Protein 3AXT (pdb70)

Structure (mmCIF, N/CA/C/O backbone):
data_3AXT
#
_entry.id   3AXT
#
_cell.length_a   54.438
_cell.length_b   140.928
_cell.length_c   119.038
_cell.angle_alpha   90.00
_cell.angle_beta   90.00
_cell.angle_gamma   90.00
#
_symmetry.space_group_name_H-M   'C 2 2 21'
#
loop_
_entity.id
_entity.type
_entity.pdbx_description
1 polymer 'Probable N(2),N(2)-dimethylguanosine tRNA methyltransferase Trm1'
2 non-polymer 'ZINC ION'
3 non-polymer 'SULFATE ION'
4 non-polymer S-ADENOSYLMETHIONINE
5 water water
#
loop_
_atom_site.group_PDB
_atom_site.id
_atom_site.type_symbol
_atom_site.label_atom_id
_atom_site.label_alt_id
_atom_site.label_comp_id
_atom_site.label_asym_id
_atom_site.label_entity_id
_atom_site.label_seq_id
_atom_site.pdbx_PDB_ins_code
_atom_site.Cartn_x
_atom_site.Cartn_y
_atom_site.Cartn_z
_atom_site.occupancy
_atom_site.B_iso_or_equiv
_atom_site.auth_seq_id
_atom_site.auth_comp_id
_atom_site.auth_asym_id
_atom_site.auth_atom_id
_atom_site.pdbx_PDB_model_num
ATOM 1 N N . MET A 1 1 ? 22.176 3.065 61.089 1.00 64.69 1 MET A N 1
ATOM 2 C CA . MET A 1 1 ? 22.539 3.408 62.459 1.00 71.06 1 MET A CA 1
ATOM 3 C C . MET A 1 1 ? 21.363 4.025 63.208 1.00 67.90 1 MET A C 1
ATOM 4 O O . MET A 1 1 ? 21.285 3.945 64.433 1.00 77.97 1 MET A O 1
ATOM 9 N N . GLU A 1 2 ? 20.450 4.643 62.465 1.00 58.06 2 GLU A N 1
ATOM 10 C CA . GLU A 1 2 ? 19.311 5.325 63.067 1.00 52.23 2 GLU A CA 1
ATOM 11 C C . GLU A 1 2 ? 18.117 5.370 62.120 1.00 52.03 2 GLU A C 1
ATOM 12 O O . GLU A 1 2 ? 18.270 5.618 60.925 1.00 53.34 2 GLU A O 1
ATOM 18 N N . ILE A 1 3 ? 16.927 5.128 62.658 1.00 59.23 3 ILE A N 1
ATOM 19 C CA . ILE A 1 3 ? 15.705 5.225 61.870 1.00 62.85 3 ILE A CA 1
ATOM 20 C C . ILE A 1 3 ? 14.994 6.546 62.147 1.00 57.50 3 ILE A C 1
ATOM 21 O O . ILE A 1 3 ? 14.835 6.948 63.298 1.00 60.79 3 ILE A O 1
ATOM 26 N N . VAL A 1 4 ? 14.583 7.228 61.084 1.00 50.19 4 VAL A N 1
ATOM 27 C CA . VAL A 1 4 ? 13.893 8.504 61.226 1.00 46.83 4 VAL A CA 1
ATOM 28 C C . VAL A 1 4 ? 12.634 8.525 60.371 1.00 48.44 4 VAL A C 1
ATOM 29 O O . VAL A 1 4 ? 12.543 7.821 59.365 1.00 50.02 4 VAL A O 1
ATOM 33 N N . GLN A 1 5 ? 11.659 9.327 60.782 1.00 46.09 5 GLN A N 1
ATOM 34 C CA . GLN A 1 5 ? 10.441 9.479 60.001 1.00 47.04 5 GLN A CA 1
ATOM 35 C C . GLN A 1 5 ? 10.256 10.901 59.487 1.00 49.31 5 GLN A C 1
ATOM 36 O O . GLN A 1 5 ? 10.357 11.870 60.241 1.00 49.74 5 GLN A O 1
ATOM 42 N N . GLU A 1 6 ? 9.987 11.008 58.192 1.00 50.45 6 GLU A N 1
ATOM 43 C CA . GLU A 1 6 ? 9.690 12.286 57.567 1.00 45.17 6 GLU A CA 1
ATOM 44 C C . GLU A 1 6 ? 8.471 12.139 56.666 1.00 39.81 6 GLU A C 1
ATOM 45 O O . GLU A 1 6 ? 8.503 11.408 55.677 1.00 36.49 6 GLU A O 1
ATOM 51 N N . GLY A 1 7 ? 7.394 12.835 57.015 1.00 45.15 7 GLY A N 1
ATOM 52 C CA . GLY A 1 7 ? 6.139 12.685 56.305 1.00 46.82 7 GLY A CA 1
ATOM 53 C C . GLY A 1 7 ? 5.557 11.310 56.564 1.00 49.83 7 GLY A C 1
ATOM 54 O O . GLY A 1 7 ? 5.286 10.949 57.707 1.00 52.15 7 GLY A O 1
ATOM 55 N N . ILE A 1 8 ? 5.371 10.538 55.500 1.00 52.05 8 ILE A N 1
ATOM 56 C CA . ILE A 1 8 ? 4.848 9.183 55.617 1.00 51.21 8 ILE A CA 1
ATOM 57 C C . ILE A 1 8 ? 5.987 8.168 55.580 1.00 50.60 8 ILE A C 1
ATOM 58 O O . ILE A 1 8 ? 5.789 6.984 55.857 1.00 57.17 8 ILE A O 1
ATOM 63 N N . ALA A 1 9 ? 7.184 8.642 55.253 1.00 44.23 9 ALA A N 1
ATOM 64 C CA . ALA A 1 9 ? 8.323 7.757 55.028 1.00 47.27 9 ALA A CA 1
ATOM 65 C C . ALA A 1 9 ? 9.124 7.427 56.289 1.00 50.31 9 ALA A C 1
ATOM 66 O O . ALA A 1 9 ? 9.296 8.268 57.173 1.00 42.92 9 ALA A O 1
ATOM 68 N N . LYS A 1 10 ? 9.606 6.188 56.353 1.00 53.43 10 LYS A N 1
ATOM 69 C CA . LYS A 1 10 ? 10.544 5.751 57.381 1.00 50.32 10 LYS A CA 1
ATOM 70 C C . LYS A 1 10 ? 11.826 5.297 56.696 1.00 46.41 10 LYS A C 1
ATOM 71 O O . LYS A 1 10 ? 11.780 4.485 55.773 1.00 53.45 10 LYS A O 1
ATOM 77 N N . ILE A 1 11 ? 12.969 5.812 57.139 1.00 36.50 11 ILE A N 1
ATOM 78 C CA . ILE A 1 11 ? 14.237 5.479 56.494 1.00 43.06 11 ILE A CA 1
ATOM 79 C C . ILE A 1 11 ? 15.367 5.182 57.476 1.00 49.51 11 ILE A C 1
ATOM 80 O O . ILE A 1 11 ? 15.376 5.674 58.605 1.00 46.39 11 ILE A O 1
ATOM 85 N N . ILE A 1 12 ? 16.322 4.374 57.026 1.00 49.80 12 ILE A N 1
ATOM 86 C CA . ILE A 1 12 ? 17.521 4.078 57.796 1.00 52.42 12 ILE A CA 1
ATOM 87 C C . ILE A 1 12 ? 18.665 4.959 57.316 1.00 50.87 12 ILE A C 1
ATOM 88 O O . ILE A 1 12 ? 19.003 4.961 56.132 1.00 52.82 12 ILE A O 1
ATOM 93 N N . VAL A 1 13 ? 19.259 5.710 58.237 1.00 46.32 13 VAL A N 1
ATOM 94 C CA . VAL A 1 13 ? 20.358 6.603 57.897 1.00 43.50 13 VAL A CA 1
ATOM 95 C C . VAL A 1 13 ? 21.440 6.560 58.970 1.00 52.41 13 VAL A C 1
ATOM 96 O O . VAL A 1 13 ? 21.158 6.246 60.127 1.00 52.70 13 VAL A O 1
ATOM 100 N N . PRO A 1 14 ? 22.689 6.860 58.585 1.00 48.46 14 PRO A N 1
ATOM 101 C CA . PRO A 1 14 ? 23.784 6.951 59.556 1.00 54.24 14 PRO A CA 1
ATOM 102 C C . PRO A 1 14 ? 23.459 7.998 60.614 1.00 54.05 14 PRO A C 1
ATOM 103 O O . PRO A 1 14 ? 22.782 8.979 60.304 1.00 50.95 14 PRO A O 1
ATOM 107 N N . GLU A 1 15 ? 23.921 7.793 61.844 1.00 59.02 15 GLU A N 1
ATOM 108 C CA . GLU A 1 15 ? 23.644 8.744 62.915 1.00 62.44 15 GLU A CA 1
ATOM 109 C C . GLU A 1 15 ? 24.155 10.134 62.556 1.00 55.27 15 GLU A C 1
ATOM 110 O O . GLU A 1 15 ? 25.192 10.278 61.912 1.00 46.09 15 GLU A O 1
ATOM 116 N N . ILE A 1 16 ? 23.419 11.155 62.979 1.00 57.53 16 ILE A N 1
ATOM 117 C CA . ILE A 1 16 ? 23.746 12.534 62.644 1.00 59.25 16 ILE A CA 1
ATOM 118 C C . ILE A 1 16 ? 24.196 13.310 63.886 1.00 58.23 16 ILE A C 1
ATOM 119 O O . ILE A 1 16 ? 23.668 13.097 64.979 1.00 62.81 16 ILE A O 1
ATOM 124 N N . PRO A 1 17 ? 25.198 14.192 63.727 1.00 55.70 17 PRO A N 1
ATOM 125 C CA . PRO A 1 17 ? 25.680 15.027 64.833 1.00 60.23 17 PRO A CA 1
ATOM 126 C C . PRO A 1 17 ? 24.536 15.700 65.582 1.00 56.42 17 PRO A C 1
ATOM 127 O O . PRO A 1 17 ? 23.457 15.878 65.018 1.00 51.10 17 PRO A O 1
ATOM 131 N N . LYS A 1 18 ? 24.778 16.067 66.838 1.00 58.30 18 LYS A N 1
ATOM 132 C CA . LYS A 1 18 ? 23.766 16.722 67.661 1.00 56.96 18 LYS A CA 1
ATOM 133 C C . LYS A 1 18 ? 23.170 17.941 66.960 1.00 50.47 18 LYS A C 1
ATOM 134 O O . LYS A 1 18 ? 21.968 18.193 67.048 1.00 45.36 18 LYS A O 1
ATOM 140 N N . THR A 1 19 ? 24.017 18.698 66.269 1.00 43.88 19 THR A N 1
ATOM 141 C CA . THR A 1 19 ? 23.565 19.870 65.527 1.00 49.52 19 THR A CA 1
ATOM 142 C C . THR A 1 19 ? 24.158 19.875 64.122 1.00 42.50 19 THR A C 1
ATOM 143 O O . THR A 1 19 ? 25.282 19.421 63.913 1.00 48.49 19 THR A O 1
ATOM 147 N N . VAL A 1 20 ? 23.398 20.386 63.160 1.00 33.99 20 VAL A N 1
ATOM 148 C CA . VAL A 1 20 ? 23.853 20.419 61.776 1.00 38.03 20 VAL A CA 1
ATOM 149 C C . VAL A 1 20 ? 23.500 21.738 61.102 1.00 45.12 20 VAL A C 1
ATOM 150 O O . VAL A 1 20 ? 22.560 22.422 61.509 1.00 42.71 20 VAL A O 1
ATOM 154 N N . SER A 1 21 ? 24.263 22.092 60.073 1.00 41.80 21 SER A N 1
ATOM 155 C CA . SER A 1 21 ? 23.965 23.277 59.283 1.00 41.85 21 SER A CA 1
ATOM 156 C C . SER A 1 21 ? 22.872 22.948 58.275 1.00 40.58 21 SER A C 1
ATOM 157 O O . SER A 1 21 ? 22.575 21.776 58.034 1.00 36.46 21 SER A O 1
ATOM 160 N N . SER A 1 22 ? 22.270 23.979 57.692 1.00 36.93 22 SER A N 1
ATOM 161 C CA . SER A 1 22 ? 21.202 23.779 56.721 1.00 40.47 22 SER A CA 1
ATOM 162 C C . SER A 1 22 ? 21.725 23.073 55.476 1.00 37.15 22 SER A C 1
ATOM 163 O O . SER A 1 22 ? 20.975 22.398 54.773 1.00 47.26 22 SER A O 1
ATOM 166 N N . ASP A 1 23 ? 23.020 23.225 55.214 1.00 33.16 23 ASP A N 1
ATOM 167 C CA . ASP A 1 23 ? 23.645 22.618 54.043 1.00 39.10 23 ASP A CA 1
ATOM 168 C C . ASP A 1 23 ? 24.625 21.520 54.445 1.00 37.77 23 ASP A C 1
ATOM 169 O O . ASP A 1 23 ? 25.544 21.191 53.696 1.00 33.25 23 ASP A O 1
ATOM 174 N N . MET A 1 24 ? 24.418 20.960 55.632 1.00 38.00 24 MET A N 1
ATOM 175 C CA . MET A 1 24 ? 25.294 19.925 56.173 1.00 40.07 24 MET A CA 1
ATOM 176 C C . MET A 1 24 ? 25.512 18.804 55.159 1.00 39.50 24 MET A C 1
ATOM 177 O O . MET A 1 24 ? 24.557 18.168 54.718 1.00 41.24 24 MET A O 1
ATOM 182 N N . PRO A 1 25 ? 26.778 18.565 54.783 1.00 46.63 25 PRO A N 1
ATOM 183 C CA . PRO A 1 25 ? 27.148 17.524 53.819 1.00 47.35 25 PRO A CA 1
ATOM 184 C C . PRO A 1 25 ? 27.102 16.134 54.442 1.00 45.34 25 PRO A C 1
ATOM 185 O O . PRO A 1 25 ? 28.144 15.512 54.645 1.00 47.85 25 PRO A O 1
ATOM 189 N N . VAL A 1 26 ? 25.898 15.660 54.742 1.00 36.12 26 VAL A N 1
ATOM 190 C CA . VAL A 1 26 ? 25.715 14.345 55.341 1.00 41.81 26 VAL A CA 1
ATOM 191 C C . VAL A 1 26 ? 24.724 13.519 54.530 1.00 43.17 26 VAL A C 1
ATOM 192 O O . VAL A 1 26 ? 23.974 14.058 53.717 1.00 43.35 26 VAL A O 1
ATOM 196 N N . PHE A 1 27 ? 24.720 12.210 54.760 1.00 38.60 27 PHE A N 1
ATOM 197 C CA . PHE A 1 27 ? 23.867 11.303 54.000 1.00 36.21 27 PHE A CA 1
ATOM 198 C C . PHE A 1 27 ? 22.405 11.745 54.035 1.00 42.42 27 PHE A C 1
ATOM 199 O O . PHE A 1 27 ? 21.736 11.790 53.004 1.00 35.75 27 PHE A O 1
ATOM 207 N N . TYR A 1 28 ? 21.918 12.071 55.227 1.00 42.42 28 TYR A N 1
ATOM 208 C CA . TYR A 1 28 ? 20.562 12.580 55.394 1.00 36.99 28 TYR A CA 1
ATOM 209 C C . TYR A 1 28 ? 20.535 13.762 56.354 1.00 38.28 28 TYR A C 1
ATOM 210 O O . TYR A 1 28 ? 21.007 13.665 57.485 1.00 44.30 28 TYR A O 1
ATOM 219 N N . ASN A 1 29 ? 19.973 14.875 55.898 1.00 39.65 29 ASN A N 1
ATOM 220 C CA . ASN A 1 29 ? 19.871 16.076 56.716 1.00 36.03 29 ASN A CA 1
ATOM 221 C C . ASN A 1 29 ? 18.415 16.459 56.961 1.00 35.37 29 ASN A C 1
ATOM 222 O O . ASN A 1 29 ? 17.711 16.860 56.036 1.00 39.37 29 ASN A O 1
ATOM 227 N N . PRO A 1 30 ? 17.959 16.331 58.217 1.00 31.33 30 PRO A N 1
ATOM 228 C CA . PRO A 1 30 ? 16.575 16.625 58.607 1.00 37.25 30 PRO A CA 1
ATOM 229 C C . PRO A 1 30 ? 16.236 18.105 58.473 1.00 38.85 30 PRO A C 1
ATOM 230 O O . PRO A 1 30 ? 15.060 18.469 58.443 1.00 34.05 30 PRO A O 1
ATOM 234 N N . ARG A 1 31 ? 17.261 18.946 58.392 1.00 39.02 31 ARG A N 1
ATOM 235 C CA . ARG A 1 31 ? 17.061 20.380 58.233 1.00 43.27 31 ARG A CA 1
ATOM 236 C C . ARG A 1 31 ? 16.636 20.731 56.809 1.00 41.92 31 ARG A C 1
ATOM 237 O O . ARG A 1 31 ? 16.250 21.867 56.527 1.00 53.13 31 ARG A O 1
ATOM 245 N N . MET A 1 32 ? 16.708 19.749 55.916 1.00 32.66 32 MET A N 1
ATOM 246 C CA . MET A 1 32 ? 16.249 19.928 54.543 1.00 34.31 32 MET A CA 1
ATOM 247 C C . MET A 1 32 ? 14.792 19.498 54.405 1.00 34.51 32 MET A C 1
ATOM 248 O O . MET A 1 32 ? 14.269 19.377 53.298 1.00 41.76 32 MET A O 1
ATOM 253 N N . ARG A 1 33 ? 14.142 19.280 55.543 1.00 33.49 33 ARG A N 1
ATOM 254 C CA . ARG A 1 33 ? 12.748 18.849 55.575 1.00 44.39 33 ARG A CA 1
ATOM 255 C C . ARG A 1 33 ? 11.847 19.738 54.721 1.00 39.76 33 ARG A C 1
ATOM 256 O O . ARG A 1 33 ? 11.131 19.247 53.847 1.00 35.55 33 ARG A O 1
ATOM 264 N N . VAL A 1 34 ? 11.880 21.041 54.982 1.00 29.82 34 VAL A N 1
ATOM 265 C CA . VAL A 1 34 ? 11.072 21.993 54.228 1.00 33.05 34 VAL A CA 1
ATOM 266 C C . VAL A 1 34 ? 11.304 21.838 52.729 1.00 36.62 34 VAL A C 1
ATOM 267 O O . VAL A 1 34 ? 10.359 21.835 51.939 1.00 34.76 34 VAL A O 1
ATOM 271 N N . ASN A 1 35 ? 12.570 21.712 52.346 1.00 34.23 35 ASN A N 1
ATOM 272 C CA . ASN A 1 35 ? 12.937 21.538 50.947 1.00 30.28 35 ASN A CA 1
ATOM 273 C C . ASN A 1 35 ? 12.219 20.343 50.318 1.00 32.86 35 ASN A C 1
ATOM 274 O O . ASN A 1 35 ? 11.622 20.458 49.247 1.00 25.24 35 ASN A O 1
ATOM 279 N N . ARG A 1 36 ? 12.270 19.199 50.996 1.00 31.78 36 ARG A N 1
ATOM 280 C CA . ARG A 1 36 ? 11.624 17.987 50.500 1.00 29.79 36 ARG A CA 1
ATOM 281 C C . ARG A 1 36 ? 10.096 18.093 50.522 1.00 35.33 36 ARG A C 1
ATOM 282 O O . ARG A 1 36 ? 9.416 17.503 49.680 1.00 38.35 36 ARG A O 1
ATOM 290 N N . ASP A 1 37 ? 9.561 18.846 51.480 1.00 37.14 37 ASP A N 1
ATOM 291 C CA . ASP A 1 37 ? 8.123 19.103 51.534 1.00 36.76 37 ASP A CA 1
ATOM 292 C C . ASP A 1 37 ? 7.677 19.831 50.270 1.00 36.86 37 ASP A C 1
ATOM 293 O O . ASP A 1 37 ? 6.681 19.467 49.647 1.00 30.46 37 ASP A O 1
ATOM 298 N N . LEU A 1 38 ? 8.427 20.864 49.901 1.00 36.18 38 LEU A N 1
ATOM 299 C CA . LEU A 1 38 ? 8.150 21.634 48.695 1.00 33.94 38 LEU A CA 1
ATOM 300 C C . LEU A 1 38 ? 8.214 20.743 47.458 1.00 36.80 38 LEU A C 1
ATOM 301 O O . LEU A 1 38 ? 7.384 20.857 46.555 1.00 37.38 38 LEU A O 1
ATOM 306 N N . ALA A 1 39 ? 9.203 19.853 47.428 1.00 32.96 39 ALA A N 1
ATOM 307 C CA . ALA A 1 39 ? 9.378 18.929 46.312 1.00 30.24 39 ALA A CA 1
ATOM 308 C C . ALA A 1 39 ? 8.150 18.039 46.144 1.00 30.04 39 ALA A C 1
ATOM 309 O O . ALA A 1 39 ? 7.659 17.846 45.030 1.00 28.64 39 ALA A O 1
ATOM 311 N N . VAL A 1 40 ? 7.655 17.507 47.258 1.00 27.33 40 VAL A N 1
ATOM 312 C CA . VAL A 1 40 ? 6.471 16.655 47.249 1.00 34.97 40 VAL A CA 1
ATOM 313 C C . VAL A 1 40 ? 5.258 17.414 46.717 1.00 37.60 40 VAL A C 1
ATOM 314 O O . VAL A 1 40 ? 4.548 16.932 45.830 1.00 34.03 40 VAL A O 1
ATOM 318 N N . LEU A 1 41 ? 5.032 18.604 47.264 1.00 23.98 41 LEU A N 1
ATOM 319 C CA . LEU A 1 41 ? 3.925 19.454 46.843 1.00 26.33 41 LEU A CA 1
ATOM 320 C C . LEU A 1 41 ? 4.053 19.817 45.363 1.00 34.65 41 LEU A C 1
ATOM 321 O O . LEU A 1 41 ? 3.064 19.841 44.632 1.00 38.56 41 LEU A O 1
ATOM 326 N N . GLY A 1 42 ? 5.278 20.095 44.927 1.00 31.11 42 GLY A N 1
ATOM 327 C CA . GLY A 1 42 ? 5.539 20.422 43.536 1.00 22.22 42 GLY A CA 1
ATOM 328 C C . GLY A 1 42 ? 5.142 19.288 42.606 1.00 27.88 42 GLY A C 1
ATOM 329 O O . GLY A 1 42 ? 4.571 19.518 41.538 1.00 25.69 42 GLY A O 1
ATOM 330 N N . LEU A 1 43 ? 5.434 18.058 43.018 1.00 21.43 43 LEU A N 1
ATOM 331 C CA . LEU A 1 43 ? 5.068 16.884 42.236 1.00 29.86 43 LEU A CA 1
ATOM 332 C C . LEU A 1 43 ? 3.554 16.710 42.192 1.00 40.18 43 LEU A C 1
ATOM 333 O O . LEU A 1 43 ? 2.991 16.393 41.146 1.00 37.52 43 LEU A O 1
ATOM 338 N N . GLU A 1 44 ? 2.901 16.925 43.330 1.00 34.18 44 GLU A N 1
ATOM 339 C CA . GLU A 1 44 ? 1.451 16.794 43.412 1.00 31.49 44 GLU A CA 1
ATOM 340 C C . GLU A 1 44 ? 0.774 17.796 42.485 1.00 41.31 44 GLU A C 1
ATOM 341 O O . GLU A 1 44 ? -0.294 17.525 41.934 1.00 39.76 44 GLU A O 1
ATOM 347 N N . TYR A 1 45 ? 1.401 18.956 42.317 1.00 40.31 45 TYR A N 1
ATOM 348 C CA . TYR A 1 45 ? 0.903 19.961 41.386 1.00 37.72 45 TYR A CA 1
ATOM 349 C C . TYR A 1 45 ? 0.875 19.391 39.977 1.00 41.77 45 TYR A C 1
ATOM 350 O O . TYR A 1 45 ? -0.128 19.491 39.271 1.00 49.24 45 TYR A O 1
ATOM 359 N N . LEU A 1 46 ? 1.987 18.787 39.576 1.00 41.08 46 LEU A N 1
ATOM 360 C CA . LEU A 1 46 ? 2.092 18.161 38.266 1.00 41.16 46 LEU A CA 1
ATOM 361 C C . LEU A 1 46 ? 1.057 17.049 38.119 1.00 41.11 46 LEU A C 1
ATOM 362 O O . LEU A 1 46 ? 0.496 16.848 37.043 1.00 43.46 46 LEU A O 1
ATOM 367 N N . CYS A 1 47 ? 0.805 16.331 39.210 1.00 47.16 47 CYS A N 1
ATOM 368 C CA . CYS A 1 47 ? -0.185 15.260 39.209 1.00 48.46 47 CYS A CA 1
ATOM 369 C C . CYS A 1 47 ? -1.566 15.805 38.863 1.00 53.45 47 CYS A C 1
ATOM 370 O O . CYS A 1 47 ? -2.295 15.221 38.059 1.00 52.87 47 CYS A O 1
ATOM 373 N N . LYS A 1 48 ? -1.914 16.933 39.474 1.00 51.84 48 LYS A N 1
ATOM 374 C CA . LYS A 1 48 ? -3.207 17.568 39.248 1.00 51.97 48 LYS A CA 1
ATOM 375 C C . LYS A 1 48 ? -3.254 18.234 37.877 1.00 52.88 48 LYS A C 1
ATOM 376 O O . LYS A 1 48 ? -4.325 18.409 37.295 1.00 57.22 48 LYS A O 1
ATOM 382 N N . LYS A 1 49 ? -2.084 18.598 37.362 1.00 52.46 49 LYS A N 1
ATOM 383 C CA . LYS A 1 49 ? -1.996 19.296 36.084 1.00 48.48 49 LYS A CA 1
ATOM 384 C C . LYS A 1 49 ? -2.121 18.338 34.904 1.00 51.01 49 LYS A C 1
ATOM 385 O O . LYS A 1 49 ? -2.840 18.612 33.945 1.00 60.24 49 LYS A O 1
ATOM 391 N N . LEU A 1 50 ? -1.419 17.213 34.985 1.00 49.28 50 LEU A N 1
ATOM 392 C CA . LEU A 1 50 ? -1.397 16.235 33.902 1.00 43.72 50 LEU A CA 1
ATOM 393 C C . LEU A 1 50 ? -2.554 15.245 33.995 1.00 46.08 50 LEU A C 1
ATOM 394 O O . LEU A 1 50 ? -3.048 14.757 32.977 1.00 51.55 50 LEU A O 1
ATOM 399 N N . GLY A 1 51 ? -2.978 14.950 35.220 1.00 47.39 51 GLY A N 1
ATOM 400 C CA . GLY A 1 51 ? -4.087 14.040 35.446 1.00 53.33 51 GLY A CA 1
ATOM 401 C C . GLY A 1 51 ? -3.791 12.617 35.015 1.00 55.80 51 GLY A C 1
ATOM 402 O O . GLY A 1 51 ? -4.703 11.824 34.786 1.00 57.02 51 GLY A O 1
ATOM 403 N N . ARG A 1 52 ? -2.509 12.293 34.908 1.00 53.97 52 ARG A N 1
ATOM 404 C CA . ARG A 1 52 ? -2.089 10.967 34.478 1.00 47.10 52 ARG A CA 1
ATOM 405 C C . ARG A 1 52 ? -0.879 10.496 35.276 1.00 49.37 52 ARG A C 1
ATOM 406 O O . ARG A 1 52 ? -0.251 11.286 35.982 1.00 51.29 52 ARG A O 1
ATOM 414 N N . PRO A 1 53 ? -0.553 9.198 35.172 1.00 49.77 53 PRO A N 1
ATOM 415 C CA . PRO A 1 53 ? 0.653 8.658 35.806 1.00 46.92 53 PRO A CA 1
ATOM 416 C C . PRO A 1 53 ? 1.909 9.316 35.244 1.00 45.02 53 PRO A C 1
ATOM 417 O O . PRO A 1 53 ? 2.020 9.498 34.031 1.00 43.32 53 PRO A O 1
ATOM 421 N N . VAL A 1 54 ? 2.843 9.669 36.121 1.00 37.83 54 VAL A N 1
ATOM 422 C CA . VAL A 1 54 ? 4.066 10.338 35.702 1.00 35.67 54 VAL A CA 1
ATOM 423 C C . VAL A 1 54 ? 5.307 9.566 36.130 1.00 31.10 54 VAL A C 1
ATOM 424 O O . VAL A 1 54 ? 5.269 8.784 37.082 1.00 36.49 54 VAL A O 1
ATOM 428 N N . LYS A 1 55 ? 6.404 9.789 35.415 1.00 31.98 55 LYS A N 1
ATOM 429 C CA . LYS A 1 55 ? 7.688 9.199 35.772 1.00 36.52 55 LYS A CA 1
ATOM 430 C C . LYS A 1 55 ? 8.607 10.263 36.360 1.00 41.15 55 LYS A C 1
ATOM 431 O O . LYS A 1 55 ? 8.874 11.284 35.724 1.00 48.17 55 LYS A O 1
ATOM 437 N N . VAL A 1 56 ? 9.084 10.019 37.576 1.00 39.77 56 VAL A N 1
ATOM 438 C CA . VAL A 1 56 ? 9.928 10.981 38.274 1.00 31.97 56 VAL A CA 1
ATOM 439 C C . VAL A 1 56 ? 11.360 10.475 38.415 1.00 34.03 56 VAL A C 1
ATOM 440 O O . VAL A 1 56 ? 11.600 9.265 38.462 1.00 32.58 56 VAL A O 1
ATOM 444 N N . ALA A 1 57 ? 12.305 11.408 38.489 1.00 29.57 57 ALA A N 1
ATOM 445 C CA . ALA A 1 57 ? 13.721 11.064 38.576 1.00 27.52 57 ALA A CA 1
ATOM 446 C C . ALA A 1 57 ? 14.389 11.660 39.815 1.00 31.48 57 ALA A C 1
ATOM 447 O O . ALA A 1 57 ? 14.129 12.807 40.182 1.00 33.09 57 ALA A O 1
ATOM 449 N N . ASP A 1 58 ? 15.249 10.869 40.450 1.00 32.51 58 ASP A N 1
ATOM 450 C CA . ASP A 1 58 ? 16.017 11.314 41.607 1.00 22.09 58 ASP A CA 1
ATOM 451 C C . ASP A 1 58 ? 17.488 10.969 41.386 1.00 27.92 58 ASP A C 1
ATOM 452 O O . ASP A 1 58 ? 18.001 10.016 41.971 1.00 39.61 58 ASP A O 1
ATOM 457 N N . PRO A 1 59 ? 18.173 11.752 40.537 1.00 25.26 59 PRO A N 1
ATOM 458 C CA . PRO A 1 59 ? 19.552 11.489 40.104 1.00 33.21 59 PRO A CA 1
ATOM 459 C C . PRO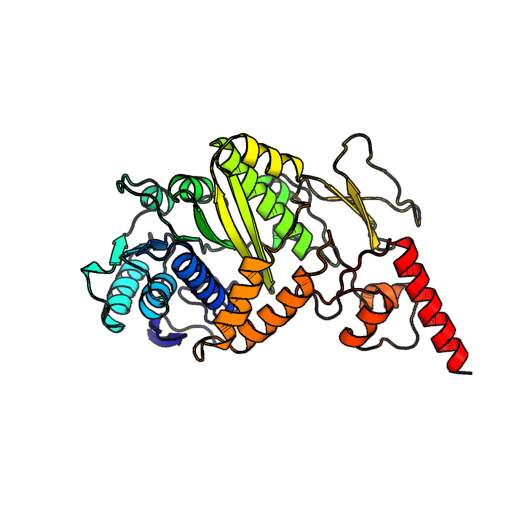 A 1 59 ? 20.555 11.454 41.255 1.00 28.51 59 PRO A C 1
ATOM 460 O O . PRO A 1 59 ? 21.532 10.710 41.190 1.00 30.26 59 PRO A O 1
ATOM 464 N N . LEU A 1 60 ? 20.319 12.258 42.286 1.00 27.36 60 LEU A N 1
ATOM 465 C CA . LEU A 1 60 ? 21.179 12.271 43.464 1.00 30.69 60 LEU A CA 1
ATOM 466 C C . LEU A 1 60 ? 20.340 11.907 44.678 1.00 30.52 60 LEU A C 1
ATOM 467 O O . LEU A 1 60 ? 19.901 12.775 45.427 1.00 45.23 60 LEU A O 1
ATOM 472 N N . SER A 1 61 ? 20.130 10.609 44.866 1.00 36.85 61 SER A N 1
ATOM 473 C CA . SER A 1 61 ? 19.120 10.109 45.791 1.00 38.75 61 SER A CA 1
ATOM 474 C C . SER A 1 61 ? 19.601 9.964 47.234 1.00 33.22 61 SER A C 1
ATOM 475 O O . SER A 1 61 ? 18.842 10.216 48.172 1.00 31.89 61 SER A O 1
ATOM 478 N N . ALA A 1 62 ? 20.854 9.555 47.407 1.00 32.56 62 ALA A N 1
ATOM 479 C CA . ALA A 1 62 ? 21.410 9.318 48.738 1.00 36.42 62 ALA A CA 1
ATOM 480 C C . ALA A 1 62 ? 20.643 8.229 49.478 1.00 37.96 62 ALA A C 1
ATOM 481 O O . ALA A 1 62 ? 20.812 7.044 49.195 1.00 42.66 62 ALA A O 1
ATOM 483 N N . SER A 1 63 ? 19.803 8.634 50.427 1.00 32.74 63 SER A N 1
ATOM 484 C CA . SER A 1 63 ? 19.011 7.683 51.200 1.00 30.70 63 SER A CA 1
ATOM 485 C C . SER A 1 63 ? 17.790 7.222 50.414 1.00 44.58 63 SER A C 1
ATOM 486 O O . SER A 1 63 ? 17.189 6.194 50.728 1.00 47.09 63 SER A O 1
ATOM 489 N N . GLY A 1 64 ? 17.429 7.988 49.391 1.00 43.96 64 GLY A N 1
ATOM 490 C CA . GLY A 1 64 ? 16.273 7.669 48.575 1.00 34.11 64 GLY A CA 1
ATOM 491 C C . GLY A 1 64 ? 14.997 8.242 49.156 1.00 36.87 64 GLY A C 1
ATOM 492 O O . GLY A 1 64 ? 13.897 7.872 48.751 1.00 35.63 64 GLY A O 1
ATOM 493 N N . ILE A 1 65 ? 15.149 9.157 50.106 1.00 41.91 65 ILE A N 1
ATOM 494 C CA . ILE A 1 65 ? 14.009 9.741 50.805 1.00 38.39 65 ILE A CA 1
ATOM 495 C C . ILE A 1 65 ? 13.033 10.467 49.877 1.00 34.74 65 ILE A C 1
ATOM 496 O O . ILE A 1 65 ? 11.818 10.317 50.012 1.00 39.45 65 ILE A O 1
ATOM 501 N N . ARG A 1 66 ? 13.561 11.248 48.938 1.00 34.03 66 ARG A N 1
ATOM 502 C CA . ARG A 1 66 ? 12.711 12.023 48.037 1.00 41.41 66 ARG A CA 1
ATOM 503 C C . ARG A 1 66 ? 11.858 11.129 47.140 1.00 39.14 66 ARG A C 1
ATOM 504 O O . ARG A 1 66 ? 10.642 11.301 47.055 1.00 31.86 66 ARG A O 1
ATOM 512 N N . ALA A 1 67 ? 12.502 10.175 46.475 1.00 34.62 67 ALA A N 1
ATOM 513 C CA . ALA A 1 67 ? 11.800 9.243 45.601 1.00 32.28 67 ALA A CA 1
ATOM 514 C C . ALA A 1 67 ? 10.719 8.493 46.368 1.00 39.38 67 ALA A C 1
ATOM 515 O O . ALA A 1 67 ? 9.626 8.257 45.851 1.00 39.82 67 ALA A O 1
ATOM 517 N N . ILE A 1 68 ? 11.032 8.124 47.605 1.00 39.44 68 ILE A N 1
ATOM 518 C CA . ILE A 1 68 ? 10.087 7.409 48.455 1.00 39.84 68 ILE A CA 1
ATOM 519 C C . ILE A 1 68 ? 8.894 8.286 48.817 1.00 39.33 68 ILE A C 1
ATOM 520 O O . ILE A 1 68 ? 7.744 7.869 48.678 1.00 41.36 68 ILE A O 1
ATOM 525 N N . ARG A 1 69 ? 9.169 9.503 49.278 1.00 46.19 69 ARG A N 1
ATOM 526 C CA . ARG A 1 69 ? 8.105 10.437 49.629 1.00 42.38 69 ARG A CA 1
ATOM 527 C C . ARG A 1 69 ? 7.237 10.759 48.419 1.00 38.04 69 ARG A C 1
ATOM 528 O O . ARG A 1 69 ? 6.041 11.012 48.553 1.00 46.39 69 ARG A O 1
ATOM 536 N N . PHE A 1 70 ? 7.847 10.753 47.240 1.00 31.89 70 PHE A N 1
ATOM 537 C CA . PHE A 1 70 ? 7.105 10.962 46.004 1.00 43.73 70 PHE A CA 1
ATOM 538 C C . PHE A 1 70 ? 6.103 9.832 45.800 1.00 44.15 70 PHE A C 1
ATOM 539 O O . PHE A 1 70 ? 4.937 10.071 45.498 1.00 41.61 70 PHE A O 1
ATOM 547 N N . LEU A 1 71 ? 6.566 8.599 45.978 1.00 41.29 71 LEU A N 1
ATOM 548 C CA . LEU A 1 71 ? 5.723 7.425 45.785 1.00 43.67 71 LEU A CA 1
ATOM 549 C C . LEU A 1 71 ? 4.604 7.328 46.817 1.00 46.52 71 LEU A C 1
ATOM 550 O O . LEU A 1 71 ? 3.496 6.891 46.503 1.00 48.65 71 LEU A O 1
ATOM 555 N N . LEU A 1 72 ? 4.897 7.734 48.047 1.00 47.22 72 LEU A N 1
ATOM 556 C CA . LEU A 1 72 ? 3.958 7.555 49.149 1.00 44.77 72 LEU A CA 1
ATOM 557 C C . LEU A 1 72 ? 2.977 8.712 49.314 1.00 42.53 72 LEU A C 1
ATOM 558 O O . LEU A 1 72 ? 1.827 8.505 49.697 1.00 49.88 72 LEU A O 1
ATOM 563 N N . GLU A 1 73 ? 3.430 9.927 49.025 1.00 38.62 73 GLU A N 1
ATOM 564 C CA . GLU A 1 73 ? 2.647 11.115 49.347 1.00 39.23 73 GLU A CA 1
ATOM 565 C C . GLU A 1 73 ? 1.994 11.790 48.141 1.00 45.41 73 GLU A C 1
ATOM 566 O O . GLU A 1 73 ? 1.310 12.802 48.290 1.00 46.48 73 GLU A O 1
ATOM 572 N N . THR A 1 74 ? 2.200 11.236 46.951 1.00 43.03 74 THR A N 1
ATOM 573 C CA . THR A 1 74 ? 1.525 11.750 45.762 1.00 49.23 74 THR A CA 1
ATOM 574 C C . THR A 1 74 ? 0.692 10.658 45.096 1.00 48.99 74 THR A C 1
ATOM 575 O O . THR A 1 74 ? 0.836 9.478 45.410 1.00 53.93 74 THR A O 1
ATOM 579 N N . SER A 1 75 ? -0.171 11.057 44.169 1.00 45.88 75 SER A N 1
ATOM 580 C CA . SER A 1 75 ? -1.180 10.149 43.632 1.00 55.67 75 SER A CA 1
ATOM 581 C C . SER A 1 75 ? -0.887 9.613 42.230 1.00 56.73 75 SER A C 1
ATOM 582 O O . SER A 1 75 ? -1.468 8.610 41.817 1.00 64.30 75 SER A O 1
ATOM 585 N N . CYS A 1 76 ? 0.014 10.265 41.504 1.00 49.40 76 CYS A N 1
ATOM 586 C CA . CYS A 1 76 ? 0.178 9.963 40.083 1.00 57.86 76 CYS A CA 1
ATOM 587 C C . CYS A 1 76 ? 1.519 9.344 39.683 1.00 52.95 76 CYS A C 1
ATOM 588 O O . CYS A 1 76 ? 1.785 9.170 38.498 1.00 56.55 76 CYS A O 1
ATOM 591 N N . VAL A 1 77 ? 2.360 9.007 40.654 1.00 38.49 77 VAL A N 1
ATOM 592 C CA . VAL A 1 77 ? 3.674 8.458 40.329 1.00 39.05 77 VAL A CA 1
ATOM 593 C C . VAL A 1 77 ? 3.585 7.025 39.811 1.00 36.55 77 VAL A C 1
ATOM 594 O O . VAL A 1 77 ? 3.314 6.097 40.571 1.00 33.70 77 VAL A O 1
ATOM 598 N N . GLU A 1 78 ? 3.818 6.854 38.514 1.00 35.08 78 GLU A N 1
ATOM 599 C CA . GLU A 1 78 ? 3.823 5.531 37.901 1.00 32.18 78 GLU A CA 1
ATOM 600 C C . GLU A 1 78 ? 5.064 4.752 38.314 1.00 39.66 78 GLU A C 1
ATOM 601 O O . GLU A 1 78 ? 4.975 3.611 38.766 1.00 46.19 78 GLU A O 1
ATOM 607 N N . LYS A 1 79 ? 6.223 5.380 38.152 1.00 41.39 79 LYS A N 1
ATOM 608 C CA . LYS A 1 79 ? 7.488 4.740 38.477 1.00 36.62 79 LYS A CA 1
ATOM 609 C C . LYS A 1 79 ? 8.542 5.781 38.842 1.00 40.38 79 LYS A C 1
ATOM 610 O O . LYS A 1 79 ? 8.668 6.809 38.179 1.00 37.29 79 LYS A O 1
ATOM 616 N N . ALA A 1 80 ? 9.292 5.508 39.904 1.00 36.71 80 ALA A N 1
ATOM 617 C CA . ALA A 1 80 ? 10.330 6.422 40.365 1.00 30.74 80 ALA A CA 1
ATOM 618 C C . ALA A 1 80 ? 11.716 5.879 40.044 1.00 36.44 80 ALA A C 1
ATOM 619 O O . ALA A 1 80 ? 12.030 4.731 40.349 1.00 37.82 80 ALA A O 1
ATOM 621 N N . TYR A 1 81 ? 12.543 6.713 39.424 1.00 38.60 81 TYR A N 1
ATOM 622 C CA . TYR A 1 81 ? 13.890 6.307 39.044 1.00 33.75 81 TYR A CA 1
ATOM 623 C C . TYR A 1 81 ? 14.937 7.016 39.899 1.00 34.13 81 TYR A C 1
ATOM 624 O O . TYR A 1 81 ? 15.290 8.166 39.639 1.00 40.00 81 TYR A O 1
ATOM 633 N N . ALA A 1 82 ? 15.427 6.321 40.921 1.00 41.65 82 ALA A N 1
ATOM 634 C CA . ALA A 1 82 ? 16.417 6.883 41.833 1.00 41.65 82 ALA A CA 1
ATOM 635 C C . ALA A 1 82 ? 17.827 6.417 41.479 1.00 33.22 82 ALA A C 1
ATOM 636 O O . ALA A 1 82 ? 18.020 5.301 41.004 1.00 40.63 82 ALA A O 1
ATOM 638 N N . ASN A 1 83 ? 18.811 7.278 41.718 1.00 30.86 83 ASN A N 1
ATOM 639 C CA . ASN A 1 83 ? 20.193 6.979 41.359 1.00 26.04 83 ASN A CA 1
ATOM 640 C C . ASN A 1 83 ? 21.205 7.615 42.306 1.00 34.77 83 ASN A C 1
ATOM 641 O O . ASN A 1 83 ? 20.961 8.682 42.869 1.00 33.84 83 ASN A O 1
ATOM 646 N N . ASP A 1 84 ? 22.341 6.947 42.478 1.00 36.88 84 ASP A N 1
ATOM 647 C CA . ASP A 1 84 ? 23.438 7.472 43.281 1.00 31.22 84 ASP A CA 1
ATOM 648 C C . ASP A 1 84 ? 24.713 6.691 42.983 1.00 34.90 84 ASP A C 1
ATOM 649 O O . ASP A 1 84 ? 24.698 5.463 42.915 1.00 34.26 84 ASP A O 1
ATOM 654 N N . ILE A 1 85 ? 25.817 7.407 42.807 1.00 28.01 85 ILE A N 1
ATOM 655 C CA . ILE A 1 85 ? 27.084 6.781 42.453 1.00 32.70 85 ILE A CA 1
ATOM 656 C C . ILE A 1 85 ? 27.717 6.067 43.647 1.00 43.52 85 ILE A C 1
ATOM 657 O O . ILE A 1 85 ? 28.644 5.274 43.487 1.00 43.03 85 ILE A O 1
ATOM 662 N N . SER A 1 86 ? 27.213 6.353 44.843 1.00 42.73 86 SER A N 1
ATOM 663 C CA . SER A 1 86 ? 27.748 5.756 46.062 1.00 36.86 86 SER A CA 1
ATOM 664 C C . SER A 1 86 ? 27.174 4.366 46.314 1.00 36.07 86 SER A C 1
ATOM 665 O O . SER A 1 86 ? 25.972 4.144 46.172 1.00 43.03 86 SER A O 1
ATOM 668 N N . SER A 1 87 ? 28.044 3.438 46.696 1.00 39.99 87 SER A N 1
ATOM 669 C CA . SER A 1 87 ? 27.647 2.047 46.892 1.00 48.04 87 SER A CA 1
ATOM 670 C C . SER A 1 87 ? 26.725 1.873 48.093 1.00 50.83 87 SER A C 1
ATOM 671 O O . SER A 1 87 ? 25.651 1.283 47.978 1.00 59.21 87 SER A O 1
ATOM 674 N N . LYS A 1 88 ? 27.146 2.381 49.246 1.00 44.54 88 LYS A N 1
ATOM 675 C CA . LYS A 1 88 ? 26.328 2.284 50.450 1.00 56.34 88 LYS A CA 1
ATOM 676 C C . LYS A 1 88 ? 25.059 3.120 50.334 1.00 49.20 88 LYS A C 1
ATOM 677 O O . LYS A 1 88 ? 24.053 2.824 50.974 1.00 54.58 88 LYS A O 1
ATOM 683 N N . ALA A 1 89 ? 25.113 4.171 49.524 1.00 43.19 89 ALA A N 1
ATOM 684 C CA . ALA A 1 89 ? 23.912 4.925 49.201 1.00 39.05 89 ALA A CA 1
ATOM 685 C C . ALA A 1 89 ? 22.936 3.981 48.513 1.00 32.97 89 ALA A C 1
ATOM 686 O O . ALA A 1 89 ? 21.747 3.968 48.822 1.00 36.77 89 ALA A O 1
ATOM 688 N N . ILE A 1 90 ? 23.453 3.182 47.585 1.00 33.58 90 ILE A N 1
ATOM 689 C CA . ILE A 1 90 ? 22.650 2.177 46.899 1.00 42.15 90 ILE A CA 1
ATOM 690 C C . ILE A 1 90 ? 22.079 1.164 47.886 1.00 42.52 90 ILE A C 1
ATOM 691 O O . ILE A 1 90 ? 20.876 0.912 47.903 1.00 50.21 90 ILE A O 1
ATOM 696 N N . GLU A 1 91 ? 22.951 0.587 48.707 1.00 42.16 91 GLU A N 1
ATOM 697 C CA . GLU A 1 91 ? 22.537 -0.403 49.694 1.00 47.77 91 GLU A CA 1
ATOM 698 C C . GLU A 1 91 ? 21.435 0.156 50.586 1.00 45.05 91 GLU A C 1
ATOM 699 O O . GLU A 1 91 ? 20.369 -0.445 50.725 1.00 49.10 91 GLU A O 1
ATOM 705 N N . ILE A 1 92 ? 21.701 1.315 51.180 1.00 38.47 92 ILE A N 1
ATOM 706 C CA . ILE A 1 92 ? 20.734 1.979 52.048 1.00 39.26 92 ILE A CA 1
ATOM 707 C C . ILE A 1 92 ? 19.432 2.276 51.310 1.00 41.76 92 ILE A C 1
ATOM 708 O O . ILE A 1 92 ? 18.345 2.088 51.857 1.00 51.73 92 ILE A O 1
ATOM 713 N N . MET A 1 93 ? 19.544 2.739 50.068 1.00 44.12 93 MET A N 1
ATOM 714 C CA . MET A 1 93 ? 18.368 2.998 49.245 1.00 47.60 93 MET A CA 1
ATOM 715 C C . MET A 1 93 ? 17.508 1.746 49.110 1.00 44.19 93 MET A C 1
ATOM 716 O O . MET A 1 93 ? 16.300 1.787 49.340 1.00 41.19 93 MET A O 1
ATOM 721 N N . LYS A 1 94 ? 18.135 0.636 48.731 1.00 40.73 94 LYS A N 1
ATOM 722 C CA . LYS A 1 94 ? 17.424 -0.629 48.585 1.00 46.12 94 LYS A CA 1
ATOM 723 C C . LYS A 1 94 ? 16.611 -0.934 49.836 1.00 50.38 94 LYS A C 1
ATOM 724 O O . LYS A 1 94 ? 15.407 -1.182 49.765 1.00 53.90 94 LYS A O 1
ATOM 730 N N . GLU A 1 95 ? 17.280 -0.904 50.983 1.00 42.03 95 GLU A N 1
ATOM 731 C CA . GLU A 1 95 ? 16.650 -1.248 52.251 1.00 51.61 95 GLU A CA 1
ATOM 732 C C . GLU A 1 95 ? 15.546 -0.269 52.635 1.00 52.96 95 GLU A C 1
ATOM 733 O O . GLU A 1 95 ? 14.560 -0.657 53.263 1.00 56.76 95 GLU A O 1
ATOM 739 N N . ASN A 1 96 ? 15.712 0.995 52.261 1.00 45.66 96 ASN A N 1
ATOM 740 C CA . ASN A 1 96 ? 14.698 2.004 52.545 1.00 41.78 96 ASN A CA 1
ATOM 741 C C . ASN A 1 96 ? 13.440 1.820 51.700 1.00 41.40 96 ASN A C 1
ATOM 742 O O . ASN A 1 96 ? 12.324 1.987 52.191 1.00 40.12 96 ASN A O 1
ATOM 747 N N . PHE A 1 97 ? 13.624 1.468 50.431 1.00 30.91 97 PHE A N 1
ATOM 748 C CA . PHE A 1 97 ? 12.493 1.187 49.553 1.00 40.79 97 PHE A CA 1
ATOM 749 C C . PHE A 1 97 ? 11.690 -0.006 50.065 1.00 45.03 97 PHE A C 1
ATOM 750 O O . PHE A 1 97 ? 10.460 0.012 50.060 1.00 40.05 97 PHE A O 1
ATOM 758 N N . LYS A 1 98 ? 12.393 -1.041 50.514 1.00 47.63 98 LYS A N 1
ATOM 759 C CA . LYS A 1 98 ? 11.742 -2.230 51.051 1.00 45.01 98 LYS A CA 1
ATOM 760 C C . LYS A 1 98 ? 11.088 -1.942 52.399 1.00 49.26 98 LYS A C 1
ATOM 761 O O . LYS A 1 98 ? 10.025 -2.481 52.713 1.00 51.58 98 LYS A O 1
ATOM 767 N N . LEU A 1 99 ? 11.733 -1.092 53.193 1.00 41.76 99 LEU A N 1
ATOM 768 C CA . LEU A 1 99 ? 11.220 -0.727 54.508 1.00 40.44 99 LEU A CA 1
ATOM 769 C C . LEU A 1 99 ? 9.860 -0.042 54.413 1.00 46.22 99 LEU A C 1
ATOM 770 O O . LEU A 1 99 ? 9.021 -0.188 55.302 1.00 50.71 99 LEU A O 1
ATOM 775 N N . ASN A 1 100 ? 9.644 0.704 53.334 1.00 50.23 100 ASN A N 1
ATOM 776 C CA . ASN A 1 100 ? 8.384 1.415 53.148 1.00 49.77 100 ASN A CA 1
ATOM 777 C C . ASN A 1 100 ? 7.356 0.617 52.350 1.00 53.68 100 ASN A C 1
ATOM 778 O O . ASN A 1 100 ? 6.348 1.163 51.896 1.00 52.31 100 ASN A O 1
ATOM 783 N N . ASN A 1 101 ? 7.616 -0.677 52.188 1.00 60.47 101 ASN A N 1
ATOM 784 C CA . ASN A 1 101 ? 6.682 -1.575 51.514 1.00 65.92 101 ASN A CA 1
ATOM 785 C C . ASN A 1 101 ? 6.320 -1.122 50.104 1.00 63.29 101 ASN A C 1
ATOM 786 O O . ASN A 1 101 ? 5.176 -1.268 49.673 1.00 59.63 101 ASN A O 1
ATOM 791 N N . ILE A 1 102 ? 7.297 -0.571 49.391 1.00 58.13 102 ILE A N 1
ATOM 792 C CA . ILE A 1 102 ? 7.082 -0.123 48.020 1.00 51.40 102 ILE A CA 1
ATOM 793 C C . ILE A 1 102 ? 7.296 -1.265 47.032 1.00 48.41 102 ILE A C 1
ATOM 794 O O . ILE A 1 102 ? 8.365 -1.876 47.006 1.00 47.57 102 ILE A O 1
ATOM 799 N N . PRO A 1 103 ? 6.271 -1.559 46.216 1.00 43.63 103 PRO A N 1
ATOM 800 C CA . PRO A 1 103 ? 6.353 -2.609 45.194 1.00 46.60 103 PRO A CA 1
ATOM 801 C C . PRO A 1 103 ? 7.555 -2.404 44.278 1.00 50.12 103 PRO A C 1
ATOM 802 O O . PRO A 1 103 ? 7.850 -1.271 43.899 1.00 50.83 103 PRO A O 1
ATOM 806 N N . GLU A 1 104 ? 8.238 -3.491 43.930 1.00 49.27 104 GLU A N 1
ATOM 807 C CA . GLU A 1 104 ? 9.447 -3.411 43.115 1.00 56.50 104 GLU A CA 1
ATOM 808 C C . GLU A 1 104 ? 9.229 -2.703 41.781 1.00 51.24 104 GLU A C 1
ATOM 809 O O . GLU A 1 104 ? 10.088 -1.945 41.328 1.00 52.33 104 GLU A O 1
ATOM 815 N N . ASP A 1 105 ? 8.084 -2.953 41.155 1.00 44.09 105 ASP A N 1
ATOM 816 C CA . ASP A 1 105 ? 7.801 -2.397 39.835 1.00 43.72 105 ASP A CA 1
ATOM 817 C C . ASP A 1 105 ? 7.421 -0.919 39.894 1.00 42.54 105 ASP A C 1
ATOM 818 O O . ASP A 1 105 ? 7.068 -0.317 38.880 1.00 46.92 105 ASP A O 1
ATOM 823 N N . ARG A 1 106 ? 7.503 -0.340 41.087 1.00 39.99 106 ARG A N 1
ATOM 824 C CA . ARG A 1 106 ? 7.179 1.068 41.283 1.00 41.18 106 ARG A CA 1
ATOM 825 C C . ARG A 1 106 ? 8.428 1.947 41.242 1.00 46.73 106 ARG A C 1
ATOM 826 O O . ARG A 1 106 ? 8.329 3.175 41.231 1.00 43.21 106 ARG A O 1
ATOM 834 N N . TYR A 1 107 ? 9.601 1.317 41.217 1.00 37.76 107 TYR A N 1
ATOM 835 C CA . TYR A 1 107 ? 10.855 2.063 41.258 1.00 39.15 107 TYR A CA 1
ATOM 836 C C . TYR A 1 107 ? 12.031 1.312 40.633 1.00 40.98 107 TYR A C 1
ATOM 837 O O . TYR A 1 107 ? 12.009 0.087 40.511 1.00 44.34 107 TYR A O 1
ATOM 846 N N . GLU A 1 108 ? 13.053 2.068 40.238 1.00 39.28 108 GLU A N 1
ATOM 847 C CA . GLU A 1 108 ? 14.317 1.505 39.768 1.00 35.80 108 GLU A CA 1
ATOM 848 C C . GLU A 1 108 ? 15.484 2.177 40.483 1.00 39.30 108 GLU A C 1
ATOM 849 O O . GLU A 1 108 ? 15.493 3.396 40.661 1.00 36.95 108 GLU A O 1
ATOM 855 N N . ILE A 1 109 ? 16.466 1.379 40.888 1.00 38.40 109 ILE A N 1
ATOM 856 C CA . ILE A 1 109 ? 17.653 1.902 41.553 1.00 32.85 109 ILE A CA 1
ATOM 857 C C . ILE A 1 109 ? 18.888 1.742 40.674 1.00 37.97 109 ILE A C 1
ATOM 858 O O . ILE A 1 109 ? 19.153 0.661 40.150 1.00 43.69 109 ILE A O 1
ATOM 863 N N . HIS A 1 110 ? 19.636 2.827 40.513 1.00 41.94 110 HIS A N 1
ATOM 864 C CA . HIS A 1 110 ? 20.831 2.818 39.680 1.00 32.57 110 HIS A CA 1
ATOM 865 C C . HIS A 1 110 ? 22.034 3.383 40.427 1.00 31.96 110 HIS A C 1
ATOM 866 O O . HIS A 1 110 ? 21.883 4.213 41.327 1.00 36.23 110 HIS A O 1
ATOM 873 N N . GLY A 1 111 ? 23.225 2.927 40.048 1.00 29.81 111 GLY A N 1
ATOM 874 C CA . GLY A 1 111 ? 24.457 3.386 40.663 1.00 29.64 111 GLY A CA 1
ATOM 875 C C . GLY A 1 111 ? 25.396 4.008 39.650 1.00 30.59 111 GLY A C 1
ATOM 876 O O . GLY A 1 111 ? 26.580 3.687 39.594 1.00 40.32 111 GLY A O 1
ATOM 877 N N . MET A 1 112 ? 24.856 4.909 38.841 1.00 35.50 112 MET A N 1
ATOM 878 C CA . MET A 1 112 ? 25.624 5.556 37.790 1.00 37.70 112 MET A CA 1
ATOM 879 C C . MET A 1 112 ? 25.922 6.996 38.166 1.00 33.78 112 MET A C 1
ATOM 880 O O . MET A 1 112 ? 25.349 7.535 39.112 1.00 34.35 112 MET A O 1
ATOM 885 N N . GLU A 1 113 ? 26.826 7.617 37.420 1.00 33.90 113 GLU A N 1
ATOM 886 C CA . GLU A 1 113 ? 27.062 9.044 37.554 1.00 29.57 113 GLU A CA 1
ATOM 887 C C . GLU A 1 113 ? 25.819 9.770 37.046 1.00 32.42 113 GLU A C 1
ATOM 888 O O . GLU A 1 113 ? 25.277 9.426 35.995 1.00 31.54 113 GLU A O 1
ATOM 894 N N . ALA A 1 114 ? 25.365 10.760 37.809 1.00 33.48 114 ALA A N 1
ATOM 895 C CA . ALA A 1 114 ? 24.113 11.462 37.532 1.00 28.69 114 ALA A CA 1
ATOM 896 C C . ALA A 1 114 ? 23.867 11.747 36.050 1.00 33.30 114 ALA A C 1
ATOM 897 O O . ALA A 1 114 ? 22.786 11.465 35.532 1.00 36.00 114 ALA A O 1
ATOM 899 N N . ASN A 1 115 ? 24.862 12.312 35.374 1.00 22.46 115 ASN A N 1
ATOM 900 C CA . ASN A 1 115 ? 24.714 12.664 33.965 1.00 24.01 115 ASN A CA 1
ATOM 901 C C . ASN A 1 115 ? 24.481 11.447 33.075 1.00 35.91 115 ASN A C 1
ATOM 902 O O . ASN A 1 115 ? 23.649 11.481 32.168 1.00 41.45 115 ASN A O 1
ATOM 907 N N . PHE A 1 116 ? 25.217 10.372 33.338 1.00 38.93 116 PHE A N 1
ATOM 908 C CA . PHE A 1 116 ? 25.017 9.121 32.617 1.00 46.53 116 PHE A CA 1
ATOM 909 C C . PHE A 1 116 ? 23.615 8.579 32.864 1.00 40.03 116 PHE A C 1
ATOM 910 O O . PHE A 1 116 ? 22.942 8.128 31.939 1.00 31.66 116 PHE A O 1
ATOM 918 N N . PHE A 1 117 ? 23.184 8.628 34.120 1.00 35.63 117 PHE A N 1
ATOM 919 C CA . PHE A 1 117 ? 21.862 8.152 34.505 1.00 25.49 117 PHE A CA 1
ATOM 920 C C . PHE A 1 117 ? 20.755 8.900 33.769 1.00 30.08 117 PHE A C 1
ATOM 921 O O . PHE A 1 117 ? 19.795 8.295 33.290 1.00 36.09 117 PHE A O 1
ATOM 929 N N . LEU A 1 118 ? 20.899 10.218 33.682 1.00 27.17 118 LEU A N 1
ATOM 930 C CA . LEU A 1 118 ? 19.891 11.061 33.049 1.00 32.75 118 LEU A CA 1
ATOM 931 C C . LEU A 1 118 ? 19.904 10.940 31.529 1.00 36.79 118 LEU A C 1
ATOM 932 O O . LEU A 1 118 ? 18.855 10.979 30.889 1.00 35.91 118 LEU A O 1
ATOM 937 N N . ARG A 1 119 ? 21.092 10.794 30.953 1.00 36.16 119 ARG A N 1
ATOM 938 C CA . ARG A 1 119 ? 21.226 10.744 29.501 1.00 32.17 119 ARG A CA 1
ATOM 939 C C . ARG A 1 119 ? 20.977 9.350 28.924 1.00 36.66 119 ARG A C 1
ATOM 940 O O . ARG A 1 119 ? 21.102 9.146 27.715 1.00 40.23 119 ARG A O 1
ATOM 948 N N . LYS A 1 120 ? 20.626 8.396 29.783 1.00 27.01 120 LYS A N 1
ATOM 949 C CA . LYS A 1 120 ? 20.287 7.054 29.322 1.00 34.62 120 LYS A CA 1
ATOM 950 C C . LYS A 1 120 ? 19.153 7.095 28.304 1.00 43.91 120 LYS A C 1
ATOM 951 O O . LYS A 1 120 ? 18.278 7.957 28.367 1.00 43.11 120 LYS A O 1
ATOM 957 N N . GLU A 1 121 ? 19.182 6.161 27.362 1.00 51.41 121 GLU A N 1
ATOM 958 C CA . GLU A 1 121 ? 18.108 6.015 26.388 1.00 48.96 121 GLU A CA 1
ATOM 959 C C . GLU A 1 121 ? 16.913 5.337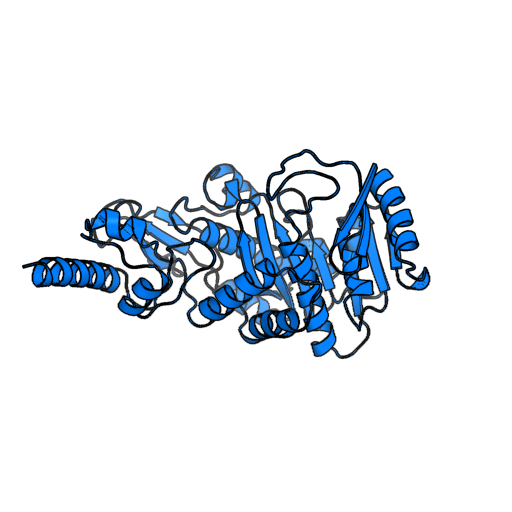 27.045 1.00 42.22 121 GLU A C 1
ATOM 960 O O . GLU A 1 121 ? 16.713 4.134 26.893 1.00 39.61 121 GLU A O 1
ATOM 966 N N . TRP A 1 122 ? 16.125 6.117 27.779 1.00 38.10 122 TRP A N 1
ATOM 967 C CA . TRP A 1 122 ? 14.978 5.590 28.514 1.00 41.96 122 TRP A CA 1
ATOM 968 C C . TRP A 1 122 ? 13.805 5.257 27.602 1.00 42.32 122 TRP A C 1
ATOM 969 O O . TRP A 1 122 ? 13.000 4.377 27.908 1.00 45.88 122 TRP A O 1
ATOM 980 N N . GLY A 1 123 ? 13.708 5.969 26.485 1.00 41.96 123 GLY A N 1
ATOM 981 C CA . GLY A 1 123 ? 12.577 5.828 25.587 1.00 39.80 123 GLY A CA 1
ATOM 982 C C . GLY A 1 123 ? 11.446 6.741 26.015 1.00 41.60 123 GLY A C 1
ATOM 983 O O . GLY A 1 123 ? 10.355 6.716 25.447 1.00 52.72 123 GLY A O 1
ATOM 984 N N . PHE A 1 124 ? 11.718 7.554 27.030 1.00 37.89 124 PHE A N 1
ATOM 985 C CA . PHE A 1 124 ? 10.739 8.491 27.563 1.00 33.56 124 PHE A CA 1
ATOM 986 C C . PHE A 1 124 ? 11.443 9.640 28.276 1.00 36.52 124 PHE A C 1
ATOM 987 O O . PHE A 1 124 ? 12.614 9.533 28.635 1.00 41.03 124 PHE A O 1
ATOM 995 N N . GLY A 1 125 ? 10.726 10.739 28.476 1.00 31.37 125 GLY A N 1
ATOM 996 C CA . GLY A 1 125 ? 11.252 11.866 29.224 1.00 30.01 125 GLY A CA 1
ATOM 997 C C . GLY A 1 125 ? 10.641 11.925 30.610 1.00 34.55 125 GLY A C 1
ATOM 998 O O . GLY A 1 125 ? 9.498 11.516 30.807 1.00 43.46 125 GLY A O 1
ATOM 999 N N . PHE A 1 126 ? 11.401 12.431 31.575 1.00 28.80 126 PHE A N 1
ATOM 1000 C CA . PHE A 1 126 ? 10.910 12.530 32.944 1.00 31.54 126 PHE A CA 1
ATOM 1001 C C . PHE A 1 126 ? 9.946 13.694 33.111 1.00 30.82 126 PHE A C 1
ATOM 1002 O O . PHE A 1 126 ? 10.231 14.813 32.686 1.00 24.21 126 PHE A O 1
ATOM 1010 N N . ASP A 1 127 ? 8.807 13.426 33.737 1.00 24.43 127 ASP A N 1
ATOM 1011 C CA . ASP A 1 127 ? 7.830 14.470 34.005 1.00 25.10 127 ASP A CA 1
ATOM 1012 C C . ASP A 1 127 ? 8.282 15.335 35.174 1.00 25.17 127 ASP A C 1
ATOM 1013 O O . ASP A 1 127 ? 7.960 16.520 35.243 1.00 25.76 127 ASP A O 1
ATOM 1018 N N . TYR A 1 128 ? 9.039 14.738 36.088 1.00 28.06 128 TYR A N 1
ATOM 1019 C CA . TYR A 1 128 ? 9.480 15.437 37.288 1.00 26.36 128 TYR A CA 1
ATOM 1020 C C . TYR A 1 128 ? 10.882 15.000 37.693 1.00 33.29 128 TYR A C 1
ATOM 1021 O O . TYR A 1 128 ? 11.155 13.810 37.839 1.00 33.41 128 TYR A O 1
ATOM 1030 N N . VAL A 1 129 ? 11.767 15.972 37.877 1.00 30.85 129 VAL A N 1
ATOM 1031 C CA . VAL A 1 129 ? 13.140 15.685 38.262 1.00 26.93 129 VAL A CA 1
ATOM 1032 C C . VAL A 1 129 ? 13.544 16.520 39.471 1.00 25.11 129 VAL A C 1
ATOM 1033 O O . VAL A 1 129 ? 13.336 17.731 39.494 1.00 29.60 129 VAL A O 1
ATOM 1037 N N . ASP A 1 130 ? 14.110 15.864 40.478 1.00 25.99 130 ASP A N 1
ATOM 1038 C CA . ASP A 1 130 ? 14.583 16.562 41.666 1.00 28.97 130 ASP A CA 1
ATOM 1039 C C . ASP A 1 130 ? 16.103 16.497 41.750 1.00 30.26 130 ASP A C 1
ATOM 1040 O O . ASP A 1 130 ? 16.678 15.435 41.986 1.00 24.67 130 ASP A O 1
ATOM 1045 N N . LEU A 1 131 ? 16.745 17.643 41.550 1.00 27.19 131 LEU A N 1
ATOM 1046 C CA . LEU A 1 131 ? 18.198 17.738 41.595 1.00 28.26 131 LEU A CA 1
ATOM 1047 C C . LEU A 1 131 ? 18.641 18.367 42.912 1.00 33.08 131 LEU A C 1
ATOM 1048 O O . LEU A 1 131 ? 18.462 19.566 43.125 1.00 44.52 131 LEU A O 1
ATOM 1053 N N . ASP A 1 132 ? 19.218 17.553 43.792 1.00 34.97 132 ASP A N 1
ATOM 1054 C CA . ASP A 1 132 ? 19.621 18.009 45.119 1.00 36.29 132 ASP A CA 1
ATOM 1055 C C . ASP A 1 132 ? 21.082 17.662 45.410 1.00 40.18 132 ASP A C 1
ATOM 1056 O O . ASP A 1 132 ? 21.367 16.664 46.069 1.00 39.20 132 ASP A O 1
ATOM 1061 N N . PRO A 1 133 ? 22.015 18.489 44.911 1.00 37.73 133 PRO A N 1
ATOM 1062 C CA . PRO A 1 133 ? 23.452 18.242 45.059 1.00 37.70 133 PRO A CA 1
ATOM 1063 C C . PRO A 1 133 ? 24.086 19.008 46.219 1.00 46.05 133 PRO A C 1
ATOM 1064 O O . PRO A 1 133 ? 23.518 19.987 46.708 1.00 48.74 133 PRO A O 1
ATOM 1068 N N . PHE A 1 134 ? 25.259 18.554 46.653 1.00 41.80 134 PHE A N 1
ATOM 1069 C CA . PHE A 1 134 ? 26.084 19.318 47.580 1.00 27.41 134 PHE A CA 1
ATOM 1070 C C . PHE A 1 134 ? 26.819 20.391 46.789 1.00 29.35 134 PHE A C 1
ATOM 1071 O O . PHE A 1 134 ? 27.714 20.085 46.002 1.00 39.93 134 PHE A O 1
ATOM 1079 N N . GLY A 1 135 ? 26.437 21.647 46.992 1.00 24.07 135 GLY A N 1
ATOM 1080 C CA . GLY A 1 135 ? 27.056 22.749 46.280 1.00 26.37 135 GLY A CA 1
ATOM 1081 C C . GLY A 1 135 ? 26.259 23.190 45.066 1.00 30.17 135 GLY A C 1
ATOM 1082 O O . GLY A 1 135 ? 25.046 23.377 45.143 1.00 31.96 135 GLY A O 1
ATOM 1083 N N . THR A 1 136 ? 26.943 23.349 43.938 1.00 26.75 136 THR A N 1
ATOM 1084 C CA . THR A 1 136 ? 26.314 23.849 42.720 1.00 25.09 136 THR A CA 1
ATOM 1085 C C . THR A 1 136 ? 25.660 22.737 41.901 1.00 30.28 136 THR A C 1
ATOM 1086 O O . THR A 1 136 ? 26.185 21.627 41.817 1.00 28.22 136 THR A O 1
ATOM 1090 N N . PRO A 1 137 ? 24.499 23.037 41.299 1.00 30.38 137 PRO A N 1
ATOM 1091 C CA . PRO A 1 137 ? 23.768 22.116 40.424 1.00 31.38 137 PRO A CA 1
ATOM 1092 C C . PRO A 1 137 ? 24.193 22.267 38.965 1.00 30.09 137 PRO A C 1
ATOM 1093 O O . PRO A 1 137 ? 23.706 21.539 38.099 1.00 29.96 137 PRO A O 1
ATOM 1097 N N . VAL A 1 138 ? 25.100 23.203 38.704 1.00 23.81 138 VAL A N 1
ATOM 1098 C CA . VAL A 1 138 ? 25.561 23.490 37.346 1.00 31.53 138 VAL A CA 1
ATOM 1099 C C . VAL A 1 138 ? 25.938 22.247 36.530 1.00 30.33 138 VAL A C 1
ATOM 1100 O O . VAL A 1 138 ? 25.494 22.097 35.392 1.00 28.15 138 VAL A O 1
ATOM 1104 N N . PRO A 1 139 ? 26.760 21.352 37.105 1.00 30.04 139 PRO A N 1
ATOM 1105 C CA . PRO A 1 139 ? 27.237 20.187 36.347 1.00 29.85 139 PRO A CA 1
ATOM 1106 C C . PRO A 1 139 ? 26.126 19.261 35.852 1.00 28.79 139 PRO A C 1
ATOM 1107 O O . PRO A 1 139 ? 26.400 18.396 35.019 1.00 28.44 139 PRO A O 1
ATOM 1111 N N . PHE A 1 140 ? 24.903 19.432 36.345 1.00 28.23 140 PHE A N 1
ATOM 1112 C CA . PHE A 1 140 ? 23.822 18.507 36.012 1.00 21.80 140 PHE A CA 1
ATOM 1113 C C . PHE A 1 140 ? 22.697 19.159 35.214 1.00 27.28 140 PHE A C 1
ATOM 1114 O O . PHE A 1 140 ? 21.820 18.473 34.693 1.00 29.06 140 PHE A O 1
ATOM 1122 N N . ILE A 1 141 ? 22.723 20.484 35.126 1.00 28.11 141 ILE A N 1
ATOM 1123 C CA . ILE A 1 141 ? 21.635 21.237 34.508 1.00 21.85 141 ILE A CA 1
ATOM 1124 C C . ILE A 1 141 ? 21.290 20.765 33.097 1.00 31.71 141 ILE A C 1
ATOM 1125 O O . ILE A 1 141 ? 20.136 20.460 32.802 1.00 37.70 141 ILE A O 1
ATOM 1130 N N . GLU A 1 142 ? 22.292 20.712 32.228 1.00 34.57 142 GLU A N 1
ATOM 1131 C CA . GLU A 1 142 ? 22.076 20.330 30.837 1.00 30.89 142 GLU A CA 1
ATOM 1132 C C . GLU A 1 142 ? 21.482 18.933 30.705 1.00 32.02 142 GLU A C 1
ATOM 1133 O O . GLU A 1 142 ? 20.545 18.721 29.935 1.00 36.00 142 GLU A O 1
ATOM 1139 N N . SER A 1 143 ? 22.029 17.982 31.454 1.00 27.59 143 SER A N 1
ATOM 1140 C CA . SER A 1 143 ? 21.538 16.610 31.409 1.00 29.73 143 SER A CA 1
ATOM 1141 C C . SER A 1 143 ? 20.092 16.537 31.887 1.00 28.55 143 SER A C 1
ATOM 1142 O O . SER A 1 143 ? 19.275 15.820 31.317 1.00 27.35 143 SER A O 1
ATOM 1145 N N . VAL A 1 144 ? 19.785 17.289 32.938 1.00 25.00 144 VAL A N 1
ATOM 1146 C CA . VAL A 1 144 ? 18.428 17.355 33.463 1.00 28.74 144 VAL A CA 1
ATOM 1147 C C . VAL A 1 144 ? 17.468 17.915 32.419 1.00 30.57 144 VAL A C 1
ATOM 1148 O O . VAL A 1 144 ? 16.422 17.326 32.148 1.00 31.34 144 VAL A O 1
ATOM 1152 N N . ALA A 1 145 ? 17.830 19.053 31.836 1.00 26.81 145 ALA A N 1
ATOM 1153 C CA . ALA A 1 145 ? 16.988 19.702 30.839 1.00 26.60 145 ALA A CA 1
ATOM 1154 C C . ALA A 1 145 ? 16.695 18.774 29.663 1.00 31.74 145 ALA A C 1
ATOM 1155 O O . ALA A 1 145 ? 15.559 18.690 29.197 1.00 33.82 145 ALA A O 1
ATOM 1157 N N . LEU A 1 146 ? 17.724 18.077 29.191 1.00 31.81 146 LEU A N 1
ATOM 1158 C CA . LEU A 1 146 ? 17.581 17.169 28.057 1.00 26.91 146 LEU A CA 1
ATOM 1159 C C . LEU A 1 146 ? 16.735 15.943 28.394 1.00 30.90 146 LEU A C 1
ATOM 1160 O O . LEU A 1 146 ? 16.001 15.437 27.547 1.00 37.63 146 LEU A O 1
ATOM 1165 N N . SER A 1 147 ? 16.842 15.470 29.632 1.00 27.19 147 SER A N 1
ATOM 1166 C CA . SER A 1 147 ? 16.157 14.250 30.048 1.00 23.54 147 SER A CA 1
ATOM 1167 C C . SER A 1 147 ? 14.683 14.495 30.353 1.00 34.08 147 SER A C 1
ATOM 1168 O O . SER A 1 147 ? 13.864 13.581 30.274 1.00 31.64 147 SER A O 1
ATOM 1171 N N . MET A 1 148 ? 14.354 15.732 30.710 1.00 30.06 148 MET A N 1
ATOM 1172 C CA . MET A 1 148 ? 12.991 16.078 31.093 1.00 26.50 148 MET A CA 1
ATOM 1173 C C . MET A 1 148 ? 12.038 16.075 29.908 1.00 36.51 148 MET A C 1
ATOM 1174 O O . MET A 1 148 ? 12.435 16.319 28.769 1.00 34.17 148 MET A O 1
ATOM 1179 N N . LYS A 1 149 ? 10.773 15.798 30.194 1.00 33.64 149 LYS A N 1
ATOM 1180 C CA . LYS A 1 149 ? 9.732 15.830 29.183 1.00 33.42 149 LYS A CA 1
ATOM 1181 C C . LYS A 1 149 ? 9.135 17.229 29.104 1.00 30.88 149 LYS A C 1
ATOM 1182 O O . LYS A 1 149 ? 9.138 17.969 30.086 1.00 33.54 149 LYS A O 1
ATOM 1188 N N . ARG A 1 150 ? 8.626 17.590 27.932 1.00 35.61 150 ARG A N 1
ATOM 1189 C CA . ARG A 1 150 ? 8.017 18.899 27.739 1.00 34.63 150 ARG A CA 1
ATOM 1190 C C . ARG A 1 150 ? 6.866 19.099 28.718 1.00 30.90 150 ARG A C 1
ATOM 1191 O O . ARG A 1 150 ? 5.980 18.253 28.833 1.00 33.23 150 ARG A O 1
ATOM 1199 N N . GLY A 1 151 ? 6.886 20.222 29.426 1.00 28.50 151 GLY A N 1
ATOM 1200 C CA . GLY A 1 151 ? 5.877 20.509 30.429 1.00 22.48 151 GLY A CA 1
ATOM 1201 C C . GLY A 1 151 ? 6.255 19.943 31.783 1.00 33.43 151 GLY A C 1
ATOM 1202 O O . GLY A 1 151 ? 5.533 20.117 32.765 1.00 34.44 151 GLY A O 1
ATOM 1203 N N . GLY A 1 152 ? 7.394 19.260 31.836 1.00 33.65 152 GLY A N 1
ATOM 1204 C CA . GLY A 1 152 ? 7.882 18.686 33.076 1.00 36.04 152 GLY A CA 1
ATOM 1205 C C . GLY A 1 152 ? 8.385 19.749 34.033 1.00 24.91 152 GLY A C 1
ATOM 1206 O O . GLY A 1 152 ? 8.636 20.885 33.635 1.00 30.35 152 GLY A O 1
ATOM 1207 N N . ILE A 1 153 ? 8.537 19.377 35.299 1.00 22.01 153 ILE A N 1
ATOM 1208 C CA . ILE A 1 153 ? 8.976 20.318 36.324 1.00 27.88 153 ILE A CA 1
ATOM 1209 C C . ILE A 1 153 ? 10.295 19.895 36.969 1.00 33.19 153 ILE A C 1
ATOM 1210 O O . ILE A 1 153 ? 10.497 18.724 37.282 1.00 33.68 153 ILE A O 1
ATOM 1215 N N . LEU A 1 154 ? 11.191 20.858 37.158 1.00 36.59 154 LEU A N 1
ATOM 1216 C CA . LEU A 1 154 ? 12.472 20.599 37.807 1.00 27.92 154 LEU A CA 1
ATOM 1217 C C . LEU A 1 154 ? 12.490 21.131 39.235 1.00 30.77 154 LEU A C 1
ATOM 1218 O O . LEU A 1 154 ? 12.283 22.322 39.468 1.00 37.78 154 LEU A O 1
ATOM 1223 N N . SER A 1 155 ? 12.734 20.237 40.186 1.00 32.22 155 SER A N 1
ATOM 1224 C CA . SER A 1 155 ? 12.896 20.620 41.582 1.00 29.85 155 SER A CA 1
ATOM 1225 C C . SER A 1 155 ? 14.385 20.739 41.883 1.00 24.03 155 SER A C 1
ATOM 1226 O O . SER A 1 155 ? 15.091 19.737 41.990 1.00 27.69 155 SER A O 1
ATOM 1229 N N . LEU A 1 156 ? 14.858 21.973 42.015 1.00 21.17 156 LEU A N 1
ATOM 1230 C CA . LEU A 1 156 ? 16.290 22.237 42.103 1.00 20.98 156 LEU A CA 1
ATOM 1231 C C . LEU A 1 156 ? 16.735 22.782 43.461 1.00 24.24 156 LEU A C 1
ATOM 1232 O O . LEU A 1 156 ? 16.002 23.520 44.121 1.00 24.13 156 LEU A O 1
ATOM 1237 N N . THR A 1 157 ? 17.948 22.411 43.861 1.00 23.21 157 THR A N 1
ATOM 1238 C CA . THR A 1 157 ? 18.549 22.894 45.097 1.00 18.80 157 THR A CA 1
ATOM 1239 C C . THR A 1 157 ? 20.008 23.275 44.866 1.00 21.95 157 THR A C 1
ATOM 1240 O O . THR A 1 157 ? 20.718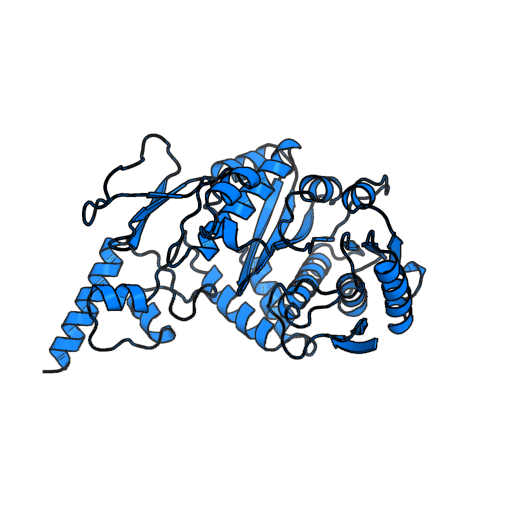 22.617 44.112 1.00 29.38 157 THR A O 1
ATOM 1244 N N . ALA A 1 158 ? 20.450 24.345 45.516 1.00 24.12 158 ALA A N 1
ATOM 1245 C CA . ALA A 1 158 ? 21.837 24.781 45.427 1.00 25.97 158 ALA A CA 1
ATOM 1246 C C . ALA A 1 158 ? 22.312 25.262 46.792 1.00 25.98 158 ALA A C 1
ATOM 1247 O O . ALA A 1 158 ? 21.655 26.084 47.428 1.00 28.25 158 ALA A O 1
ATOM 1249 N N . THR A 1 159 ? 23.452 24.750 47.245 1.00 29.63 159 THR A N 1
ATOM 1250 C CA . THR A 1 159 ? 23.972 25.109 48.562 1.00 37.07 159 THR A CA 1
ATOM 1251 C C . THR A 1 159 ? 25.235 25.961 48.487 1.00 30.73 159 THR A C 1
ATOM 1252 O O . THR A 1 159 ? 25.804 26.327 49.514 1.00 41.92 159 THR A O 1
ATOM 1256 N N . ASP A 1 160 ? 25.672 26.272 47.273 1.00 30.20 160 ASP A N 1
ATOM 1257 C CA . ASP A 1 160 ? 26.815 27.157 47.086 1.00 29.57 160 ASP A CA 1
ATOM 1258 C C . ASP A 1 160 ? 26.344 28.608 47.075 1.00 31.69 160 ASP A C 1
ATOM 1259 O O . ASP A 1 160 ? 26.620 29.361 46.141 1.00 30.50 160 ASP A O 1
ATOM 1264 N N . THR A 1 161 ? 25.627 28.990 48.127 1.00 24.97 161 THR A N 1
ATOM 1265 C CA . THR A 1 161 ? 25.050 30.326 48.223 1.00 35.65 161 THR A CA 1
ATOM 1266 C C . THR A 1 161 ? 26.098 31.390 48.519 1.00 37.61 161 THR A C 1
ATOM 1267 O O . THR A 1 161 ? 25.905 32.561 48.200 1.00 39.04 161 THR A O 1
ATOM 1271 N N . ALA A 1 162 ? 27.203 30.979 49.132 1.00 32.31 162 ALA A N 1
ATOM 1272 C CA . ALA A 1 162 ? 28.267 31.910 49.497 1.00 28.40 162 ALA A CA 1
ATOM 1273 C C . ALA A 1 162 ? 28.802 32.687 48.292 1.00 28.12 162 ALA A C 1
ATOM 1274 O O . ALA A 1 162 ? 28.835 33.917 48.313 1.00 33.00 162 ALA A O 1
ATOM 1276 N N . PRO A 1 163 ? 29.225 31.973 47.234 1.00 31.59 163 PRO A N 1
ATOM 1277 C CA . PRO A 1 163 ? 29.698 32.670 46.034 1.00 34.37 163 PRO A CA 1
ATOM 1278 C C . PRO A 1 163 ? 28.585 33.485 45.386 1.00 29.34 163 PRO A C 1
ATOM 1279 O O . PRO A 1 163 ? 28.812 34.620 44.967 1.00 30.59 163 PRO A O 1
ATOM 1283 N N . LEU A 1 164 ? 27.392 32.905 45.309 1.00 29.32 164 LEU A N 1
ATOM 1284 C CA . LEU A 1 164 ? 26.253 33.565 44.678 1.00 29.61 164 LEU A CA 1
ATOM 1285 C C . LEU A 1 164 ? 25.822 34.818 45.436 1.00 29.89 164 LEU A C 1
ATOM 1286 O O . LEU A 1 164 ? 25.246 35.735 44.855 1.00 31.66 164 LEU A O 1
ATOM 1291 N N . SER A 1 165 ? 26.113 34.852 46.732 1.00 27.46 165 SER A N 1
ATOM 1292 C CA . SER A 1 165 ? 25.690 35.957 47.588 1.00 29.77 165 SER A CA 1
ATOM 1293 C C . SER A 1 165 ? 26.736 37.061 47.694 1.00 36.49 165 SER A C 1
ATOM 1294 O O . SER A 1 165 ? 26.511 38.076 48.351 1.00 42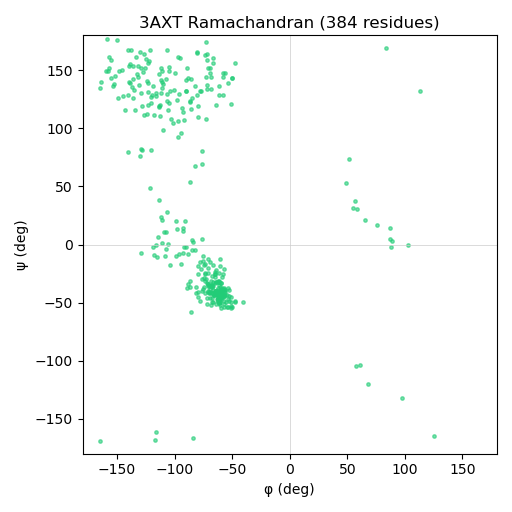.57 165 SER A O 1
ATOM 1297 N N . GLY A 1 166 ? 27.883 36.856 47.056 1.00 37.78 166 GLY A N 1
ATOM 1298 C CA . GLY A 1 166 ? 28.904 37.886 46.989 1.00 37.41 166 GLY A CA 1
ATOM 1299 C C . GLY A 1 166 ? 30.082 37.703 47.929 1.00 33.89 166 GLY A C 1
ATOM 1300 O O . GLY A 1 166 ? 31.000 38.523 47.942 1.00 42.47 166 GLY A O 1
ATOM 1301 N N . THR A 1 167 ? 30.063 36.635 48.718 1.00 22.47 167 THR A N 1
ATOM 1302 C CA . THR A 1 167 ? 31.162 36.362 49.638 1.00 29.06 167 THR A CA 1
ATOM 1303 C C . THR A 1 167 ? 32.427 35.990 48.869 1.00 37.82 167 THR A C 1
ATOM 1304 O O . THR A 1 167 ? 33.538 36.340 49.270 1.00 34.34 167 THR A O 1
ATOM 1308 N N . TYR A 1 168 ? 32.250 35.278 47.761 1.00 39.04 168 TYR A N 1
ATOM 1309 C CA . TYR A 1 168 ? 33.363 34.912 46.894 1.00 37.92 168 TYR A CA 1
ATOM 1310 C C . TYR A 1 168 ? 33.045 35.286 45.448 1.00 38.97 168 TYR A C 1
ATOM 1311 O O . TYR A 1 168 ? 32.618 34.440 44.662 1.00 42.91 168 TYR A O 1
ATOM 1320 N N . PRO A 1 169 ? 33.258 36.563 45.097 1.00 41.95 169 PRO A N 1
ATOM 1321 C CA . PRO A 1 169 ? 32.889 37.128 43.793 1.00 35.42 169 PRO A CA 1
ATOM 1322 C C . PRO A 1 169 ? 33.607 36.475 42.614 1.00 34.46 169 PRO A C 1
ATOM 1323 O O . PRO A 1 169 ? 32.969 36.205 41.595 1.00 35.06 169 PRO A O 1
ATOM 1327 N N . LYS A 1 170 ? 34.907 36.230 42.743 1.00 29.13 170 LYS A N 1
ATOM 1328 C CA . LYS A 1 170 ? 35.673 35.630 41.655 1.00 30.46 170 LYS A CA 1
ATOM 1329 C C . LYS A 1 170 ? 35.235 34.193 41.392 1.00 35.43 170 LYS A C 1
ATOM 1330 O O . LYS A 1 170 ? 35.159 33.757 40.243 1.00 35.73 170 LYS A O 1
ATOM 1336 N N . THR A 1 171 ? 34.952 33.460 42.464 1.00 33.99 171 THR A N 1
ATOM 1337 C CA . THR A 1 171 ? 34.425 32.108 42.345 1.00 28.79 171 THR A CA 1
ATOM 1338 C C . THR A 1 171 ? 33.071 32.149 41.655 1.00 37.90 171 THR A C 1
ATOM 1339 O O . THR A 1 171 ? 32.750 31.283 40.840 1.00 38.70 171 THR A O 1
ATOM 1343 N N . CYS A 1 172 ? 32.275 33.160 41.991 1.00 31.03 172 CYS A N 1
ATOM 1344 C CA . CYS A 1 172 ? 30.961 33.318 41.386 1.00 26.87 172 CYS A CA 1
ATOM 1345 C C . CYS A 1 172 ? 31.088 33.602 39.895 1.00 26.82 172 CYS A C 1
ATOM 1346 O O . CYS A 1 172 ? 30.315 33.081 39.089 1.00 32.29 172 CYS A O 1
ATOM 1349 N N . MET A 1 173 ? 32.069 34.425 39.535 1.00 23.39 173 MET A N 1
ATOM 1350 C CA . MET A 1 173 ? 32.286 34.800 38.141 1.00 19.56 173 MET A CA 1
ATOM 1351 C C . MET A 1 173 ? 32.681 33.597 37.283 1.00 23.75 173 MET A C 1
ATOM 1352 O O . MET A 1 173 ? 32.209 33.444 36.160 1.00 33.44 173 MET A O 1
ATOM 1357 N N . ARG A 1 174 ? 33.543 32.742 37.821 1.00 24.61 174 ARG A N 1
ATOM 1358 C CA . ARG A 1 174 ? 34.018 31.575 37.085 1.00 27.16 174 ARG A CA 1
ATOM 1359 C C . ARG A 1 174 ? 32.896 30.591 36.784 1.00 32.33 174 ARG A C 1
ATOM 1360 O O . ARG A 1 174 ? 32.827 30.032 35.690 1.00 33.23 174 ARG A O 1
ATOM 1368 N N . ARG A 1 175 ? 32.022 30.381 37.762 1.00 30.24 175 ARG A N 1
ATOM 1369 C CA . ARG A 1 175 ? 30.988 29.360 37.653 1.00 29.73 175 ARG A CA 1
ATOM 1370 C C . ARG A 1 175 ? 29.695 29.865 37.015 1.00 28.56 175 ARG A C 1
ATOM 1371 O O . ARG A 1 175 ? 29.050 29.141 36.259 1.00 26.92 175 ARG A O 1
ATOM 1379 N N . TYR A 1 176 ? 29.321 31.105 37.318 1.00 31.25 176 TYR A N 1
ATOM 1380 C CA . TYR A 1 176 ? 28.045 31.643 36.857 1.00 28.55 176 TYR A CA 1
ATOM 1381 C C . TYR A 1 176 ? 28.186 32.831 35.910 1.00 28.88 176 TYR A C 1
ATOM 1382 O O . TYR A 1 176 ? 27.187 33.374 35.439 1.00 27.33 176 TYR A O 1
ATOM 1391 N N . MET A 1 177 ? 29.424 33.231 35.635 1.00 36.03 177 MET A N 1
ATOM 1392 C CA . MET A 1 177 ? 29.686 34.361 34.747 1.00 24.04 177 MET A CA 1
ATOM 1393 C C . MET A 1 177 ? 28.844 35.584 35.100 1.00 23.57 177 MET A C 1
ATOM 1394 O O . MET A 1 177 ? 28.156 36.143 34.247 1.00 30.31 177 MET A O 1
ATOM 1399 N N . ALA A 1 178 ? 28.904 35.998 36.360 1.00 27.03 178 ALA A N 1
ATOM 1400 C CA . ALA A 1 178 ? 28.136 37.148 36.815 1.00 26.72 178 ALA A CA 1
ATOM 1401 C C . ALA A 1 178 ? 28.748 37.774 38.060 1.00 26.48 178 ALA A C 1
ATOM 1402 O O . ALA A 1 178 ? 29.399 37.098 38.853 1.00 32.62 178 ALA A O 1
ATOM 1404 N N . ARG A 1 179 ? 28.527 39.074 38.221 1.00 32.20 179 ARG A N 1
ATOM 1405 C CA . ARG A 1 179 ? 29.009 39.807 39.383 1.00 36.17 179 ARG A CA 1
ATOM 1406 C C . ARG A 1 179 ? 27.930 39.843 40.455 1.00 33.43 179 ARG A C 1
ATOM 1407 O O . ARG A 1 179 ? 26.850 40.391 40.236 1.00 37.48 179 ARG A O 1
ATOM 1415 N N . PRO A 1 180 ? 28.216 39.252 41.622 1.00 30.59 180 PRO A N 1
ATOM 1416 C CA . PRO A 1 180 ? 27.248 39.243 42.721 1.00 31.01 180 PRO A CA 1
ATOM 1417 C C . PRO A 1 180 ? 27.263 40.559 43.494 1.00 33.86 180 PRO A C 1
ATOM 1418 O O . PRO A 1 180 ? 28.185 41.359 43.338 1.00 33.48 180 PRO A O 1
ATOM 1422 N N . LEU A 1 181 ? 26.241 40.775 44.315 1.00 38.02 181 LEU A N 1
ATOM 1423 C CA . LEU A 1 181 ? 26.173 41.955 45.169 1.00 34.64 181 LEU A CA 1
ATOM 1424 C C . LEU A 1 181 ? 25.943 41.556 46.621 1.00 37.41 181 LEU A C 1
ATOM 1425 O O . LEU A 1 181 ? 24.874 41.069 46.979 1.00 41.93 181 LEU A O 1
ATOM 1430 N N . ARG A 1 182 ? 26.956 41.768 47.453 1.00 33.46 182 ARG A N 1
ATOM 1431 C CA . ARG A 1 182 ? 26.879 41.416 48.866 1.00 33.27 182 ARG A CA 1
ATOM 1432 C C . ARG A 1 182 ? 26.162 42.498 49.668 1.00 35.72 182 ARG A C 1
ATOM 1433 O O . ARG A 1 182 ? 26.777 43.177 50.487 1.00 30.63 182 ARG A O 1
ATOM 1441 N N . ASN A 1 183 ? 24.864 42.657 49.425 1.00 38.69 183 ASN A N 1
ATOM 1442 C CA . ASN A 1 183 ? 24.066 43.655 50.131 1.00 33.87 183 ASN A CA 1
ATOM 1443 C C . ASN A 1 183 ? 22.964 43.030 50.984 1.00 32.45 183 ASN A C 1
ATOM 1444 O O . ASN A 1 183 ? 23.013 41.843 51.304 1.00 38.37 183 ASN A O 1
ATOM 1449 N N . GLU A 1 184 ? 21.966 43.833 51.342 1.00 28.39 184 GLU A N 1
ATOM 1450 C CA . GLU A 1 184 ? 20.879 43.369 52.200 1.00 37.18 184 GLU A CA 1
ATOM 1451 C C . GLU A 1 184 ? 19.948 42.396 51.480 1.00 33.73 184 GLU A C 1
ATOM 1452 O O . GLU A 1 184 ? 19.280 41.581 52.118 1.00 41.58 184 GLU A O 1
ATOM 1458 N N . PHE A 1 185 ? 19.902 42.483 50.153 1.00 23.34 185 PHE A N 1
ATOM 1459 C CA . PHE A 1 185 ? 19.132 41.523 49.365 1.00 21.98 185 PHE A CA 1
ATOM 1460 C C . PHE A 1 185 ? 20.051 40.662 48.500 1.00 26.27 185 PHE A C 1
ATOM 1461 O O . PHE A 1 185 ? 19.725 40.319 47.363 1.00 29.84 185 PHE A O 1
ATOM 1469 N N . LYS A 1 186 ? 21.200 40.307 49.064 1.00 19.33 186 LYS A N 1
ATOM 1470 C CA . LYS A 1 186 ? 22.203 39.525 48.356 1.00 22.48 186 LYS A CA 1
ATOM 1471 C C . LYS A 1 186 ? 21.679 38.145 47.967 1.00 26.44 186 LYS A C 1
ATOM 1472 O O . LYS A 1 186 ? 22.066 37.595 46.936 1.00 28.99 186 LYS A O 1
ATOM 1478 N N . HIS A 1 187 ? 20.803 37.587 48.796 1.00 26.17 187 HIS A N 1
ATOM 1479 C CA . HIS A 1 187 ? 20.260 36.256 48.543 1.00 32.05 187 HIS A CA 1
ATOM 1480 C C . HIS A 1 187 ? 19.359 36.224 47.312 1.00 27.59 187 HIS A C 1
ATOM 1481 O O . HIS A 1 187 ? 19.321 35.230 46.589 1.00 31.06 187 HIS A O 1
ATOM 1488 N N . GLU A 1 188 ? 18.632 37.312 47.079 1.00 24.38 188 GLU A N 1
ATOM 1489 C CA . GLU A 1 188 ? 17.799 37.416 45.888 1.00 32.05 188 GLU A CA 1
ATOM 1490 C C . GLU A 1 188 ? 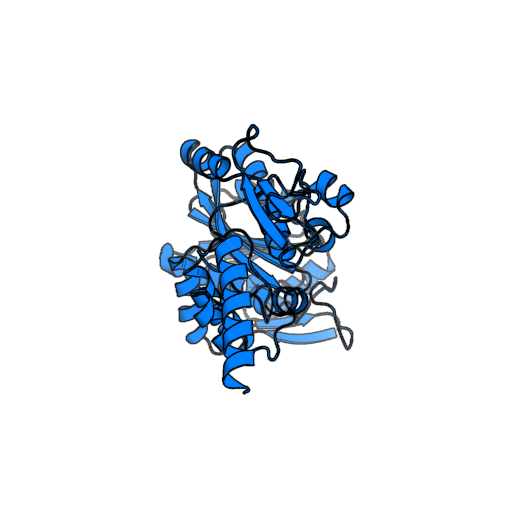18.675 37.559 44.652 1.00 29.30 188 GLU A C 1
ATOM 1491 O O . GLU A 1 188 ? 18.412 36.947 43.617 1.00 28.59 188 GLU A O 1
ATOM 1497 N N . VAL A 1 189 ? 19.720 38.371 44.770 1.00 21.66 189 VAL A N 1
ATOM 1498 C CA . VAL A 1 189 ? 20.668 38.549 43.680 1.00 27.08 189 VAL A CA 1
ATOM 1499 C C . VAL A 1 189 ? 21.275 37.204 43.296 1.00 29.34 189 VAL A C 1
ATOM 1500 O O . VAL A 1 189 ? 21.375 36.872 42.115 1.00 25.86 189 VAL A O 1
ATOM 1504 N N . GLY A 1 190 ? 21.669 36.431 44.303 1.00 29.41 190 GLY A N 1
ATOM 1505 C CA . GLY A 1 190 ? 22.240 35.115 44.079 1.00 17.77 190 GLY A CA 1
ATOM 1506 C C . GLY A 1 190 ? 21.284 34.190 43.353 1.00 25.47 190 GLY A C 1
ATOM 1507 O O . GLY A 1 190 ? 21.664 33.518 42.394 1.00 27.06 190 GLY A O 1
ATOM 1508 N N . ILE A 1 191 ? 20.037 34.153 43.814 1.00 23.11 191 ILE A N 1
ATOM 1509 C CA . ILE A 1 191 ? 19.011 33.331 43.180 1.00 21.64 191 ILE A CA 1
ATOM 1510 C C . ILE A 1 191 ? 18.800 33.733 41.724 1.00 17.42 191 ILE A C 1
ATOM 1511 O O . ILE A 1 191 ? 18.719 32.879 40.840 1.00 27.26 191 ILE A O 1
ATOM 1516 N N . ARG A 1 192 ? 18.719 35.038 41.481 1.00 12.02 192 ARG A N 1
ATOM 1517 C CA . ARG A 1 192 ? 18.517 35.553 40.132 1.00 20.59 192 ARG A CA 1
ATOM 1518 C C . ARG A 1 192 ? 19.691 35.213 39.218 1.00 24.12 192 ARG A C 1
ATOM 1519 O O . ARG A 1 192 ? 19.515 35.013 38.016 1.00 24.07 192 ARG A O 1
ATOM 1527 N N . ILE A 1 193 ? 20.887 35.148 39.794 1.00 17.83 193 ILE A N 1
ATOM 1528 C CA . ILE A 1 193 ? 22.071 34.743 39.046 1.00 21.74 193 ILE A CA 1
ATOM 1529 C C . ILE A 1 193 ? 21.989 33.263 38.694 1.00 24.39 193 ILE A C 1
ATOM 1530 O O . ILE A 1 193 ? 22.254 32.866 37.559 1.00 25.99 193 ILE A O 1
ATOM 1535 N N . LEU A 1 194 ? 21.619 32.449 39.677 1.00 18.27 194 LEU A N 1
ATOM 1536 C CA . LEU A 1 194 ? 21.463 31.017 39.469 1.00 23.67 194 LEU A CA 1
ATOM 1537 C C . LEU A 1 194 ? 20.419 30.742 38.391 1.00 30.42 194 LEU A C 1
ATOM 1538 O O . LEU A 1 194 ? 20.617 29.891 37.524 1.00 29.26 194 LEU A O 1
ATOM 1543 N N . ILE A 1 195 ? 19.309 31.469 38.451 1.00 26.93 195 ILE A N 1
ATOM 1544 C CA . ILE A 1 195 ? 18.245 31.317 37.465 1.00 22.39 195 ILE A CA 1
ATOM 1545 C C . ILE A 1 195 ? 18.763 31.610 36.061 1.00 21.80 195 ILE A C 1
ATOM 1546 O O . ILE A 1 195 ? 18.499 30.859 35.121 1.00 24.39 195 ILE A O 1
ATOM 1551 N N . LYS A 1 196 ? 19.509 32.702 35.931 1.00 14.55 196 LYS A N 1
ATOM 1552 C CA . LYS A 1 196 ? 20.087 33.096 34.652 1.00 22.79 196 LYS A CA 1
ATOM 1553 C C . LYS A 1 196 ? 20.997 31.998 34.103 1.00 26.98 196 LYS A C 1
ATOM 1554 O O . LYS A 1 196 ? 20.967 31.688 32.913 1.00 24.60 196 LYS A O 1
ATOM 1560 N N . LYS A 1 197 ? 21.801 31.409 34.982 1.00 25.66 197 LYS A N 1
ATOM 1561 C CA . LYS A 1 197 ? 22.703 30.330 34.600 1.00 30.47 197 LYS A CA 1
ATOM 1562 C C . LYS A 1 197 ? 21.929 29.118 34.091 1.00 29.30 197 LYS A C 1
ATOM 1563 O O . LYS A 1 197 ? 22.272 28.539 33.063 1.00 27.94 197 LYS A O 1
ATOM 1569 N N . VAL A 1 198 ? 20.892 28.732 34.826 1.00 26.69 198 VAL A N 1
ATOM 1570 C CA . VAL A 1 198 ? 20.077 27.584 34.451 1.00 22.25 198 VAL A CA 1
ATOM 1571 C C . VAL A 1 198 ? 19.429 27.797 33.089 1.00 21.91 198 VAL A C 1
ATOM 1572 O O . VAL A 1 198 ? 19.403 26.892 32.252 1.00 25.67 198 VAL A O 1
ATOM 1576 N N . ILE A 1 199 ? 18.912 29.002 32.871 1.00 16.98 199 ILE A N 1
ATOM 1577 C CA . ILE A 1 199 ? 18.226 29.328 31.627 1.00 22.13 199 ILE A CA 1
ATOM 1578 C C . ILE A 1 199 ? 19.165 29.307 30.422 1.00 24.72 199 ILE A C 1
ATOM 1579 O O . ILE A 1 199 ? 18.816 28.778 29.367 1.00 27.28 199 ILE A O 1
ATOM 1584 N N . GLU A 1 200 ? 20.357 29.872 30.583 1.00 18.84 200 GLU A N 1
ATOM 1585 C CA . GLU A 1 200 ? 21.308 29.950 29.478 1.00 25.62 200 GLU A CA 1
ATOM 1586 C C . GLU A 1 200 ? 21.892 28.589 29.113 1.00 29.68 200 GLU A C 1
ATOM 1587 O O . GLU A 1 200 ? 22.165 28.319 27.943 1.00 26.57 200 GLU A O 1
ATOM 1593 N N . LEU A 1 201 ? 22.084 27.735 30.113 1.00 20.77 201 LEU A N 1
ATOM 1594 C CA . LEU A 1 201 ? 22.582 26.386 29.870 1.00 23.13 201 LEU A CA 1
ATOM 1595 C C . LEU A 1 201 ? 21.572 25.575 29.066 1.00 25.58 201 LEU A C 1
ATOM 1596 O O . LEU A 1 201 ? 21.938 24.847 28.145 1.00 31.66 201 LEU A O 1
ATOM 1601 N N . ALA A 1 202 ? 20.298 25.707 29.419 1.00 23.34 202 ALA A N 1
ATOM 1602 C CA . ALA A 1 202 ? 19.236 25.021 28.694 1.00 14.41 202 ALA A CA 1
ATOM 1603 C C . ALA A 1 202 ? 18.985 25.683 27.343 1.00 20.21 202 ALA A C 1
ATOM 1604 O O . ALA A 1 202 ? 18.606 25.020 26.375 1.00 25.87 202 ALA A O 1
ATOM 1606 N N . ALA A 1 203 ? 19.196 26.994 27.286 1.00 24.02 203 ALA A N 1
ATOM 1607 C CA . ALA A 1 203 ? 18.994 27.753 26.058 1.00 26.89 203 ALA A CA 1
ATOM 1608 C C . ALA A 1 203 ? 19.924 27.267 24.951 1.00 29.91 203 ALA A C 1
ATOM 1609 O O . ALA A 1 203 ? 19.633 27.430 23.768 1.00 27.76 203 ALA A O 1
ATOM 1611 N N . GLN A 1 204 ? 21.044 26.669 25.345 1.00 29.49 204 GLN A N 1
ATOM 1612 C CA . GLN A 1 204 ? 22.005 26.136 24.387 1.00 26.33 204 GLN A CA 1
ATOM 1613 C C . GLN A 1 204 ? 21.359 25.090 23.488 1.00 24.89 204 GLN A C 1
ATOM 1614 O O . GLN A 1 204 ? 21.782 24.895 22.349 1.00 34.48 204 GLN A O 1
ATOM 1620 N N . TYR A 1 205 ? 20.336 24.418 24.009 1.00 24.11 205 TYR A N 1
ATOM 1621 C CA . TYR A 1 205 ? 19.666 23.346 23.281 1.00 28.74 205 TYR A CA 1
ATOM 1622 C C . TYR A 1 205 ? 18.255 23.747 22.865 1.00 34.70 205 TYR A C 1
ATOM 1623 O O . TYR A 1 205 ? 17.411 22.889 22.596 1.00 37.10 205 TYR A O 1
ATOM 1632 N N . ASP A 1 206 ? 18.007 25.053 22.814 1.00 35.40 206 ASP A N 1
ATOM 1633 C CA . ASP A 1 206 ? 16.686 25.578 22.475 1.00 34.54 206 ASP A CA 1
ATOM 1634 C C . ASP A 1 206 ? 15.609 25.081 23.434 1.00 32.16 206 ASP A C 1
ATOM 1635 O O . ASP A 1 206 ? 14.451 24.916 23.053 1.00 33.62 206 ASP A O 1
ATOM 1640 N N . ILE A 1 207 ? 16.002 24.843 24.680 1.00 30.10 207 ILE A N 1
ATOM 1641 C CA . ILE A 1 207 ? 15.062 24.435 25.715 1.00 23.09 207 ILE A CA 1
ATOM 1642 C C . ILE A 1 207 ? 14.763 25.610 26.637 1.00 26.97 207 ILE A C 1
ATOM 1643 O O . ILE A 1 207 ? 15.675 26.301 27.088 1.00 24.33 207 ILE A O 1
ATOM 1648 N N . ALA A 1 208 ? 13.484 25.839 26.912 1.00 27.18 208 ALA A N 1
ATOM 1649 C CA . ALA A 1 208 ? 13.079 26.952 27.764 1.00 29.41 208 ALA A CA 1
ATOM 1650 C C . ALA A 1 208 ? 12.754 26.493 29.183 1.00 30.54 208 ALA A C 1
ATOM 1651 O O . ALA A 1 208 ? 11.705 25.897 29.428 1.00 36.12 208 ALA A O 1
ATOM 1653 N N . MET A 1 209 ? 13.664 26.771 30.112 1.00 24.90 209 MET A N 1
ATOM 1654 C CA . MET A 1 209 ? 13.451 26.447 31.519 1.00 22.23 209 MET A CA 1
ATOM 1655 C C . MET A 1 209 ? 12.885 27.653 32.259 1.00 24.22 209 MET A C 1
ATOM 1656 O O . MET A 1 209 ? 13.629 28.530 32.697 1.00 28.24 209 MET A O 1
ATOM 1661 N N . ILE A 1 210 ? 11.564 27.687 32.395 1.00 29.93 210 ILE A N 1
ATOM 1662 C CA . ILE A 1 210 ? 10.881 28.820 33.008 1.00 26.27 210 ILE A CA 1
ATOM 1663 C C . ILE A 1 210 ? 10.806 28.681 34.522 1.00 24.58 210 ILE A C 1
ATOM 1664 O O . ILE A 1 210 ? 10.273 27.698 35.034 1.00 29.75 210 ILE A O 1
ATOM 1669 N N . PRO A 1 211 ? 11.341 29.675 35.245 1.00 27.66 211 PRO A N 1
ATOM 1670 C CA . PRO A 1 211 ? 11.290 29.693 36.710 1.00 24.98 211 PRO A CA 1
ATOM 1671 C C . PRO A 1 211 ? 9.877 29.986 37.204 1.00 30.67 211 PRO A C 1
ATOM 1672 O O . PRO A 1 211 ? 9.228 30.901 36.700 1.00 37.68 211 PRO A O 1
ATOM 1676 N N . ILE A 1 212 ? 9.406 29.210 38.174 1.00 25.31 212 ILE A N 1
ATOM 1677 C CA . ILE A 1 212 ? 8.042 29.356 38.673 1.00 28.55 212 ILE A CA 1
ATOM 1678 C C . ILE A 1 212 ? 7.985 29.475 40.196 1.00 29.06 212 ILE A C 1
ATOM 1679 O O . ILE A 1 212 ? 6.925 29.739 40.766 1.00 27.09 212 ILE A O 1
ATOM 1684 N N . PHE A 1 213 ? 9.126 29.286 40.850 1.00 25.73 213 PHE A N 1
ATOM 1685 C CA . PHE A 1 213 ? 9.180 29.370 42.304 1.00 23.19 213 PHE A CA 1
ATOM 1686 C C . PHE A 1 213 ? 10.608 29.507 42.822 1.00 29.72 213 PHE A C 1
ATOM 1687 O O . PHE A 1 213 ? 11.528 28.856 42.327 1.00 27.06 213 PHE A O 1
ATOM 1695 N N . ALA A 1 214 ? 10.781 30.356 43.829 1.00 28.26 214 ALA A N 1
ATOM 1696 C CA . ALA A 1 214 ? 12.088 30.568 44.436 1.00 27.34 214 ALA A CA 1
ATOM 1697 C C . ALA A 1 214 ? 11.971 30.656 45.952 1.00 37.62 214 ALA A C 1
ATOM 1698 O O . ALA A 1 214 ? 11.041 31.264 46.481 1.00 36.04 214 ALA A O 1
ATOM 1700 N N . TYR A 1 215 ? 12.918 30.042 46.649 1.00 31.92 215 TYR A N 1
ATOM 1701 C CA . TYR A 1 215 ? 12.923 30.076 48.104 1.00 21.50 215 TYR A CA 1
ATOM 1702 C C . TYR A 1 215 ? 14.340 30.028 48.657 1.00 30.42 215 TYR A C 1
ATOM 1703 O O . TYR A 1 215 ? 15.118 29.131 48.334 1.00 30.37 215 TYR A O 1
ATOM 1712 N N . SER A 1 216 ? 14.665 31.001 49.499 1.00 36.62 216 SER A N 1
ATOM 1713 C CA . SER A 1 216 ? 15.990 31.081 50.092 1.00 34.87 216 SER A CA 1
ATOM 1714 C C . SER A 1 216 ? 15.921 30.921 51.604 1.00 37.92 216 SER A C 1
ATOM 1715 O O . SER A 1 216 ? 15.164 31.616 52.280 1.00 36.92 216 SER A O 1
ATOM 1718 N N . HIS A 1 217 ? 16.712 29.995 52.129 1.00 41.48 217 HIS A N 1
ATOM 1719 C CA . HIS A 1 217 ? 16.787 29.790 53.567 1.00 36.84 217 HIS A CA 1
ATOM 1720 C C . HIS A 1 217 ? 18.207 29.453 53.999 1.00 36.71 217 HIS A C 1
ATOM 1721 O O . HIS A 1 217 ? 18.753 28.417 53.624 1.00 44.38 217 HIS A O 1
ATOM 1728 N N . LEU A 1 218 ? 18.795 30.341 54.790 1.00 36.66 218 LEU A N 1
ATOM 1729 C CA . LEU A 1 218 ? 20.136 30.141 55.323 1.00 35.10 218 LEU A CA 1
ATOM 1730 C C . LEU A 1 218 ? 21.193 29.937 54.236 1.00 37.75 218 LEU A C 1
ATOM 1731 O O . LEU A 1 218 ? 21.597 30.891 53.569 1.00 46.56 218 LEU A O 1
ATOM 1736 N N . HIS A 1 219 ? 21.636 28.695 54.059 1.00 23.54 219 HIS A N 1
ATOM 1737 C CA A HIS A 1 219 ? 22.712 28.395 53.121 0.56 24.97 219 HIS A CA 1
ATOM 1738 C CA B HIS A 1 219 ? 22.710 28.397 53.113 0.44 25.20 219 HIS A CA 1
ATOM 1739 C C . HIS A 1 219 ? 22.260 27.505 51.961 1.00 28.39 219 HIS A C 1
ATOM 1740 O O . HIS A 1 219 ? 23.020 26.660 51.489 1.00 36.16 219 HIS A O 1
ATOM 1753 N N . TYR A 1 220 ? 21.026 27.686 51.506 1.00 24.72 220 TYR A N 1
ATOM 1754 C CA . TYR A 1 220 ? 20.548 26.919 50.360 1.00 29.62 220 TYR A CA 1
ATOM 1755 C C . TYR A 1 220 ? 19.425 27.618 49.598 1.00 32.67 220 TYR A C 1
ATOM 1756 O O . TYR A 1 220 ? 18.570 28.278 50.191 1.00 31.07 220 TYR A O 1
ATOM 1765 N N . PHE A 1 221 ? 19.447 27.471 48.277 1.00 36.59 221 PHE A N 1
ATOM 1766 C CA . PHE A 1 221 ? 18.410 28.022 47.413 1.00 27.40 221 PHE A CA 1
ATOM 1767 C C . PHE A 1 221 ? 17.522 26.909 46.880 1.00 27.26 221 PHE A C 1
ATOM 1768 O O . PHE A 1 221 ? 17.999 25.816 46.570 1.00 26.90 221 PHE A O 1
ATOM 1776 N N . LYS A 1 222 ? 16.231 27.197 46.771 1.00 32.86 222 LYS A N 1
ATOM 1777 C CA . LYS A 1 222 ? 15.274 26.238 46.240 1.00 25.27 222 LYS A CA 1
ATOM 1778 C C . LYS A 1 222 ? 14.537 26.823 45.042 1.00 29.19 222 LYS A C 1
ATOM 1779 O O . LYS A 1 222 ? 13.866 27.848 45.156 1.00 31.16 222 LYS A O 1
ATOM 1785 N N . LEU A 1 223 ? 14.659 26.165 43.894 1.00 23.91 223 LEU A N 1
ATOM 1786 C CA . LEU A 1 223 ? 14.056 26.668 42.667 1.00 23.61 223 LEU A CA 1
ATOM 1787 C C . LEU A 1 223 ? 13.179 25.636 41.968 1.00 28.14 223 LEU A C 1
ATOM 1788 O O . LEU A 1 223 ? 13.435 24.436 42.031 1.00 27.44 223 LEU A O 1
ATOM 1793 N N . PHE A 1 224 ? 12.145 26.128 41.294 1.00 26.13 224 PHE A N 1
ATOM 1794 C CA . PHE A 1 224 ? 11.278 25.294 40.475 1.00 22.64 224 PHE A CA 1
ATOM 1795 C C . PHE A 1 224 ? 11.242 25.811 39.042 1.00 25.62 224 PHE A C 1
ATOM 1796 O O . PHE A 1 224 ? 11.040 27.001 38.808 1.00 23.44 224 PHE A O 1
ATOM 1804 N N . PHE A 1 225 ? 11.434 24.908 38.086 1.00 31.65 225 PHE A N 1
ATOM 1805 C CA . PHE A 1 225 ? 11.393 25.263 36.675 1.00 29.92 225 PHE A CA 1
ATOM 1806 C C . PHE A 1 225 ? 10.405 24.379 35.936 1.00 24.97 225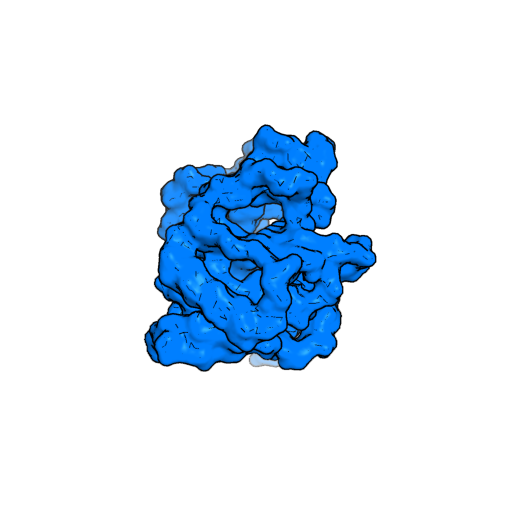 PHE A C 1
ATOM 1807 O O . PHE A 1 225 ? 10.174 23.237 36.324 1.00 30.13 225 PHE A O 1
ATOM 1815 N N . VAL A 1 226 ? 9.831 24.908 34.863 1.00 27.69 226 VAL A N 1
ATOM 1816 C CA . VAL A 1 226 ? 9.003 24.104 33.976 1.00 23.11 226 VAL A CA 1
ATOM 1817 C C . VAL A 1 226 ? 9.605 24.134 32.574 1.00 25.27 226 VAL A C 1
ATOM 1818 O O . VAL A 1 226 ? 9.877 25.204 32.027 1.00 29.62 226 VAL A O 1
ATOM 1822 N N . LYS A 1 227 ? 9.832 22.956 32.001 1.00 24.12 227 LYS A N 1
ATOM 1823 C CA . LYS A 1 227 ? 10.462 22.866 30.691 1.00 22.45 227 LYS A CA 1
ATOM 1824 C C . LYS A 1 227 ? 9.471 23.112 29.561 1.00 28.27 227 LYS A C 1
ATOM 1825 O O . LYS A 1 227 ? 8.411 22.494 29.502 1.00 33.80 227 LYS A O 1
ATOM 1831 N N . GLU A 1 228 ? 9.828 24.023 28.664 1.00 32.21 228 GLU A N 1
ATOM 1832 C CA . GLU A 1 228 ? 9.029 24.291 27.478 1.00 34.50 228 GLU A CA 1
ATOM 1833 C C . GLU A 1 228 ? 9.919 24.271 26.243 1.00 35.38 228 GLU A C 1
ATOM 1834 O O . GLU A 1 228 ? 11.143 24.309 26.349 1.00 33.20 228 GLU A O 1
ATOM 1840 N N . ARG A 1 229 ? 9.301 24.205 25.071 1.00 43.09 229 ARG A N 1
ATOM 1841 C CA . ARG A 1 229 ? 10.046 24.128 23.819 1.00 41.90 229 ARG A CA 1
ATOM 1842 C C . ARG A 1 229 ? 9.683 25.271 22.875 1.00 44.16 229 ARG A C 1
ATOM 1843 O O . ARG A 1 229 ? 8.613 25.874 22.990 1.00 47.94 229 ARG A O 1
ATOM 1851 N N . GLY A 1 230 ? 10.583 25.563 21.941 1.00 49.01 230 GLY A N 1
ATOM 1852 C CA . GLY A 1 230 ? 10.376 26.646 21.000 1.00 42.65 230 GLY A CA 1
ATOM 1853 C C . GLY A 1 230 ? 11.371 27.763 21.235 1.00 41.34 230 GLY A C 1
ATOM 1854 O O . GLY A 1 230 ? 11.570 28.197 22.370 1.00 50.85 230 GLY A O 1
ATOM 1855 N N . VAL A 1 231 ? 11.998 28.229 20.160 1.00 35.08 231 VAL A N 1
ATOM 1856 C CA . VAL A 1 231 ? 13.005 29.278 20.256 1.00 37.61 231 VAL A CA 1
ATOM 1857 C C . VAL A 1 231 ? 12.412 30.599 20.739 1.00 38.59 231 VAL A C 1
ATOM 1858 O O . VAL A 1 231 ? 13.104 31.410 21.352 1.00 35.06 231 VAL A O 1
ATOM 1862 N N . GLU A 1 232 ? 11.128 30.812 20.468 1.00 30.97 232 GLU A N 1
ATOM 1863 C CA . GLU A 1 232 ? 10.465 32.047 20.878 1.00 39.77 232 GLU A CA 1
ATOM 1864 C C . GLU A 1 232 ? 10.331 32.136 22.397 1.00 39.07 232 GLU A C 1
ATOM 1865 O O . GLU A 1 232 ? 10.460 33.216 22.976 1.00 39.15 232 GLU A O 1
ATOM 1871 N N . LYS A 1 233 ? 10.079 30.998 23.037 1.00 33.89 233 LYS A N 1
ATOM 1872 C CA . LYS A 1 233 ? 9.975 30.946 24.492 1.00 33.39 233 LYS A CA 1
ATOM 1873 C C . LYS A 1 233 ? 11.338 31.146 25.142 1.00 32.30 233 LYS A C 1
ATOM 1874 O O . LYS A 1 233 ? 11.445 31.750 26.208 1.00 40.19 233 LYS A O 1
ATOM 1880 N N . VAL A 1 234 ? 12.379 30.628 24.499 1.00 29.87 234 VAL A N 1
ATOM 1881 C CA . VAL A 1 234 ? 13.736 30.835 24.981 1.00 24.86 234 VAL A CA 1
ATOM 1882 C C . VAL A 1 234 ? 14.111 32.305 24.843 1.00 25.26 234 VAL A C 1
ATOM 1883 O O . VAL A 1 234 ? 14.729 32.884 25.736 1.00 25.48 234 VAL A O 1
ATOM 1887 N N . ASP A 1 235 ? 13.726 32.906 23.722 1.00 29.69 235 ASP A N 1
ATOM 1888 C CA . ASP A 1 235 ? 13.994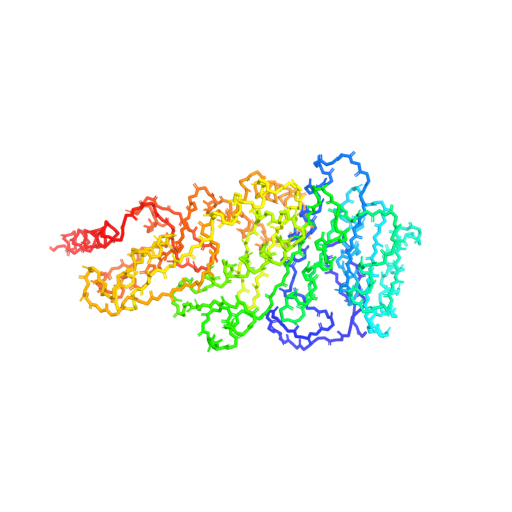 34.319 23.485 1.00 35.03 235 ASP A CA 1
ATOM 1889 C C . ASP A 1 235 ? 13.325 35.198 24.541 1.00 34.98 235 ASP A C 1
ATOM 1890 O O . ASP A 1 235 ? 13.937 36.141 25.046 1.00 34.20 235 ASP A O 1
ATOM 1895 N N . LYS A 1 236 ? 12.074 34.889 24.874 1.00 32.34 236 LYS A N 1
ATOM 1896 C CA . LYS A 1 236 ? 11.331 35.690 25.843 1.00 39.86 236 LYS A CA 1
ATOM 1897 C C . LYS A 1 236 ? 12.009 35.640 27.209 1.00 35.41 236 LYS A C 1
ATOM 1898 O O . LYS A 1 236 ? 11.955 36.601 27.974 1.00 33.36 236 LYS A O 1
ATOM 1904 N N . LEU A 1 237 ? 12.648 34.512 27.506 1.00 30.48 237 LEU A N 1
ATOM 1905 C CA . LEU A 1 237 ? 13.401 34.358 28.745 1.00 27.68 237 LEU A CA 1
ATOM 1906 C C . LEU A 1 237 ? 14.682 35.181 28.707 1.00 33.74 237 LEU A C 1
ATOM 1907 O O . LEU A 1 237 ? 15.016 35.869 29.673 1.00 34.80 237 LEU A O 1
ATOM 1912 N N . ILE A 1 238 ? 15.400 35.101 27.590 1.00 28.74 238 ILE A N 1
ATOM 1913 C CA . ILE A 1 238 ? 16.646 35.842 27.429 1.00 28.16 238 ILE A CA 1
ATOM 1914 C C . ILE A 1 238 ? 16.415 37.345 27.555 1.00 29.84 238 ILE A C 1
ATOM 1915 O O . ILE A 1 238 ? 17.235 38.062 28.125 1.00 39.13 238 ILE A O 1
ATOM 1920 N N . GLU A 1 239 ? 15.292 37.815 27.020 1.00 23.51 239 GLU A N 1
ATOM 1921 C CA . GLU A 1 239 ? 14.950 39.231 27.082 1.00 29.92 239 GLU A CA 1
ATOM 1922 C C . GLU A 1 239 ? 14.816 39.701 28.525 1.00 32.96 239 GLU A C 1
ATOM 1923 O O . GLU A 1 239 ? 14.873 40.900 28.804 1.00 29.76 239 GLU A O 1
ATOM 1929 N N . GLN A 1 240 ? 14.636 38.751 29.438 1.00 26.09 240 GLN A N 1
ATOM 1930 C CA . GLN A 1 240 ? 14.454 39.076 30.847 1.00 25.88 240 GLN A CA 1
ATOM 1931 C C . GLN A 1 240 ? 15.742 38.910 31.647 1.00 30.98 240 GLN A C 1
ATOM 1932 O O . GLN A 1 240 ? 15.717 38.769 32.870 1.00 26.81 240 GLN A O 1
ATOM 1938 N N . PHE A 1 241 ? 16.867 38.922 30.941 1.00 24.29 241 PHE A N 1
ATOM 1939 C CA . PHE A 1 241 ? 18.171 39.008 31.579 1.00 22.64 241 PHE A CA 1
ATOM 1940 C C . PHE A 1 241 ? 18.530 40.481 31.708 1.00 32.71 241 PHE A C 1
ATOM 1941 O O . PHE A 1 241 ? 18.246 41.272 30.810 1.00 38.59 241 PHE A O 1
ATOM 1949 N N . GLY A 1 242 ? 19.147 40.853 32.823 1.00 29.66 242 GLY A N 1
ATOM 1950 C CA . GLY A 1 242 ? 19.503 42.240 33.047 1.00 20.92 242 GLY A CA 1
ATOM 1951 C C . GLY A 1 242 ? 20.506 42.440 34.164 1.00 22.64 242 GLY A C 1
ATOM 1952 O O . GLY A 1 242 ? 21.100 41.487 34.663 1.00 26.33 242 GLY A O 1
ATOM 1953 N N . TYR A 1 243 ? 20.688 43.696 34.557 1.00 22.83 243 TYR A N 1
ATOM 1954 C CA . TYR A 1 243 ? 21.644 44.048 35.597 1.00 26.75 243 TYR A CA 1
ATOM 1955 C C . TYR A 1 243 ? 20.977 44.838 36.712 1.00 28.60 243 TYR A C 1
ATOM 1956 O O . TYR A 1 243 ? 19.913 45.427 36.522 1.00 28.69 243 TYR A O 1
ATOM 1965 N N . ILE A 1 244 ? 21.618 44.849 37.876 1.00 29.77 244 ILE A N 1
ATOM 1966 C CA . ILE A 1 244 ? 21.152 45.631 39.011 1.00 22.86 244 ILE A CA 1
ATOM 1967 C C . ILE A 1 244 ? 22.249 46.570 39.491 1.00 29.24 244 ILE A C 1
ATOM 1968 O O . ILE A 1 244 ? 23.270 46.122 40.015 1.00 32.23 244 ILE A O 1
ATOM 1973 N N . GLN A 1 245 ? 22.043 47.870 39.309 1.00 33.22 245 GLN A N 1
ATOM 1974 C CA . GLN A 1 245 ? 22.960 48.855 39.864 1.00 32.65 245 GLN A CA 1
ATOM 1975 C C . GLN A 1 245 ? 22.580 49.151 41.307 1.00 36.62 245 GLN A C 1
ATOM 1976 O O . GLN A 1 245 ? 21.437 49.497 41.600 1.00 42.23 245 GLN A O 1
ATOM 1982 N N . TYR A 1 246 ? 23.543 49.006 42.209 1.00 36.08 246 TYR A N 1
ATOM 1983 C CA . TYR A 1 246 ? 23.280 49.186 43.631 1.00 31.66 246 TYR A CA 1
ATOM 1984 C C . TYR A 1 246 ? 24.315 50.083 44.298 1.00 41.39 246 TYR A C 1
ATOM 1985 O O . TYR A 1 246 ? 25.499 50.047 43.958 1.00 40.47 246 TYR A O 1
ATOM 1994 N N . CYS A 1 247 ? 23.853 50.886 45.251 1.00 38.77 247 CYS A N 1
ATOM 1995 C CA . CYS A 1 247 ? 24.721 51.797 45.982 1.00 37.10 247 CYS A CA 1
ATOM 1996 C C . CYS A 1 247 ? 24.823 51.369 47.441 1.00 42.19 247 CYS A C 1
ATOM 1997 O O . CYS A 1 247 ? 23.819 51.306 48.150 1.00 43.53 247 CYS A O 1
ATOM 2000 N N . PHE A 1 248 ? 26.038 51.069 47.886 1.00 46.52 248 PHE A N 1
ATOM 2001 C CA . PHE A 1 248 ? 26.250 50.575 49.242 1.00 55.17 248 PHE A CA 1
ATOM 2002 C C . PHE A 1 248 ? 26.117 51.657 50.308 1.00 65.79 248 PHE A C 1
ATOM 2003 O O . PHE A 1 248 ? 25.939 51.354 51.486 1.00 78.09 248 PHE A O 1
ATOM 2011 N N . ASN A 1 249 ? 26.201 52.916 49.896 1.00 67.98 249 ASN A N 1
ATOM 2012 C CA . ASN A 1 249 ? 26.144 54.020 50.846 1.00 71.85 249 ASN A CA 1
ATOM 2013 C C . ASN A 1 249 ? 24.726 54.333 51.317 1.00 67.00 249 ASN A C 1
AT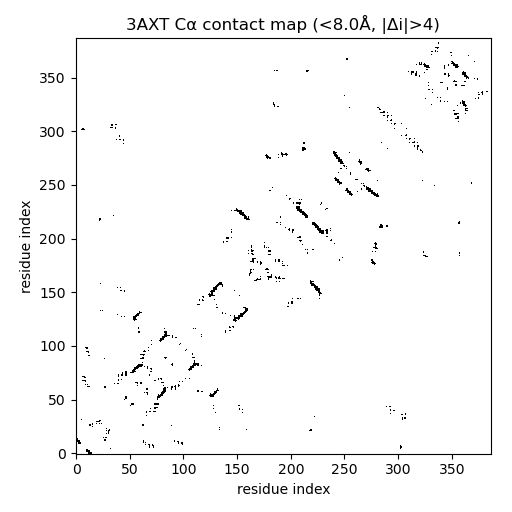OM 2014 O O . ASN A 1 249 ? 24.478 54.461 52.515 1.00 72.91 249 ASN A O 1
ATOM 2019 N N . CYS A 1 250 ? 23.800 54.456 50.371 1.00 56.95 250 CYS A N 1
ATOM 2020 C CA . CYS A 1 250 ? 22.430 54.839 50.693 1.00 51.37 250 CYS A CA 1
ATOM 2021 C C . CYS A 1 250 ? 21.427 53.759 50.299 1.00 46.56 250 CYS A C 1
ATOM 2022 O O . CYS A 1 250 ? 20.227 53.908 50.525 1.00 47.11 250 CYS A O 1
ATOM 2025 N N . MET A 1 251 ? 21.928 52.681 49.703 1.00 45.72 251 MET A N 1
ATOM 2026 C CA . MET A 1 251 ? 21.109 51.518 49.367 1.00 43.78 251 MET A CA 1
ATOM 2027 C C . MET A 1 251 ? 20.210 51.718 48.147 1.00 41.92 251 MET A C 1
ATOM 2028 O O . MET A 1 251 ? 19.271 50.956 47.932 1.00 41.21 251 MET A O 1
ATOM 2033 N N . ASN A 1 252 ? 20.500 52.740 47.349 1.00 42.19 252 ASN A N 1
ATOM 2034 C CA . ASN A 1 252 ? 19.738 52.977 46.127 1.00 39.31 252 ASN A CA 1
ATOM 2035 C C . ASN A 1 252 ? 19.991 51.879 45.099 1.00 42.04 252 ASN A C 1
ATOM 2036 O O . ASN A 1 252 ? 21.106 51.369 44.989 1.00 42.21 252 ASN A O 1
ATOM 2041 N N . ARG A 1 253 ? 18.957 51.515 44.348 1.00 41.18 253 ARG A N 1
ATOM 2042 C CA . ARG A 1 253 ? 19.088 50.461 43.346 1.00 40.95 253 ARG A CA 1
ATOM 2043 C C . ARG A 1 253 ? 18.216 50.707 42.116 1.00 41.87 253 ARG A C 1
ATOM 2044 O O . ARG A 1 253 ? 17.157 51.330 42.205 1.00 40.09 253 ARG A O 1
ATOM 2052 N N . GLU A 1 254 ? 18.671 50.213 40.970 1.00 41.95 254 GLU A N 1
ATOM 2053 C CA . GLU A 1 254 ? 17.916 50.338 39.730 1.00 47.46 254 GLU A CA 1
ATOM 2054 C C . GLU A 1 254 ? 18.229 49.190 38.777 1.00 38.17 254 GLU A C 1
ATOM 2055 O O . GLU A 1 254 ? 19.360 48.708 38.719 1.00 41.00 254 GLU A O 1
ATOM 2061 N N . VAL A 1 255 ? 17.217 48.756 38.033 1.00 36.26 255 VAL A N 1
ATOM 2062 C CA . VAL A 1 255 ? 17.381 47.677 37.065 1.00 31.38 255 VAL A CA 1
ATOM 2063 C C . VAL A 1 255 ? 17.769 48.220 35.695 1.00 40.61 255 VAL A C 1
ATOM 2064 O O . VAL A 1 255 ? 17.150 49.159 35.192 1.00 40.88 255 VAL A O 1
ATOM 2068 N N . VAL A 1 256 ? 18.792 47.622 35.094 1.00 44.37 256 VAL A N 1
ATOM 2069 C CA . VAL A 1 256 ? 19.270 48.061 33.790 1.00 39.35 256 VAL A CA 1
ATOM 2070 C C . VAL A 1 256 ? 19.363 46.902 32.804 1.00 38.65 256 VAL A C 1
ATOM 2071 O O . VAL A 1 256 ? 20.105 45.945 33.024 1.00 39.44 256 VAL A O 1
ATOM 2075 N N . THR A 1 257 ? 18.605 46.997 31.716 1.00 40.54 257 THR A N 1
ATOM 2076 C CA . THR A 1 257 ? 18.641 45.992 30.660 1.00 45.88 257 THR A CA 1
ATOM 2077 C C . THR A 1 257 ? 19.322 46.549 29.415 1.00 46.42 257 THR A C 1
ATOM 2078 O O . THR A 1 257 ? 19.618 45.816 28.472 1.00 45.70 257 THR A O 1
ATOM 2082 N N . ASP A 1 258 ? 19.568 47.855 29.422 1.00 46.70 258 ASP A N 1
ATOM 2083 C CA . ASP A 1 258 ? 20.207 48.528 28.300 1.00 43.42 258 ASP A CA 1
ATOM 2084 C C . ASP A 1 258 ? 21.652 48.867 28.648 1.00 44.99 258 ASP A C 1
ATOM 2085 O O . ASP A 1 258 ? 21.912 49.661 29.551 1.00 41.79 258 ASP A O 1
ATOM 2090 N N . LEU A 1 259 ? 22.589 48.263 27.924 1.00 40.30 259 LEU A N 1
ATOM 2091 C CA . LEU A 1 259 ? 24.012 48.442 28.204 1.00 34.58 259 LEU A CA 1
ATOM 2092 C C . LEU A 1 259 ? 24.450 49.905 28.149 1.00 43.02 259 LEU A C 1
ATOM 2093 O O . LEU A 1 259 ? 25.432 50.287 28.787 1.00 55.76 259 LEU A O 1
ATOM 2098 N N . TYR A 1 260 ? 23.722 50.719 27.391 1.00 39.03 260 TYR A N 1
ATOM 2099 C CA . TYR A 1 260 ? 24.056 52.134 27.252 1.00 46.17 260 TYR A CA 1
ATOM 2100 C C . TYR A 1 260 ? 23.716 52.940 28.505 1.00 49.97 260 TYR A C 1
ATOM 2101 O O . TYR A 1 260 ? 24.198 54.057 28.679 1.00 49.38 260 TYR A O 1
ATOM 2110 N N . LYS A 1 261 ? 22.887 52.372 29.375 1.00 48.33 261 LYS A N 1
ATOM 2111 C CA . LYS A 1 261 ? 22.281 53.140 30.464 1.00 53.81 261 LYS A CA 1
ATOM 2112 C C . LYS A 1 261 ? 22.962 53.034 31.831 1.00 54.34 261 LYS A C 1
ATOM 2113 O O . LYS A 1 261 ? 22.387 53.448 32.836 1.00 54.79 261 LYS A O 1
ATOM 2119 N N . PHE A 1 262 ? 24.172 52.491 31.882 1.00 49.74 262 PHE A N 1
ATOM 2120 C CA . PHE A 1 262 ? 24.866 52.365 33.162 1.00 45.17 262 PHE A CA 1
ATOM 2121 C C . PHE A 1 262 ? 25.357 53.712 33.696 1.00 47.48 262 PHE A C 1
ATOM 2122 O O . PHE A 1 262 ? 25.877 54.536 32.950 1.00 42.51 262 PHE A O 1
ATOM 2130 N N . LYS A 1 263 ? 25.178 53.931 34.994 1.00 47.66 263 LYS A N 1
ATOM 2131 C CA . LYS A 1 263 ? 25.644 55.153 35.639 1.00 49.42 263 LYS A CA 1
ATOM 2132 C C . LYS A 1 263 ? 26.808 54.849 36.578 1.00 57.37 263 LYS A C 1
ATOM 2133 O O . LYS A 1 263 ? 26.762 53.892 37.348 1.00 60.27 263 LYS A O 1
ATOM 2139 N N . GLU A 1 264 ? 27.854 55.665 36.506 1.00 58.33 264 GLU A N 1
ATOM 2140 C CA . GLU A 1 264 ? 29.022 55.480 37.360 1.00 62.12 264 GLU A CA 1
ATOM 2141 C C . GLU A 1 264 ? 28.743 55.932 38.790 1.00 65.94 264 GLU A C 1
ATOM 2142 O O . GLU A 1 264 ? 29.196 55.307 39.751 1.00 60.74 264 GLU A O 1
ATOM 2148 N N . LYS A 1 265 ? 27.990 57.018 38.925 1.00 74.52 265 LYS A N 1
ATOM 2149 C CA . LYS A 1 265 ? 27.701 57.580 40.237 1.00 78.96 265 LYS A CA 1
ATOM 2150 C C . LYS A 1 265 ? 26.241 57.423 40.644 1.00 73.34 265 LYS A C 1
ATOM 2151 O O . LYS A 1 265 ? 25.330 57.585 39.829 1.00 65.09 265 LYS A O 1
ATOM 2157 N N . CYS A 1 266 ? 26.034 57.101 41.916 1.00 71.27 266 CYS A N 1
ATOM 2158 C CA . CYS A 1 266 ? 24.698 56.985 42.478 1.00 72.09 266 CYS A CA 1
ATOM 2159 C C . CYS A 1 266 ? 23.987 58.333 42.445 1.00 78.44 266 CYS A C 1
ATOM 2160 O O . CYS A 1 266 ? 24.454 59.302 43.042 1.00 76.89 266 CYS A O 1
ATOM 2163 N N . PRO A 1 267 ? 22.848 58.397 41.741 1.00 82.80 267 PRO A N 1
ATOM 2164 C CA . PRO A 1 267 ? 22.090 59.639 41.552 1.00 84.43 267 PRO A CA 1
ATOM 2165 C C . PRO A 1 267 ? 21.677 60.299 42.866 1.00 89.58 267 PRO A C 1
ATOM 2166 O O . PRO A 1 267 ? 21.400 61.497 42.881 1.00 93.15 267 PRO A O 1
ATOM 2170 N N . HIS A 1 268 ? 21.645 59.531 43.950 1.00 93.38 268 HIS A N 1
ATOM 2171 C CA . HIS A 1 268 ? 21.179 60.048 45.234 1.00 97.93 268 HIS A CA 1
ATOM 2172 C C . HIS A 1 268 ? 22.275 60.750 46.036 1.00 98.82 268 HIS A C 1
ATOM 2173 O O . HIS A 1 268 ? 22.138 61.922 46.390 1.00 103.36 268 HIS A O 1
ATOM 2180 N N . CYS A 1 269 ? 23.354 60.031 46.330 1.00 93.86 269 CYS A N 1
ATOM 2181 C CA . CYS A 1 269 ? 24.408 60.567 47.187 1.00 92.82 269 CYS A CA 1
ATOM 2182 C C . CYS A 1 269 ? 25.750 60.690 46.469 1.00 93.80 269 CYS A C 1
ATOM 2183 O O . CYS A 1 269 ? 26.694 61.269 47.003 1.00 97.77 269 CYS A O 1
ATOM 2186 N N . GLY A 1 270 ? 25.832 60.140 45.262 1.00 89.01 270 GLY A N 1
ATOM 2187 C CA . GLY A 1 270 ? 27.001 60.319 44.419 1.00 84.96 270 GLY A CA 1
ATOM 2188 C C . GLY A 1 270 ? 28.104 59.299 44.616 1.00 82.41 270 GLY A C 1
ATOM 2189 O O . GLY A 1 270 ? 29.162 59.393 43.993 1.00 83.37 270 GLY A O 1
ATOM 2190 N N . SER A 1 271 ? 27.864 58.323 45.485 1.00 79.02 271 SER A N 1
ATOM 2191 C CA . SER A 1 271 ? 28.836 57.264 45.726 1.00 74.85 271 SER A CA 1
ATOM 2192 C C . SER A 1 271 ? 28.898 56.313 44.537 1.00 69.05 271 SER A C 1
ATOM 2193 O O . SER A 1 271 ? 28.110 56.429 43.600 1.00 64.49 271 SER A O 1
ATOM 2196 N N . LYS A 1 272 ? 29.837 55.374 44.577 1.00 68.39 272 LYS A N 1
ATOM 2197 C CA . LYS A 1 272 ? 30.010 54.424 43.483 1.00 69.78 272 LYS A CA 1
ATOM 2198 C C . LYS A 1 272 ? 28.768 53.559 43.276 1.00 66.50 272 LYS A C 1
ATOM 2199 O O . LYS A 1 272 ? 28.255 52.953 44.216 1.00 70.37 272 LYS A O 1
ATOM 2205 N N . PHE A 1 273 ? 28.293 53.509 42.036 1.00 55.97 273 PHE A N 1
ATOM 2206 C CA . PHE A 1 273 ? 27.118 52.718 41.689 1.00 45.85 273 PHE A CA 1
ATOM 2207 C C . PHE A 1 273 ? 27.545 51.367 41.123 1.00 43.55 273 PHE A C 1
ATOM 2208 O O . PHE A 1 273 ? 27.777 51.237 39.922 1.00 48.66 273 PHE A O 1
ATOM 2216 N N . HIS A 1 274 ? 27.644 50.363 41.989 1.00 37.70 274 HIS A N 1
ATOM 2217 C CA . HIS A 1 274 ? 28.113 49.039 41.584 1.00 36.35 274 HIS A CA 1
ATOM 2218 C C . HIS A 1 274 ? 27.154 48.329 40.632 1.00 36.00 274 HIS A C 1
ATOM 2219 O O . HIS A 1 274 ? 25.977 48.670 40.546 1.00 41.76 274 HIS A O 1
ATOM 2226 N N . ILE A 1 275 ? 27.674 47.333 39.920 1.00 38.23 275 ILE A N 1
ATOM 2227 C CA . ILE A 1 275 ? 26.889 46.589 38.942 1.00 34.11 275 ILE A CA 1
ATOM 2228 C C . ILE A 1 275 ? 26.828 45.105 39.284 1.00 34.10 275 ILE A C 1
ATOM 2229 O O . ILE A 1 275 ? 27.860 44.440 39.391 1.00 36.69 275 ILE A O 1
ATOM 2234 N N . GLY A 1 276 ? 25.614 44.594 39.459 1.00 39.28 276 GLY A N 1
ATOM 2235 C CA . GLY A 1 276 ? 25.407 43.178 39.698 1.00 25.99 276 GLY A CA 1
ATOM 2236 C C . GLY A 1 276 ? 24.743 42.520 38.505 1.00 27.71 276 GLY A C 1
ATOM 2237 O O . GLY A 1 276 ? 23.827 43.084 37.906 1.00 30.11 276 GLY A O 1
ATOM 2238 N N . GLY A 1 277 ? 25.207 41.326 38.153 1.00 27.71 277 GLY A N 1
ATOM 2239 C CA . GLY A 1 277 ? 24.656 40.606 37.020 1.00 33.69 277 GLY A CA 1
ATOM 2240 C C . GLY A 1 277 ? 25.705 40.202 36.002 1.00 31.50 277 GLY A C 1
ATOM 2241 O O . GLY A 1 277 ? 26.901 40.239 36.290 1.00 30.26 277 GLY A O 1
ATOM 2242 N N . PRO A 1 278 ? 25.262 39.814 34.796 1.00 29.59 278 PRO A N 1
ATOM 2243 C CA . PRO A 1 278 ? 23.852 39.765 34.394 1.00 30.66 278 PRO A CA 1
ATOM 2244 C C . PRO A 1 278 ? 23.075 38.700 35.159 1.00 30.07 278 PRO A C 1
ATOM 2245 O O . PRO A 1 278 ? 23.666 37.736 35.645 1.00 24.73 278 PRO A O 1
ATOM 2249 N N . LEU A 1 279 ? 21.763 38.878 35.262 1.00 29.45 279 LEU A N 1
ATOM 2250 C CA . LEU A 1 279 ? 20.928 37.970 36.036 1.00 29.36 279 LEU A CA 1
ATOM 2251 C C . LEU A 1 279 ? 19.466 38.036 35.606 1.00 26.37 279 LEU A C 1
ATOM 2252 O O . LEU A 1 279 ? 19.096 38.828 34.741 1.00 32.10 279 LEU A O 1
ATOM 2257 N N . TRP A 1 280 ? 18.643 37.196 36.224 1.00 25.27 280 TRP A N 1
ATOM 2258 C CA . TRP A 1 280 ? 17.216 37.142 35.930 1.00 25.32 280 TRP A CA 1
ATOM 2259 C C . TRP A 1 280 ? 16.471 38.272 36.630 1.00 24.55 280 TRP A C 1
ATOM 2260 O O . TRP A 1 280 ? 16.477 38.359 37.857 1.00 28.28 280 TRP A O 1
ATOM 2271 N N . ILE A 1 281 ? 15.832 39.134 35.847 1.00 19.66 281 ILE A N 1
ATOM 2272 C CA . ILE A 1 281 ? 15.077 40.253 36.399 1.00 24.80 281 ILE A CA 1
ATOM 2273 C C . ILE A 1 281 ? 13.575 40.030 36.278 1.00 27.98 281 ILE A C 1
ATOM 2274 O O . ILE A 1 281 ? 12.783 40.945 36.494 1.00 28.23 281 ILE A O 1
ATOM 2279 N N . GLY A 1 282 ? 13.187 38.811 35.922 1.00 25.14 282 GLY A N 1
ATOM 2280 C CA . GLY A 1 282 ? 11.784 38.474 35.776 1.00 20.16 282 GLY A CA 1
ATOM 2281 C C . GLY A 1 282 ? 11.143 38.105 37.100 1.00 27.87 282 GLY A C 1
ATOM 2282 O O . GLY A 1 282 ? 11.712 38.345 38.165 1.00 21.95 282 GLY A O 1
ATOM 2283 N N . LYS A 1 283 ? 9.954 37.518 37.030 1.00 31.90 283 LYS A N 1
ATOM 2284 C CA . LYS A 1 283 ? 9.226 37.111 38.225 1.00 32.93 283 LYS A CA 1
ATOM 2285 C C . LYS A 1 283 ? 9.874 35.892 38.875 1.00 32.05 283 LYS A C 1
ATOM 2286 O O . LYS A 1 283 ? 10.389 35.012 38.186 1.00 32.79 283 LYS A O 1
ATOM 2292 N N . LEU A 1 284 ? 9.844 35.845 40.203 1.00 27.73 284 LEU A N 1
ATOM 2293 C CA . LEU A 1 284 ? 10.414 34.724 40.944 1.00 32.77 284 LEU A CA 1
ATOM 2294 C C . LEU A 1 284 ? 9.366 33.664 41.272 1.00 33.33 284 LEU A C 1
ATOM 2295 O O . LEU A 1 284 ? 9.702 32.528 41.601 1.00 37.49 284 LEU A O 1
ATOM 2300 N N . TRP A 1 285 ? 8.094 34.040 41.177 1.00 33.80 285 TRP A N 1
ATOM 2301 C CA . TRP A 1 285 ? 7.007 33.134 41.529 1.00 32.34 285 TRP A CA 1
ATOM 2302 C C . TRP A 1 285 ? 5.869 33.149 40.517 1.00 37.55 285 TRP A C 1
ATOM 2303 O O . TRP A 1 285 ? 5.409 34.209 40.097 1.00 40.39 285 TRP A O 1
ATOM 2314 N N . ASP A 1 286 ? 5.422 31.959 40.129 1.00 38.38 286 ASP A N 1
ATOM 2315 C CA . ASP A 1 286 ? 4.197 31.815 39.356 1.00 33.69 286 ASP A CA 1
ATOM 2316 C C . ASP A 1 286 ? 3.027 31.760 40.331 1.00 34.30 286 ASP A C 1
ATOM 2317 O O . ASP A 1 286 ? 2.940 30.845 41.156 1.00 26.80 286 ASP A O 1
ATOM 2322 N N . GLU A 1 287 ? 2.139 32.746 40.243 1.00 37.02 287 GLU A N 1
ATOM 2323 C CA . GLU A 1 287 ? 1.040 32.874 41.195 1.00 43.97 287 GLU A CA 1
ATOM 2324 C C . GLU A 1 287 ? 0.250 31.582 41.373 1.00 44.93 287 GLU A C 1
ATOM 2325 O O . GLU A 1 287 ? -0.001 31.152 42.499 1.00 47.03 287 GLU A O 1
ATOM 2331 N N . GLU A 1 288 ? -0.143 30.968 40.263 1.00 41.82 288 GLU A N 1
ATOM 2332 C CA . GLU A 1 288 ? -0.948 29.753 40.314 1.00 36.27 288 GLU A CA 1
ATOM 2333 C C . GLU A 1 288 ? -0.215 28.609 41.010 1.00 35.58 288 GLU A C 1
ATOM 2334 O O . GLU A 1 288 ? -0.781 27.930 41.868 1.00 45.26 288 GLU A O 1
ATOM 2340 N N . PHE A 1 289 ? 1.044 28.400 40.635 1.00 37.48 289 PHE A N 1
ATOM 2341 C CA . PHE A 1 289 ? 1.853 27.336 41.219 1.00 31.56 289 PHE A CA 1
ATOM 2342 C C . PHE A 1 289 ? 2.049 27.553 42.716 1.00 35.52 289 PHE A C 1
ATOM 2343 O O . PHE A 1 289 ? 1.906 26.625 43.512 1.00 44.87 289 PHE A O 1
ATOM 2351 N N . THR A 1 290 ? 2.373 28.786 43.093 1.00 35.34 290 THR A N 1
ATOM 2352 C CA . THR A 1 290 ? 2.583 29.125 44.496 1.00 37.88 290 THR A CA 1
ATOM 2353 C C . THR A 1 290 ? 1.311 28.908 45.308 1.00 39.43 290 THR A C 1
ATOM 2354 O O . THR A 1 290 ? 1.340 28.280 46.368 1.00 37.17 290 THR A O 1
ATOM 2358 N N . ASN A 1 291 ? 0.197 29.429 44.803 1.00 42.08 291 ASN A N 1
ATOM 2359 C CA . ASN A 1 291 ? -1.091 29.280 45.473 1.00 40.11 291 ASN A CA 1
ATOM 2360 C C . ASN A 1 291 ? -1.465 27.822 45.706 1.00 37.81 291 ASN A C 1
ATOM 2361 O O . ASN A 1 291 ? -1.988 27.469 46.762 1.00 44.76 291 ASN A O 1
ATOM 2366 N N . PHE A 1 292 ? -1.196 26.976 44.717 1.00 32.39 292 PHE A N 1
ATOM 2367 C CA . PHE A 1 292 ? -1.461 25.550 44.855 1.00 34.66 292 PHE A CA 1
ATOM 2368 C C . PHE A 1 292 ? -0.623 24.952 45.977 1.00 42.44 292 PHE A C 1
ATOM 2369 O O . PHE A 1 292 ? -1.139 24.232 46.831 1.00 45.39 292 PHE A O 1
ATOM 2377 N N . LEU A 1 293 ? 0.674 25.247 45.966 1.00 44.16 293 LEU A N 1
ATOM 2378 C CA . LEU A 1 293 ? 1.578 24.742 46.993 1.00 38.65 293 LEU A CA 1
ATOM 2379 C C . LEU A 1 293 ? 1.034 25.039 48.385 1.00 37.32 293 LEU A C 1
ATOM 2380 O O . LEU A 1 293 ? 1.042 24.176 49.263 1.00 37.32 293 LEU A O 1
ATOM 2385 N N . TYR A 1 294 ? 0.558 26.264 48.575 1.00 35.53 294 TYR A N 1
ATOM 2386 C CA . TYR A 1 294 ? 0.038 26.694 49.867 1.00 47.32 294 TYR A CA 1
ATOM 2387 C C . TYR A 1 294 ? -1.249 25.961 50.241 1.00 45.28 294 TYR A C 1
ATOM 2388 O O . TYR A 1 294 ? -1.378 25.440 51.348 1.00 46.82 294 TYR A O 1
ATOM 2397 N N . GLU A 1 295 ? -2.196 25.920 49.310 1.00 46.12 295 GLU A N 1
ATOM 2398 C CA . GLU A 1 295 ? -3.480 25.276 49.556 1.00 51.31 295 GLU A CA 1
ATOM 2399 C C . GLU A 1 295 ? -3.339 23.770 49.751 1.00 50.22 295 GLU A C 1
ATOM 2400 O O . GLU A 1 295 ? -3.953 23.194 50.650 1.00 52.27 295 GLU A O 1
ATOM 2406 N N . GLU A 1 296 ? -2.530 23.137 48.909 1.00 50.18 296 GLU A N 1
ATOM 2407 C CA . GLU A 1 296 ? -2.310 21.700 49.013 1.00 51.56 296 GLU A CA 1
ATOM 2408 C C . GLU A 1 296 ? -1.565 21.351 50.298 1.00 49.05 296 GLU A C 1
ATOM 2409 O O . GLU A 1 296 ? -1.774 20.285 50.877 1.00 47.14 296 GLU A O 1
ATOM 2415 N N . ALA A 1 297 ? -0.701 22.257 50.742 1.00 46.32 297 ALA A N 1
ATOM 2416 C CA . ALA A 1 297 ? 0.067 22.047 51.965 1.00 41.22 297 ALA A CA 1
ATOM 2417 C C . ALA A 1 297 ? -0.840 22.059 53.189 1.00 48.46 297 ALA A C 1
ATOM 2418 O O . ALA A 1 297 ? -0.611 21.325 54.152 1.00 44.31 297 ALA A O 1
ATOM 2420 N N . GLN A 1 298 ? -1.868 22.900 53.144 1.00 50.03 298 GLN A N 1
ATOM 2421 C CA . GLN A 1 298 ? -2.796 23.048 54.260 1.00 53.61 298 GLN A CA 1
ATOM 2422 C C . GLN A 1 298 ? -3.662 21.808 54.448 1.00 50.70 298 GLN A C 1
ATOM 2423 O O . GLN A 1 298 ? -4.292 21.633 55.490 1.00 45.87 298 GLN A O 1
ATOM 2429 N N . LYS A 1 299 ? -3.684 20.950 53.434 1.00 50.88 299 LYS A N 1
ATOM 2430 C CA . LYS A 1 299 ? -4.493 19.738 53.466 1.00 46.12 299 LYS A CA 1
ATOM 2431 C C . LYS A 1 299 ? -3.704 18.544 53.992 1.00 59.53 299 LYS A C 1
ATOM 2432 O O . LYS A 1 299 ? -4.263 17.471 54.219 1.00 65.47 299 LYS A O 1
ATOM 2438 N N . ARG A 1 300 ? -2.403 18.734 54.185 1.00 59.13 300 ARG A N 1
ATOM 2439 C CA . ARG A 1 300 ? -1.526 17.633 54.560 1.00 53.94 300 ARG A CA 1
ATOM 2440 C C . ARG A 1 300 ? -0.951 17.787 55.963 1.00 62.98 300 ARG A C 1
ATOM 2441 O O . ARG A 1 300 ? -0.247 18.753 56.259 1.00 68.97 300 ARG A O 1
ATOM 2449 N N . GLU A 1 301 ? -1.260 16.819 56.820 1.00 66.74 301 GLU A N 1
ATOM 2450 C CA . GLU A 1 301 ? -0.797 16.829 58.202 1.00 66.46 301 GLU A CA 1
ATOM 2451 C C . GLU A 1 301 ? 0.667 16.406 58.289 1.00 60.35 301 GLU A C 1
ATOM 2452 O O . GLU A 1 301 ? 1.356 16.719 59.260 1.00 58.41 301 GLU A O 1
ATOM 2458 N N . GLU A 1 302 ? 1.139 15.701 57.264 1.00 54.96 302 GLU A N 1
ATOM 2459 C CA . GLU A 1 302 ? 2.525 15.245 57.224 1.00 57.06 302 GLU A CA 1
ATOM 2460 C C . GLU A 1 302 ? 3.461 16.318 56.670 1.00 58.58 302 GLU A C 1
ATOM 2461 O O . GLU A 1 302 ? 4.656 16.077 56.489 1.00 63.53 302 GLU A O 1
ATOM 2467 N N . ILE A 1 303 ? 2.912 17.498 56.397 1.00 49.50 303 ILE A N 1
ATOM 2468 C CA . ILE A 1 303 ? 3.717 18.634 55.960 1.00 45.52 303 ILE A CA 1
ATOM 2469 C C . ILE A 1 303 ? 4.052 19.532 57.147 1.00 51.34 303 ILE A C 1
ATOM 2470 O O . ILE A 1 303 ? 3.171 19.922 57.911 1.00 61.07 303 ILE A O 1
ATOM 2475 N N . GLU A 1 304 ? 5.333 19.853 57.297 1.00 48.74 304 GLU A N 1
ATOM 2476 C CA . GLU A 1 304 ? 5.795 20.692 58.400 1.00 49.96 304 GLU A CA 1
ATOM 2477 C C . GLU A 1 304 ? 4.991 21.979 58.531 1.00 51.57 304 GLU A C 1
ATOM 2478 O O . GLU A 1 304 ? 4.587 22.578 57.532 1.00 54.54 304 GLU A O 1
ATOM 2484 N N . LYS A 1 305 ? 4.763 22.397 59.772 1.00 51.92 305 LYS A N 1
ATOM 2485 C CA . LYS A 1 305 ? 4.087 23.657 60.047 1.00 55.71 305 LYS A CA 1
ATOM 2486 C C . LYS A 1 305 ? 4.905 24.816 59.487 1.00 50.16 305 LYS A C 1
ATOM 2487 O O . LYS A 1 305 ? 4.353 25.792 58.977 1.00 50.12 305 LYS A O 1
ATOM 2493 N N . GLU A 1 306 ? 6.226 24.694 59.584 1.00 42.88 306 GLU A N 1
ATOM 2494 C CA . GLU A 1 306 ? 7.143 25.707 59.072 1.00 35.55 306 GLU A CA 1
ATOM 2495 C C . GLU A 1 306 ? 6.957 25.903 57.572 1.00 43.73 306 GLU A C 1
ATOM 2496 O O . GLU A 1 306 ? 6.898 27.032 57.086 1.00 46.64 306 GLU A O 1
ATOM 2502 N N . THR A 1 307 ? 6.865 24.795 56.844 1.00 45.36 307 THR A N 1
ATOM 2503 C CA . THR A 1 307 ? 6.647 24.838 55.403 1.00 37.95 307 THR A CA 1
ATOM 2504 C C . THR A 1 307 ? 5.368 25.602 55.075 1.00 31.44 307 THR A C 1
ATOM 2505 O O . THR A 1 307 ? 5.308 26.342 54.092 1.00 35.01 307 THR A O 1
ATOM 2509 N N . LYS A 1 308 ? 4.350 25.424 55.911 1.00 32.28 308 LYS A N 1
ATOM 2510 C CA . LYS A 1 308 ? 3.063 26.077 55.704 1.00 35.96 308 LYS A CA 1
ATOM 2511 C C . LYS A 1 308 ? 3.137 27.575 55.978 1.00 41.22 308 LYS A C 1
ATOM 2512 O O . LYS A 1 308 ? 2.550 28.376 55.252 1.00 42.72 308 LYS A O 1
ATOM 2518 N N . ARG A 1 309 ? 3.859 27.949 57.029 1.00 39.55 309 ARG A N 1
ATOM 2519 C CA . ARG A 1 309 ? 4.047 29.357 57.355 1.00 49.67 309 ARG A CA 1
ATOM 2520 C C . ARG A 1 309 ? 4.851 30.049 56.262 1.00 49.03 309 ARG A C 1
ATOM 2521 O O . ARG A 1 309 ? 4.523 31.159 55.844 1.00 55.87 309 ARG A O 1
ATOM 2529 N N . ILE A 1 310 ? 5.906 29.382 55.807 1.00 43.68 310 ILE A N 1
ATOM 2530 C CA . ILE A 1 310 ? 6.748 29.900 54.735 1.00 45.71 310 ILE A CA 1
ATOM 2531 C C . ILE A 1 310 ? 5.945 30.106 53.457 1.00 39.71 310 ILE A C 1
ATOM 2532 O O . ILE A 1 310 ? 6.061 31.139 52.796 1.00 30.76 310 ILE A O 1
ATOM 2537 N N . LEU A 1 311 ? 5.132 29.113 53.112 1.00 38.48 311 LEU A N 1
ATOM 2538 C CA . LEU A 1 311 ? 4.306 29.187 51.914 1.00 38.43 311 LEU A CA 1
ATOM 2539 C C . LEU A 1 311 ? 3.269 30.304 52.001 1.00 42.44 311 LEU A C 1
ATOM 2540 O O . LEU A 1 311 ? 2.910 30.903 50.989 1.00 45.25 311 LEU A O 1
ATOM 2545 N N . LYS A 1 312 ? 2.793 30.585 53.210 1.00 38.20 312 LYS A N 1
ATOM 2546 C CA . LYS A 1 312 ? 1.832 31.665 53.400 1.00 44.65 312 LYS A CA 1
ATOM 2547 C C . LYS A 1 312 ? 2.505 33.011 53.178 1.00 43.63 312 LYS A C 1
ATOM 2548 O O . LYS A 1 312 ? 1.935 33.908 52.556 1.00 47.54 312 LYS A O 1
ATOM 2554 N N . LEU A 1 313 ? 3.722 33.144 53.694 1.00 41.44 313 LEU A N 1
ATOM 2555 C CA . LEU A 1 313 ? 4.484 34.376 53.555 1.00 43.74 313 LEU A CA 1
ATOM 2556 C C . LEU A 1 313 ? 4.914 34.592 52.108 1.00 44.45 313 LEU A C 1
ATOM 2557 O O . LEU A 1 313 ? 4.914 35.719 51.610 1.00 43.50 313 LEU A O 1
ATOM 2562 N N . ILE A 1 314 ? 5.278 33.504 51.436 1.00 35.66 314 ILE A N 1
ATOM 2563 C CA . ILE A 1 314 ? 5.696 33.579 50.040 1.00 33.19 314 ILE A CA 1
ATOM 2564 C C . ILE A 1 314 ? 4.517 33.890 49.120 1.00 43.10 314 ILE A C 1
ATOM 2565 O O . ILE A 1 314 ? 4.672 34.585 48.115 1.00 41.85 314 ILE A O 1
ATOM 2570 N N . LYS A 1 315 ? 3.339 33.379 49.467 1.00 47.55 315 LYS A N 1
ATOM 2571 C CA . LYS A 1 315 ? 2.133 33.697 48.711 1.00 45.74 315 LYS A CA 1
ATOM 2572 C C . LYS A 1 315 ? 1.852 35.193 48.783 1.00 44.64 315 LYS A C 1
ATOM 2573 O O . LYS A 1 315 ? 1.551 35.829 47.773 1.00 40.52 315 LYS A O 1
ATOM 2579 N N . GLU A 1 316 ? 1.948 35.744 49.990 1.00 43.72 316 GLU A N 1
ATOM 2580 C CA . GLU A 1 316 ? 1.779 37.175 50.211 1.00 50.82 316 GLU A CA 1
ATOM 2581 C C . GLU A 1 316 ? 2.804 37.961 49.405 1.00 54.05 316 GLU A C 1
ATOM 2582 O O . GLU A 1 316 ? 2.497 39.003 48.826 1.00 59.38 316 GLU A O 1
ATOM 2588 N N . GLU A 1 317 ? 4.027 37.445 49.369 1.00 47.67 317 GLU A N 1
ATOM 2589 C CA . GLU A 1 317 ? 5.131 38.119 48.703 1.00 35.94 317 GLU A CA 1
ATOM 2590 C C . GLU A 1 317 ? 4.994 38.081 47.185 1.00 33.34 317 GLU A C 1
ATOM 2591 O O . GLU A 1 317 ? 5.396 39.016 46.493 1.00 34.53 317 GLU A O 1
ATOM 2597 N N . SER A 1 318 ? 4.419 36.998 46.673 1.00 37.02 318 SER A N 1
ATOM 2598 C CA . SER A 1 318 ? 4.324 36.789 45.232 1.00 42.12 318 SER A CA 1
ATOM 2599 C C . SER A 1 318 ? 3.332 37.729 44.552 1.00 44.63 318 SER A C 1
ATOM 2600 O O . SER A 1 318 ? 3.309 37.832 43.326 1.00 46.54 318 SER A O 1
ATOM 2603 N N . GLN A 1 319 ? 2.514 38.413 45.345 1.00 42.21 319 GLN A N 1
ATOM 2604 C CA . GLN A 1 319 ? 1.497 39.305 44.794 1.00 45.44 319 GLN A CA 1
ATOM 2605 C C . GLN A 1 319 ? 2.033 40.716 44.566 1.00 47.90 319 GLN A C 1
ATOM 2606 O O . GLN A 1 319 ? 1.359 41.560 43.977 1.00 46.16 319 GLN A O 1
ATOM 2612 N N . LEU A 1 320 ? 3.250 40.961 45.037 1.00 40.80 320 LEU A N 1
ATOM 2613 C CA . LEU A 1 320 ? 3.946 42.210 44.757 1.00 36.49 320 LEU A CA 1
ATOM 2614 C C . LEU A 1 320 ? 5.419 41.904 44.518 1.00 45.75 320 LEU A C 1
ATOM 2615 O O . LEU A 1 320 ? 6.252 42.071 45.409 1.00 50.66 320 LEU A O 1
ATOM 2620 N N . GLN A 1 321 ? 5.732 41.447 43.310 1.00 39.08 321 GLN A N 1
ATOM 2621 C CA . GLN A 1 321 ? 7.084 41.016 42.982 1.00 29.32 321 GLN A CA 1
ATOM 2622 C C . GLN A 1 321 ? 7.924 42.161 42.434 1.00 32.60 321 GLN A C 1
ATOM 2623 O O . GLN A 1 321 ? 7.490 42.899 41.553 1.00 41.03 321 GLN A O 1
ATOM 2629 N N . THR A 1 322 ? 9.132 42.303 42.967 1.00 40.59 322 THR A N 1
ATOM 2630 C CA . THR A 1 322 ? 10.045 43.355 42.541 1.00 40.43 322 THR A CA 1
ATOM 2631 C C . THR A 1 322 ? 11.461 42.811 42.415 1.00 35.30 322 THR A C 1
ATOM 2632 O O . THR A 1 322 ? 11.755 41.706 42.872 1.00 31.34 322 THR A O 1
ATOM 2636 N N . VAL A 1 323 ? 12.336 43.592 41.792 1.00 31.47 323 VAL A N 1
ATOM 2637 C CA . VAL A 1 323 ? 13.748 43.246 41.728 1.00 35.92 323 VAL A CA 1
ATOM 2638 C C . VAL A 1 323 ? 14.471 43.877 42.909 1.00 39.92 323 VAL A C 1
ATOM 2639 O O . VAL A 1 323 ? 14.677 45.088 42.950 1.00 45.20 323 VAL A O 1
ATOM 2643 N N . GLY A 1 324 ? 14.847 43.046 43.872 1.00 39.25 324 GLY A N 1
ATOM 2644 C CA . GLY A 1 324 ? 15.452 43.526 45.098 1.00 37.67 324 GLY A CA 1
ATOM 2645 C C . GLY A 1 324 ? 14.383 43.955 46.081 1.00 44.41 324 GLY A C 1
ATOM 2646 O O . GLY A 1 324 ? 13.209 44.064 45.723 1.00 48.97 324 GLY A O 1
ATOM 2647 N N . PHE A 1 325 ? 14.787 44.195 47.323 1.00 38.76 325 PHE A N 1
ATOM 2648 C CA . PHE A 1 325 ? 13.859 44.622 48.363 1.00 36.88 325 PHE A CA 1
ATOM 2649 C C . PHE A 1 325 ? 14.558 45.507 49.391 1.00 38.08 325 PHE A C 1
ATOM 2650 O O . PHE A 1 325 ? 15.770 45.715 49.323 1.00 41.15 325 PHE A O 1
ATOM 2658 N N . TYR A 1 326 ? 13.787 46.028 50.340 1.00 27.92 326 TYR A N 1
ATOM 2659 C CA . TYR A 1 326 ? 14.334 46.894 51.377 1.00 32.35 326 TYR A CA 1
ATOM 2660 C C . TYR A 1 326 ? 14.313 46.214 52.740 1.00 38.80 326 TYR A C 1
ATOM 2661 O O . TYR A 1 326 ? 13.439 45.394 53.022 1.00 45.56 326 TYR A O 1
ATOM 2670 N N . VAL A 1 327 ? 15.283 46.557 53.580 1.00 38.46 327 VAL A N 1
ATOM 2671 C CA . VAL A 1 327 ? 15.334 46.048 54.944 1.00 41.11 327 VAL A CA 1
ATOM 2672 C C . VAL A 1 327 ? 15.113 47.188 55.934 1.00 41.24 327 VAL A C 1
ATOM 2673 O O . VAL A 1 327 ? 15.893 48.141 55.981 1.00 37.19 327 VAL A O 1
ATOM 2677 N N . LEU A 1 328 ? 14.046 47.084 56.719 1.00 36.69 328 LEU A N 1
ATOM 2678 C CA . LEU A 1 328 ? 13.638 48.158 57.620 1.00 37.53 328 LEU A CA 1
ATOM 2679 C C . LEU A 1 328 ? 14.764 48.642 58.532 1.00 39.63 328 LEU A C 1
ATOM 2680 O O . LEU A 1 328 ? 14.999 49.844 58.652 1.00 39.51 328 LEU A O 1
ATOM 2685 N N . SER A 1 329 ? 15.456 47.706 59.173 1.00 43.82 329 SER A N 1
ATOM 2686 C CA . SER A 1 329 ? 16.515 48.052 60.117 1.00 43.94 329 SER A CA 1
ATOM 2687 C C . SER A 1 329 ? 17.625 48.872 59.465 1.00 47.78 329 SER A C 1
ATOM 2688 O O . SER A 1 329 ? 18.175 49.785 60.080 1.00 50.61 329 SER A O 1
ATOM 2691 N N . LYS A 1 330 ? 17.947 48.544 58.217 1.00 47.06 330 LYS A N 1
ATOM 2692 C CA . LYS A 1 330 ? 18.977 49.264 57.475 1.00 49.60 330 LYS A CA 1
ATOM 2693 C C . LYS A 1 330 ? 18.528 50.682 57.134 1.00 51.38 330 LYS A C 1
ATOM 2694 O O . LYS A 1 330 ? 19.310 51.629 57.215 1.00 49.86 330 LYS A O 1
ATOM 2700 N N . LEU A 1 331 ? 17.264 50.820 56.747 1.00 58.12 331 LEU A N 1
ATOM 2701 C CA . LEU A 1 331 ? 16.697 52.126 56.437 1.00 59.45 331 LEU A CA 1
ATOM 2702 C C . LEU A 1 331 ? 16.606 52.973 57.699 1.00 66.85 331 LEU A C 1
ATOM 2703 O O . LEU A 1 331 ? 16.986 54.144 57.705 1.00 71.01 331 LEU A O 1
ATOM 2708 N N . ALA A 1 332 ? 16.101 52.368 58.769 1.00 68.84 332 ALA A N 1
ATOM 2709 C CA . ALA A 1 332 ? 15.971 53.049 60.050 1.00 69.87 332 ALA A CA 1
ATOM 2710 C C . ALA A 1 332 ? 17.330 53.511 60.564 1.00 67.07 332 ALA A C 1
ATOM 2711 O O . ALA A 1 332 ? 17.454 54.598 61.124 1.00 68.99 332 ALA A O 1
ATOM 2713 N N . GLU A 1 333 ? 18.346 52.675 60.373 1.00 62.67 333 GLU A N 1
ATOM 2714 C CA . GLU A 1 333 ? 19.705 53.007 60.785 1.00 67.81 333 GLU A CA 1
ATOM 2715 C C . GLU A 1 333 ? 20.239 54.192 59.985 1.00 72.77 333 GLU A C 1
ATOM 2716 O O . GLU A 1 333 ? 21.135 54.906 60.434 1.00 71.84 333 GLU A O 1
ATOM 2722 N N . LYS A 1 334 ? 19.674 54.398 58.799 1.00 73.72 334 LYS A N 1
ATOM 2723 C CA . LYS A 1 334 ? 20.112 55.467 57.908 1.00 66.98 334 LYS A CA 1
ATOM 2724 C C . LYS A 1 334 ? 19.499 56.812 58.288 1.00 70.59 334 LYS A C 1
ATOM 2725 O O . LYS A 1 334 ? 20.148 57.852 58.181 1.00 73.01 334 LYS A O 1
ATOM 2731 N N . VAL A 1 335 ? 18.247 56.786 58.733 1.00 74.47 335 VAL A N 1
ATOM 2732 C CA . VAL A 1 335 ? 17.516 58.009 59.044 1.00 76.90 335 VAL A CA 1
ATOM 2733 C C . VAL A 1 335 ? 17.348 58.196 60.552 1.00 87.95 335 VAL A C 1
ATOM 2734 O O . VAL A 1 335 ? 16.828 59.213 61.011 1.00 90.01 335 VAL A O 1
ATOM 2738 N N . LYS A 1 336 ? 17.811 57.213 61.317 1.00 93.80 336 LYS A N 1
ATOM 2739 C CA . LYS A 1 336 ? 17.626 57.211 62.763 1.00 94.87 336 LYS A CA 1
ATOM 2740 C C . LYS A 1 336 ? 16.162 57.428 63.125 1.00 90.11 336 LYS A C 1
ATOM 2741 O O . LYS A 1 336 ? 15.774 58.505 63.577 1.00 87.51 336 LYS A O 1
ATOM 2747 N N . LEU A 1 337 ? 15.353 56.397 62.919 1.00 87.09 337 LEU A N 1
ATOM 2748 C CA . LEU A 1 337 ? 13.943 56.452 63.272 1.00 82.73 337 LEU A CA 1
ATOM 2749 C C . LEU A 1 337 ? 13.801 56.257 64.775 1.00 86.23 337 LEU A C 1
ATOM 2750 O O . LEU A 1 337 ? 14.399 55.341 65.341 1.00 86.14 337 LEU A O 1
ATOM 2755 N N . PRO A 1 338 ? 13.014 57.123 65.431 1.00 90.07 338 PRO A N 1
ATOM 2756 C CA . PRO A 1 338 ? 12.810 57.024 66.880 1.00 86.83 338 PRO A CA 1
ATOM 2757 C C . PRO A 1 338 ? 12.419 55.614 67.315 1.00 85.50 338 PRO A C 1
ATOM 2758 O O . PRO A 1 338 ? 13.069 55.046 68.189 1.00 89.09 338 PRO A O 1
ATOM 2762 N N . ALA A 1 339 ? 11.378 55.056 66.706 1.00 81.51 339 ALA A N 1
ATOM 2763 C CA . ALA A 1 339 ? 10.948 53.697 67.020 1.00 78.93 339 ALA A CA 1
ATOM 2764 C C . ALA A 1 339 ? 10.597 52.914 65.758 1.00 75.40 339 ALA A C 1
ATOM 2765 O O . ALA A 1 339 ? 9.922 53.429 64.867 1.00 73.12 339 ALA A O 1
ATOM 2767 N N . GLN A 1 340 ? 11.059 51.669 65.686 1.00 68.92 340 GLN A N 1
ATOM 2768 C CA . GLN A 1 340 ? 10.773 50.815 64.537 1.00 67.55 340 GLN A CA 1
ATOM 2769 C C . GLN A 1 340 ? 9.523 49.977 64.775 1.00 58.42 340 GLN A C 1
ATOM 2770 O O . GLN A 1 340 ? 9.509 49.110 65.648 1.00 63.54 340 GLN A O 1
ATOM 2776 N N . PRO A 1 341 ? 8.464 50.235 63.994 1.00 51.73 341 PRO A N 1
ATOM 2777 C CA . PRO A 1 341 ? 7.235 49.444 64.096 1.00 48.45 341 PRO A CA 1
ATOM 2778 C C . PRO A 1 341 ? 7.474 48.034 63.575 1.00 50.39 341 PRO A C 1
ATOM 2779 O O . PRO A 1 341 ? 8.342 47.849 62.723 1.00 47.30 341 PRO A O 1
ATOM 2783 N N . PRO A 1 342 ? 6.719 47.049 64.084 1.00 46.42 342 PRO A N 1
ATOM 2784 C CA . PRO A 1 342 ? 6.839 45.668 63.606 1.00 37.56 342 PRO A CA 1
ATOM 2785 C C . PRO A 1 342 ? 6.758 45.614 62.085 1.00 35.63 342 PRO A C 1
ATOM 2786 O O . PRO A 1 342 ? 6.002 46.378 61.489 1.00 39.12 342 PRO A O 1
ATOM 2790 N N . ILE A 1 343 ? 7.529 44.725 61.468 1.00 38.62 343 ILE A N 1
ATOM 2791 C CA . ILE A 1 343 ? 7.595 44.660 60.011 1.00 40.25 343 ILE A CA 1
ATOM 2792 C C . ILE A 1 343 ? 6.209 44.533 59.379 1.00 37.91 343 ILE A C 1
ATOM 2793 O O . ILE A 1 343 ? 5.942 45.115 58.328 1.00 37.01 343 ILE A O 1
ATOM 2798 N N . ARG A 1 344 ? 5.329 43.777 60.027 1.00 42.17 344 ARG A N 1
ATOM 2799 C CA . ARG A 1 344 ? 3.964 43.601 59.544 1.00 44.98 344 ARG A CA 1
ATOM 2800 C C . ARG A 1 344 ? 3.264 44.946 59.394 1.00 46.07 344 ARG A C 1
ATOM 2801 O O . ARG A 1 344 ? 2.503 45.163 58.451 1.00 42.57 344 ARG A O 1
ATOM 2809 N N . ILE A 1 345 ? 3.527 45.845 60.335 1.00 43.96 345 ILE A N 1
ATOM 2810 C CA . ILE A 1 345 ? 2.946 47.179 60.308 1.00 40.70 345 ILE A CA 1
ATOM 2811 C C . ILE A 1 345 ? 3.727 48.096 59.374 1.00 39.18 345 ILE A C 1
ATOM 2812 O O . ILE A 1 345 ? 3.143 48.875 58.621 1.00 33.20 345 ILE A O 1
ATOM 2817 N N . ALA A 1 346 ? 5.050 47.989 59.428 1.00 38.46 346 ALA A N 1
ATOM 2818 C CA . ALA A 1 346 ? 5.931 48.853 58.650 1.00 39.35 346 ALA A CA 1
ATOM 2819 C C . ALA A 1 346 ? 5.631 48.804 57.155 1.00 35.52 346 ALA A C 1
ATOM 2820 O O . ALA A 1 346 ? 5.656 49.830 56.477 1.00 38.69 346 ALA A O 1
ATOM 2822 N N . VAL A 1 347 ? 5.351 47.609 56.646 1.00 26.75 347 VAL A N 1
ATOM 2823 C CA . VAL A 1 347 ? 5.099 47.428 55.221 1.00 38.81 347 VAL A CA 1
ATOM 2824 C C . VAL A 1 347 ? 3.908 48.254 54.742 1.00 40.65 347 VAL A C 1
ATOM 2825 O O . VAL A 1 347 ? 3.890 48.731 53.607 1.00 43.01 347 VAL A O 1
ATOM 2829 N N . LYS A 1 348 ? 2.916 48.423 55.611 1.00 43.83 348 LYS A N 1
ATOM 2830 C CA . LYS A 1 348 ? 1.724 49.191 55.269 1.00 49.32 348 LYS A CA 1
ATOM 2831 C C . LYS A 1 348 ? 2.070 50.631 54.898 1.00 49.72 348 LYS A C 1
ATOM 2832 O O . LYS A 1 348 ? 1.498 51.193 53.963 1.00 49.48 348 LYS A O 1
ATOM 2838 N N . PHE A 1 349 ? 3.003 51.225 55.635 1.00 45.34 349 PHE A N 1
ATOM 2839 C CA . PHE A 1 349 ? 3.417 52.600 55.374 1.00 49.76 349 PHE A CA 1
ATOM 2840 C C . PHE A 1 349 ? 4.066 52.747 54.001 1.00 51.98 349 PHE A C 1
ATOM 2841 O O . PHE A 1 349 ? 4.114 53.844 53.444 1.00 56.45 349 PHE A O 1
ATOM 2849 N N . PHE A 1 350 ? 4.564 51.639 53.462 1.00 47.82 350 PHE A N 1
ATOM 2850 C CA . PHE A 1 350 ? 5.242 51.653 52.172 1.00 51.89 350 PHE A CA 1
ATOM 2851 C C . PHE A 1 350 ? 4.416 50.967 51.090 1.00 53.44 350 PHE A C 1
ATOM 2852 O O . PHE A 1 350 ? 4.910 50.712 49.991 1.00 51.20 350 PHE A O 1
ATOM 2860 N N . ASN A 1 351 ? 3.159 50.671 51.405 1.00 52.00 351 ASN A N 1
ATOM 2861 C CA . ASN A 1 351 ? 2.268 50.016 50.454 1.00 50.25 351 ASN A CA 1
ATOM 2862 C C . ASN A 1 351 ? 2.863 48.716 49.927 1.00 53.18 351 ASN A C 1
ATOM 2863 O O . ASN A 1 351 ? 2.615 48.334 48.783 1.00 48.69 351 ASN A O 1
ATOM 2868 N N . GLY A 1 352 ? 3.647 48.040 50.760 1.00 54.05 352 GLY A N 1
ATOM 2869 C CA . GLY A 1 352 ? 4.354 46.850 50.327 1.00 50.30 352 GLY A CA 1
ATOM 2870 C C . GLY A 1 352 ? 3.969 45.572 51.045 1.00 45.31 352 GLY A C 1
ATOM 2871 O O . GLY A 1 352 ? 2.973 45.521 51.765 1.00 52.87 352 GLY A O 1
ATOM 2872 N N . VAL A 1 353 ? 4.772 44.533 50.839 1.00 40.74 353 VAL A N 1
ATOM 2873 C CA . VAL A 1 353 ? 4.533 43.230 51.449 1.00 39.28 353 VAL A CA 1
ATOM 2874 C C . VAL A 1 353 ? 5.826 42.683 52.041 1.00 47.27 353 VAL A C 1
ATOM 2875 O O . VAL A 1 353 ? 6.917 43.129 51.683 1.00 49.47 353 VAL A O 1
ATOM 2879 N N . ARG A 1 354 ? 5.704 41.716 52.946 1.00 48.21 354 ARG A N 1
ATOM 2880 C CA . ARG A 1 354 ? 6.878 41.100 53.553 1.00 42.28 354 ARG A CA 1
ATOM 2881 C C . ARG A 1 354 ? 7.609 40.204 52.560 1.00 41.14 354 ARG A C 1
ATOM 2882 O O . ARG A 1 354 ? 7.031 39.758 51.566 1.00 35.40 354 ARG A O 1
ATOM 2890 N N . THR A 1 355 ? 8.883 39.945 52.834 1.00 31.45 355 THR A N 1
ATOM 2891 C CA . THR A 1 355 ? 9.669 39.030 52.017 1.00 34.91 355 THR A CA 1
ATOM 2892 C C . THR A 1 355 ? 10.246 37.916 52.885 1.00 41.67 355 THR A C 1
ATOM 2893 O O . THR A 1 355 ? 10.676 38.156 54.014 1.00 34.91 355 THR A O 1
ATOM 2897 N N . HIS A 1 356 ? 10.248 36.697 52.357 1.00 35.43 356 HIS A N 1
ATOM 2898 C CA . HIS A 1 356 ? 10.751 35.552 53.106 1.00 28.31 356 HIS A CA 1
ATOM 2899 C C . HIS A 1 356 ? 12.268 35.618 53.245 1.00 26.11 356 HIS A C 1
ATOM 2900 O O . HIS A 1 356 ? 12.847 34.986 54.127 1.00 31.45 356 HIS A O 1
ATOM 2907 N N . PHE A 1 357 ? 12.906 36.389 52.371 1.00 30.02 357 PHE A N 1
ATOM 2908 C CA . PHE A 1 357 ? 14.361 36.512 52.372 1.00 36.44 357 PHE A CA 1
ATOM 2909 C C . PHE A 1 357 ? 14.907 36.986 53.715 1.00 40.07 357 PHE A C 1
ATOM 2910 O O . PHE A 1 357 ? 15.854 36.408 54.247 1.00 39.05 357 PHE A O 1
ATOM 2918 N N . VAL A 1 358 ? 14.311 38.043 54.256 1.00 39.23 358 VAL A N 1
ATOM 2919 C CA . VAL A 1 358 ? 14.762 38.599 55.527 1.00 39.89 358 VAL A CA 1
ATOM 2920 C C . VAL A 1 358 ? 13.590 39.007 56.415 1.00 39.67 358 VAL A C 1
ATOM 2921 O O . VAL A 1 358 ? 12.600 39.560 55.938 1.00 37.77 358 VAL A O 1
ATOM 2925 N N . GLY A 1 359 ? 13.717 38.731 57.709 1.00 44.71 359 GLY A N 1
ATOM 2926 C CA . GLY A 1 359 ? 12.661 38.993 58.671 1.00 35.94 359 GLY A CA 1
ATOM 2927 C C . GLY A 1 359 ? 12.035 40.372 58.585 1.00 44.69 359 GLY A C 1
ATOM 2928 O O . GLY A 1 359 ? 10.812 40.500 58.569 1.00 46.94 359 GLY A O 1
ATOM 2929 N N . ASP A 1 360 ? 12.868 41.406 58.531 1.00 48.05 360 ASP A N 1
ATOM 2930 C CA . ASP A 1 360 ? 12.369 42.779 58.508 1.00 42.82 360 ASP A CA 1
ATOM 2931 C C . ASP A 1 360 ? 12.504 43.416 57.129 1.00 35.07 360 ASP A C 1
ATOM 2932 O O . ASP A 1 360 ? 12.634 44.633 57.005 1.00 40.31 360 ASP A O 1
ATOM 2937 N N . GLY A 1 361 ? 12.471 42.585 56.094 1.00 36.66 361 GLY A N 1
ATOM 2938 C CA . GLY A 1 361 ? 12.531 43.070 54.729 1.00 43.12 361 GLY A CA 1
ATOM 2939 C C . GLY A 1 361 ? 11.147 43.232 54.135 1.00 43.34 361 GLY A C 1
ATOM 2940 O O . GLY A 1 361 ? 10.180 42.651 54.627 1.00 50.13 361 GLY A O 1
ATOM 2941 N N . PHE A 1 362 ? 11.052 44.022 53.071 1.00 40.01 362 PHE A N 1
ATOM 2942 C CA . PHE A 1 362 ? 9.769 44.274 52.428 1.00 41.85 362 PHE A CA 1
ATOM 2943 C C . PHE A 1 362 ? 9.932 44.718 50.977 1.00 40.45 362 PHE A C 1
ATOM 2944 O O . PHE A 1 362 ? 10.926 45.349 50.619 1.00 38.53 362 PHE A O 1
ATOM 2952 N N . ARG A 1 363 ? 8.950 44.380 50.147 1.00 35.36 363 ARG A N 1
ATOM 2953 C CA . ARG A 1 363 ? 8.940 44.811 48.755 1.00 32.10 363 ARG A CA 1
ATOM 2954 C C . ARG A 1 363 ? 7.930 45.934 48.561 1.00 36.59 363 ARG A C 1
ATOM 2955 O O . ARG A 1 363 ? 6.946 46.024 49.289 1.00 44.31 363 ARG A O 1
ATOM 2963 N N . THR A 1 364 ? 8.175 46.786 47.572 1.00 38.16 364 THR A N 1
ATOM 2964 C CA . THR A 1 364 ? 7.281 47.903 47.292 1.00 35.89 364 THR A CA 1
ATOM 2965 C C . THR A 1 364 ? 7.461 48.428 45.870 1.00 40.29 364 THR A C 1
ATOM 2966 O O . THR A 1 364 ? 8.556 48.370 45.311 1.00 36.69 364 THR A O 1
ATOM 2970 N N . ASN A 1 365 ? 6.379 48.939 45.291 1.00 42.82 365 ASN A N 1
ATOM 2971 C CA . ASN A 1 365 ? 6.428 49.526 43.957 1.00 47.42 365 ASN A CA 1
ATOM 2972 C C . ASN A 1 365 ? 6.862 50.986 43.987 1.00 49.52 365 ASN A C 1
ATOM 2973 O O . ASN A 1 365 ? 7.030 51.615 42.943 1.00 59.70 365 ASN A O 1
ATOM 2978 N N . LEU A 1 366 ? 7.037 51.521 45.190 1.00 45.53 366 LEU A N 1
ATOM 2979 C CA . LEU A 1 366 ? 7.511 52.889 45.354 1.00 49.68 366 LEU A CA 1
ATOM 2980 C C . LEU A 1 366 ? 8.965 53.002 44.913 1.00 55.35 366 LEU A C 1
ATOM 2981 O O . LEU A 1 366 ? 9.740 52.056 45.054 1.00 57.47 366 LEU A O 1
ATOM 2986 N N . SER A 1 367 ? 9.331 54.162 44.379 1.00 51.35 367 SER A N 1
ATOM 2987 C CA . SER A 1 367 ? 10.710 54.408 43.981 1.00 47.32 367 SER A CA 1
ATOM 2988 C C . SER A 1 367 ? 11.580 54.606 45.217 1.00 49.72 367 SER A C 1
ATOM 2989 O O . SER A 1 367 ? 11.070 54.861 46.309 1.00 51.51 367 SER A O 1
ATOM 2992 N N . PHE A 1 368 ? 12.891 54.485 45.041 1.00 41.76 368 PHE A N 1
ATOM 2993 C CA . PHE A 1 368 ? 13.828 54.661 46.144 1.00 39.28 368 PHE A CA 1
ATOM 2994 C C . PHE A 1 368 ? 13.633 56.010 46.828 1.00 52.46 368 PHE A C 1
ATOM 2995 O O . PHE A 1 368 ? 13.632 56.098 48.056 1.00 58.67 368 PHE A O 1
ATOM 3003 N N . GLU A 1 369 ? 13.467 57.057 46.027 1.00 52.59 369 GLU A N 1
ATOM 3004 C CA . GLU A 1 369 ? 13.255 58.397 46.560 1.00 52.45 369 GLU A CA 1
ATOM 3005 C C . GLU A 1 369 ? 11.982 58.453 47.396 1.00 50.67 369 GLU A C 1
ATOM 3006 O O . GLU A 1 369 ? 11.959 59.058 48.468 1.00 43.84 369 GLU A O 1
ATOM 3012 N N . GLU A 1 370 ? 10.925 57.817 46.899 1.00 52.24 370 GLU A N 1
ATOM 3013 C CA . GLU A 1 370 ? 9.648 57.781 47.605 1.00 51.13 370 GLU A CA 1
ATOM 3014 C C . GLU A 1 370 ? 9.759 57.034 48.933 1.00 50.24 370 GLU A C 1
ATOM 3015 O O . GLU A 1 370 ? 9.170 57.442 49.935 1.00 50.52 370 GLU A O 1
ATOM 3021 N N . VAL A 1 371 ? 10.515 55.940 48.934 1.00 38.89 371 VAL A N 1
ATOM 3022 C CA . VAL A 1 371 ? 10.723 55.154 50.146 1.00 39.80 371 VAL A CA 1
ATOM 3023 C C . VAL A 1 371 ? 11.411 55.985 51.223 1.00 43.84 371 VAL A C 1
ATOM 3024 O O . VAL A 1 371 ? 10.956 56.039 52.366 1.00 46.24 371 VAL A O 1
ATOM 3028 N N . MET A 1 372 ? 12.513 56.629 50.850 1.00 47.56 372 MET A N 1
ATOM 3029 C CA . MET A 1 372 ? 13.250 57.487 51.769 1.00 51.23 372 MET A CA 1
ATOM 3030 C C . MET A 1 372 ? 12.383 58.648 52.242 1.00 46.90 372 MET A C 1
ATOM 3031 O O . MET A 1 372 ? 12.490 59.092 53.385 1.00 46.02 372 MET A O 1
ATOM 3036 N N . LYS A 1 373 ? 11.524 59.138 51.353 1.00 47.15 373 LYS A N 1
ATOM 3037 C CA . LYS A 1 373 ? 10.595 60.207 51.695 1.00 55.05 373 LYS A CA 1
ATOM 3038 C C . LYS A 1 373 ? 9.613 59.722 52.754 1.00 59.53 373 LYS A C 1
ATOM 3039 O O . LYS A 1 373 ? 9.270 60.456 53.680 1.00 59.00 373 LYS A O 1
ATOM 3045 N N . LYS A 1 374 ? 9.170 58.477 52.610 1.00 59.65 374 LYS A N 1
ATOM 3046 C CA . LYS A 1 374 ? 8.261 57.864 53.571 1.00 59.50 374 LYS A CA 1
ATOM 3047 C C . LYS A 1 374 ? 8.931 57.737 54.934 1.00 55.40 374 LYS A C 1
ATOM 3048 O O . LYS A 1 374 ? 8.308 57.977 55.967 1.00 58.56 374 LYS A O 1
ATOM 3054 N N . MET A 1 375 ? 10.203 57.350 54.924 1.00 53.64 375 MET A N 1
ATOM 3055 C CA . MET A 1 375 ? 10.977 57.202 56.151 1.00 48.40 375 MET A CA 1
ATOM 3056 C C . MET A 1 375 ? 11.092 58.526 56.896 1.00 49.93 375 MET A C 1
ATOM 3057 O O . MET A 1 375 ? 10.904 58.581 58.111 1.00 53.55 375 MET A O 1
ATOM 3062 N N . GLU A 1 376 ? 11.407 59.590 56.164 1.00 50.25 376 GLU A N 1
ATOM 3063 C CA . GLU A 1 376 ? 11.534 60.912 56.762 1.00 61.76 376 GLU A CA 1
ATOM 3064 C C . GLU A 1 376 ? 10.192 61.383 57.312 1.00 66.62 376 GLU A C 1
ATOM 3065 O O . GLU A 1 376 ? 10.127 61.961 58.397 1.00 67.14 376 GLU A O 1
ATOM 3071 N N . GLU A 1 377 ? 9.125 61.137 56.557 1.00 64.13 377 GLU A N 1
ATOM 3072 C CA . GLU A 1 377 ? 7.782 61.498 56.993 1.00 64.62 377 GLU A CA 1
ATOM 3073 C C . GLU A 1 377 ? 7.432 60.789 58.296 1.00 64.76 377 GLU A C 1
ATOM 3074 O O . GLU A 1 377 ? 7.061 61.426 59.282 1.00 67.25 377 GLU A O 1
ATOM 3080 N N . LEU A 1 378 ? 7.552 59.465 58.288 1.00 60.85 378 LEU A N 1
ATOM 3081 C CA . LEU A 1 378 ? 7.270 58.655 59.465 1.00 62.08 378 LEU A CA 1
ATOM 3082 C C . LEU A 1 378 ? 8.123 59.140 60.634 1.00 62.44 378 LEU A C 1
ATOM 3083 O O . LEU A 1 378 ? 7.641 59.272 61.758 1.00 68.90 378 LEU A O 1
ATOM 3088 N N . LYS A 1 379 ? 9.394 59.404 60.352 1.00 55.11 379 LYS A N 1
ATOM 3089 C CA . LYS A 1 379 ? 10.318 59.954 61.337 1.00 51.41 379 LYS A CA 1
ATOM 3090 C C . LYS A 1 379 ? 9.818 61.272 61.917 1.00 58.42 379 LYS A C 1
ATOM 3091 O O . LYS A 1 379 ? 9.885 61.489 63.122 1.00 55.45 379 LYS A O 1
ATOM 3097 N N . GLU A 1 380 ? 9.317 62.153 61.059 1.00 60.06 380 GLU A N 1
ATOM 3098 C CA . GLU A 1 380 ? 8.920 63.487 61.500 1.00 66.99 380 GLU A CA 1
ATOM 3099 C C . GLU A 1 380 ? 7.623 63.496 62.302 1.00 66.40 380 GLU A C 1
ATOM 3100 O O . GLU A 1 380 ? 7.514 64.193 63.310 1.00 67.81 380 GLU A O 1
ATOM 3106 N N . LYS A 1 381 ? 6.649 62.712 61.856 1.00 60.86 381 LYS A N 1
ATOM 3107 C CA . LYS A 1 381 ? 5.360 62.642 62.529 1.00 64.23 381 LYS A CA 1
ATOM 3108 C C . LYS A 1 381 ? 5.423 61.782 63.788 1.00 63.64 381 LYS A C 1
ATOM 3109 O O . LYS A 1 381 ? 4.531 61.837 64.634 1.00 65.10 381 LYS A O 1
ATOM 3115 N N . GLN A 1 382 ? 6.486 60.993 63.913 1.00 62.55 382 GLN A N 1
ATOM 3116 C CA . GLN A 1 382 ? 6.736 60.261 65.147 1.00 65.05 382 GLN A CA 1
ATOM 3117 C C . GLN A 1 382 ? 7.363 61.187 66.180 1.00 63.21 382 GLN A C 1
ATOM 3118 O O . GLN A 1 382 ? 7.021 61.137 67.361 1.00 66.15 382 GLN A O 1
ATOM 3124 N N . LYS A 1 383 ? 8.279 62.035 65.721 1.00 56.43 383 LYS A N 1
ATOM 3125 C CA . LYS A 1 383 ? 8.909 63.031 66.580 1.00 61.38 383 LYS A CA 1
ATOM 3126 C C . LYS A 1 383 ? 7.923 64.148 66.916 1.00 70.17 383 LYS A C 1
ATOM 3127 O O . LYS A 1 383 ? 7.999 64.756 67.986 1.00 71.99 383 LYS A O 1
ATOM 3133 N N . GLU A 1 384 ? 6.995 64.407 65.997 1.00 70.79 384 GLU A N 1
ATOM 3134 C CA . GLU A 1 384 ? 6.027 65.491 66.159 1.00 69.88 384 GLU A CA 1
ATOM 3135 C C . GLU A 1 384 ? 4.921 65.146 67.153 1.00 64.50 384 GLU A C 1
ATOM 3136 O O . GLU A 1 384 ? 4.505 65.984 67.952 1.00 57.08 384 GLU A O 1
ATOM 3142 N N . PHE A 1 385 ? 4.452 63.907 67.101 1.00 57.28 385 PHE A N 1
ATOM 3143 C CA . PHE A 1 385 ? 3.426 63.443 68.025 1.00 55.67 385 PHE A CA 1
ATOM 3144 C C . PHE A 1 385 ? 4.020 63.022 69.365 1.00 60.62 385 PHE A C 1
ATOM 3145 O O . PHE A 1 385 ? 3.296 62.684 70.300 1.00 59.07 385 PHE A O 1
ATOM 3153 N N . LEU A 1 386 ? 5.346 63.047 69.447 1.00 67.97 386 LEU A N 1
ATOM 3154 C CA . LEU A 1 386 ? 6.045 62.798 70.701 1.00 67.06 386 LEU A CA 1
ATOM 3155 C C . LEU A 1 386 ? 6.272 64.118 71.443 1.00 65.31 386 LEU A C 1
ATOM 3156 O O . LEU A 1 386 ? 7.135 64.204 72.323 1.00 57.58 386 LEU A O 1
ATOM 3161 N N . GLU A 1 387 ? 5.480 65.132 71.093 1.00 73.54 387 GLU A N 1
ATOM 3162 C CA . GLU A 1 387 ? 5.620 66.483 71.647 1.00 81.31 387 GLU A CA 1
ATOM 3163 C C . GLU A 1 387 ? 6.795 67.237 71.030 1.00 91.65 387 GLU A C 1
ATOM 3164 O O . GLU A 1 387 ? 6.617 68.088 70.159 1.00 82.92 387 GLU A O 1
#

CATH classification: 3.40.50.150 (+1 more: 3.30.56.70)

InterPro domains:
  IPR002905 tRNA methyltransferase, Trm1 [PF02005] (7-376)
  IPR002905 tRNA methyltransferase, Trm1 [PS51626] (2-375)
  IPR002905 tRNA methyltransferase, Trm1 [PTHR10631] (2-382)
  IPR002905 tRNA methyltransferase, Trm1 [TIGR00308] (4-380)
  IPR022923 tRNA (guanine(26)-N(2))-dimethyltransferase, archaeal and bacterial [MF_00290] (2-377)
  IPR029063 S-adenosyl-L-methionine-dependent methyltransferase superfamily [G3DSA:3.40.50.150] (1-322)
  IPR029063 S-adenosyl-L-methionine-dependent methyltransferase superfamily [SSF53335] (3-376)
  IPR042296 tRNA methyltransferase, Trm1, C-terminal [G3DSA:3.30.56.70] (323-392)

GO terms:
  GO:0008270 zinc ion binding (F, IDA)
  GO:0160103 tRNA (guanine(26)-N2/guanine(27)-N2)-dimethyltransferase activity (F, IDA)

Foldseek 3Di:
DDWDDFQLFIFDFDDDPPDADCLRPGLDDCSCNLLLLLQLLLLQVLCVVVVAAFEEEALDQRLVVSQQCNVVVHDRHQAYEYEALDDVSQVRNVVRCVVSVHDPNRYDYYNDHSLCSLQDPPVDAGQEYEADDNADCLVCLLSNLVRHDAQHKYKYKHQNQCCLLQVNQVVVCVRQVKGFDNDPQSSLLSVQSSVVSSLVSSVVVQKGWAWAAWDDDRRMIITMTTIHHDNVNSVVQVQQFWKKWADRPQGAIDIGRDPVPDDQADPPPGGGTDITDRGGFDQNHHLVSLVSSQVVLVVGPSRDPVSNVLSVQVNQQRVFTGRDWDAQVVLCVVVVAVDDDQLCVVQVLQVWGDDNSDRNITHHPDHPVVVNVSRVVNRVVVVVVVD

Radius of gyration: 22.07 Å; Cα contacts (8 Å, |Δi|>4): 794; chains: 1; bounding box: 40×70×51 Å

Organism: Aquifex aeolicus (strain VF5) (NCBI:txid224324)

Sequence (387 aa):
MEIVQEGIAKIIVPEIPKTVSSDMPVFYNPRMRVNRDLAVLGLEYLCKKLGRPVKVADPLSASGIRAIRFLLETSCVEKAYANDISSKAIEIMKENFKLNNIPEDRYEIHGMEANFFLRKEWGFGFDYVDLDPFGTPVPFIESVALSMKRGGILSLTATDTAPLSGTYPKTCMRRYMARPLRNEFKHEVGIRILIKKVIELAAQYDIAMIPIFAYSHLHHYFKLFFVKERGVEKVDKLIEQFGYIQYCFNCMNREVVTDLYKFKEKCPHCGSKFHIGGPLWIGKLWDEEFTNFLYEEAQKREEIEKETKRILKLIKEESQLQTVGFYVLSKLAEKVKLPAQPPIRIAVKFFNGVRTHFVGDGFRTNLSFEEVMKKMEELKEKQKEFLE

Solvent-accessible surface area: 17139 Å² total; per-residue (Å²): 169,77,109,28,103,2,15,87,0,93,0,63,4,44,127,54,65,208,114,24,48,4,35,51,95,34,54,16,9,58,106,14,40,8,0,10,0,0,0,0,0,0,0,23,27,0,7,157,110,63,67,86,82,0,38,1,0,2,0,42,6,28,1,0,8,8,0,0,0,1,10,63,11,15,99,15,3,79,47,0,8,0,0,19,126,43,84,138,2,25,100,32,0,91,88,0,0,123,75,18,133,13,78,139,114,76,23,54,39,42,49,56,61,5,31,140,0,3,125,77,173,41,84,70,19,0,7,0,0,0,0,38,9,141,19,23,0,28,76,29,2,49,2,0,0,72,14,5,92,155,16,2,1,0,0,0,0,0,13,13,2,23,12,0,3,10,45,121,66,152,36,0,57,171,80,0,114,0,112,16,7,141,15,26,0,61,43,0,0,0,0,3,0,1,0,7,25,0,0,53,15,0,22,119,81,68,7,0,0,36,11,13,1,0,6,6,52,93,66,0,0,0,1,0,0,15,13,39,92,25,85,102,71,10,73,79,0,68,133,59,37,2,42,2,0,5,0,97,85,4,17,14,28,43,66,9,84,51,123,198,120,60,93,153,126,3,80,98,58,38,38,124,5,63,60,0,0,32,0,8,36,12,106,2,2,53,66,122,1,0,48,22,0,27,91,31,0,103,153,28,169,43,4,65,123,80,0,38,152,23,0,118,33,0,58,68,0,2,127,24,42,28,31,3,3,13,8,5,43,90,0,3,138,104,15,168,14,60,61,101,22,80,27,145,66,0,6,140,98,0,94,10,24,67,1,25,24,41,52,39,0,0,0,9,123,33,51,9,110,80,0,21,129,63,0,76,64,22,33,75,113,44,104,117,180,130,205

B-factor: mean 44.26, std 17.84, range [9.95, 127.48]

Secondary structure (DSSP, 8-state):
-EEEEETTEEEEE----SS--TT--SS--GGGHHHHHHHHHHHHHHHHHH-S-EEEEESS-TTTHHHHHHHHH-S-EEEEEEE-S-HHHHHHHHHHHHHTT--GGGEEEE-S-HHHHHTS--SS-EEEEEE--SS--HHHHHHHHHHEEEEEEEEEEE--HHHHTTSSHHHHHHHH-SB---STTHHHHHHHHHHHHHHHHHHTTTEEEEEEEEEEETTEEEEEEEEEE-HHHHHHHHTTEEEEEEETTT--EEEE--GGG--SB-TTT--BEEEEEEEE-S-S--HHHHHHHHHHHTT-TTS-HHHHHHHHHHHHHHTS--SS-EEHHHHHHHHT-SS---HHHHHHHTT-EE-SSSTTEEE-SS-HHHHHHHHHHHHHHHHHTT-

Nearest PDB structures (foldseek):
  3axs-assembly1_A  TM=1.002E+00  e=1.700E-78  Aquifex aeolicus
  2ytz-assembly3_A  TM=8.847E-01  e=1.006E-33  Pyrococcus horikoshii
  2ejt-assembly1_A  TM=8.712E-01  e=9.492E-34  Pyrococcus horikoshii
  2ytz-assembly3_B  TM=8.863E-01  e=3.327E-32  Pyrococcus horikoshii
  5x7f-assembly1_A-2  TM=7.136E-01  e=4.941E-07  Mycobacterium tuberculosis H37Rv